Protein AF-A0A3C1D9R2-F1 (afdb_monomer_lite)

Structure (mmCIF, N/CA/C/O backbone):
data_AF-A0A3C1D9R2-F1
#
_entry.id   AF-A0A3C1D9R2-F1
#
loop_
_atom_site.group_PDB
_atom_site.id
_atom_site.type_symbol
_atom_site.label_atom_id
_atom_site.label_alt_id
_atom_site.label_comp_id
_atom_site.label_asym_id
_atom_site.label_entity_id
_atom_site.label_seq_id
_atom_site.pdbx_PDB_ins_code
_atom_site.Cartn_x
_atom_site.Cartn_y
_atom_site.Cartn_z
_atom_site.occupancy
_atom_site.B_iso_or_equiv
_atom_site.auth_seq_id
_atom_site.auth_comp_id
_atom_site.auth_asym_id
_atom_site.auth_atom_id
_atom_site.pdbx_PDB_model_num
ATOM 1 N N . MET A 1 1 ? -44.737 64.811 35.560 1.00 42.12 1 MET A N 1
ATOM 2 C CA . MET A 1 1 ? -45.955 64.045 35.907 1.00 42.12 1 MET A CA 1
ATOM 3 C C . MET A 1 1 ? -46.592 63.674 34.571 1.00 42.12 1 MET A C 1
ATOM 5 O O . MET A 1 1 ? -46.775 64.575 33.775 1.00 42.12 1 MET A O 1
ATOM 9 N N . ASP A 1 2 ? -46.823 62.426 34.178 1.00 40.44 2 ASP A N 1
ATOM 10 C CA . ASP A 1 2 ? -47.023 61.233 34.991 1.00 40.44 2 ASP A CA 1
ATOM 11 C C . ASP A 1 2 ? -46.850 59.936 34.153 1.00 40.44 2 ASP A C 1
ATOM 13 O O . ASP A 1 2 ? -47.181 59.880 32.968 1.00 40.44 2 ASP A O 1
ATOM 17 N N . GLY A 1 3 ? -46.292 58.905 34.788 1.00 45.50 3 GLY A N 1
ATOM 18 C CA . GLY A 1 3 ? -46.577 57.476 34.593 1.00 45.50 3 GLY A CA 1
ATOM 19 C C . GLY A 1 3 ? -46.398 56.713 33.269 1.00 45.50 3 GLY A C 1
ATOM 20 O O . GLY A 1 3 ? -46.498 55.490 33.331 1.00 45.50 3 GLY A O 1
ATOM 21 N N . LYS A 1 4 ? -46.155 57.310 32.088 1.00 43.12 4 LYS A N 1
ATOM 22 C CA . LYS A 1 4 ? -46.190 56.542 30.805 1.00 43.12 4 LYS A CA 1
ATOM 23 C C . LYS A 1 4 ? -45.038 56.741 29.802 1.00 43.12 4 LYS A C 1
ATOM 25 O O . LYS A 1 4 ? -45.143 56.286 28.669 1.00 43.12 4 LYS A O 1
ATOM 30 N N . GLN A 1 5 ? -43.900 57.317 30.204 1.00 42.88 5 GLN A N 1
ATOM 31 C CA . GLN A 1 5 ? -42.731 57.535 29.320 1.00 42.88 5 GLN A CA 1
ATOM 32 C C . GLN A 1 5 ? -41.455 56.752 29.702 1.00 42.88 5 GLN A C 1
ATOM 34 O O . GLN A 1 5 ? -40.341 57.242 29.551 1.00 42.88 5 GLN A O 1
ATOM 39 N N . ARG A 1 6 ? -41.579 55.502 30.170 1.00 44.12 6 ARG A N 1
ATOM 40 C CA . ARG A 1 6 ? -40.416 54.604 30.385 1.00 44.12 6 ARG A CA 1
ATOM 41 C C . ARG A 1 6 ? -40.484 53.264 29.638 1.00 44.12 6 ARG A C 1
ATOM 43 O O . ARG A 1 6 ? -39.812 52.313 30.009 1.00 44.12 6 ARG A O 1
ATOM 50 N N . ARG A 1 7 ? -41.255 53.186 28.547 1.00 41.66 7 ARG A N 1
ATOM 51 C CA . ARG A 1 7 ? -41.267 52.031 27.622 1.00 41.66 7 ARG A CA 1
ATOM 52 C C . ARG A 1 7 ? -41.050 52.443 26.162 1.00 41.66 7 ARG A C 1
ATOM 54 O O . ARG A 1 7 ? -41.689 51.917 25.262 1.00 41.66 7 ARG A O 1
ATOM 61 N N . LEU A 1 8 ? -40.155 53.404 25.941 1.00 38.97 8 LEU A N 1
ATOM 62 C CA . LEU A 1 8 ? -39.805 53.909 24.612 1.00 38.97 8 LEU A CA 1
ATOM 63 C C . LEU A 1 8 ? -38.274 53.998 24.454 1.00 38.97 8 LEU A C 1
ATOM 65 O O . LEU A 1 8 ? -37.742 55.066 24.196 1.00 38.97 8 LEU A O 1
ATOM 69 N N . ALA A 1 9 ? -37.551 52.900 24.711 1.00 38.62 9 ALA A N 1
ATOM 70 C CA . ALA A 1 9 ? -36.101 52.812 24.457 1.00 38.62 9 ALA A CA 1
ATOM 71 C C . ALA A 1 9 ? -35.555 51.364 24.444 1.00 38.62 9 ALA A C 1
ATOM 73 O O . ALA A 1 9 ? -34.445 51.122 24.901 1.00 38.62 9 ALA A O 1
ATOM 74 N N . ALA A 1 10 ? -36.327 50.381 23.966 1.00 37.84 10 ALA A N 1
ATOM 75 C CA . ALA A 1 10 ? -35.836 49.000 23.817 1.00 37.84 10 ALA A CA 1
ATOM 76 C C . ALA A 1 10 ? -36.530 48.251 22.664 1.00 37.84 10 ALA A C 1
ATOM 78 O O . ALA A 1 10 ? -36.883 47.085 22.793 1.00 37.84 10 ALA A O 1
ATOM 79 N N . LEU A 1 11 ? -36.796 48.945 21.553 1.00 35.38 11 LEU A N 1
ATOM 80 C CA . LEU A 1 11 ? -37.457 48.356 20.382 1.00 35.38 11 LEU A CA 1
ATOM 81 C C . LEU A 1 11 ? -37.019 49.054 19.081 1.00 35.38 11 LEU A C 1
ATOM 83 O O . LEU A 1 11 ? -37.846 49.489 18.298 1.00 35.38 11 LEU A O 1
ATOM 87 N N . CYS A 1 12 ? -35.705 49.209 18.878 1.00 31.88 12 CYS A N 1
ATOM 88 C CA . CYS A 1 12 ? -35.113 49.707 17.621 1.00 31.88 12 CYS A CA 1
ATOM 89 C C . CYS A 1 12 ? -33.757 49.041 17.304 1.00 31.88 12 CYS A C 1
ATOM 91 O O . CYS A 1 12 ? -32.836 49.693 16.824 1.00 31.88 12 CYS A O 1
ATOM 93 N N . ALA A 1 13 ? -33.615 47.741 17.566 1.00 33.12 13 ALA A N 1
ATOM 94 C CA . ALA A 1 13 ? -32.462 46.961 17.104 1.00 33.12 13 ALA A CA 1
ATOM 95 C C . ALA A 1 13 ? -32.907 45.540 16.731 1.00 33.12 13 ALA A C 1
ATOM 97 O O . ALA A 1 13 ? -32.538 44.562 17.373 1.00 33.12 13 ALA A O 1
ATOM 98 N N . SER A 1 14 ? -33.819 45.430 15.764 1.00 31.75 14 SER A N 1
ATOM 99 C CA . SER A 1 14 ? -34.250 44.138 15.196 1.00 31.75 14 SER A CA 1
ATOM 100 C C . SER A 1 14 ? -34.921 44.344 13.832 1.00 31.75 14 SER A C 1
ATOM 102 O O . SER A 1 14 ? -36.015 43.862 13.576 1.00 31.75 14 SER A O 1
ATOM 104 N N . MET A 1 15 ? -34.297 45.120 12.946 1.00 34.19 15 MET A N 1
ATOM 105 C CA . MET A 1 15 ? -34.688 45.175 11.533 1.00 34.19 15 MET A CA 1
ATOM 106 C C . MET A 1 15 ? -33.445 45.351 10.667 1.00 34.19 15 MET A C 1
ATOM 108 O O . MET A 1 15 ? -33.119 46.457 10.252 1.00 34.19 15 MET A O 1
ATOM 112 N N . ALA A 1 16 ? -32.747 44.246 10.421 1.00 31.39 16 ALA A N 1
ATOM 113 C CA . ALA A 1 16 ? -31.974 44.028 9.205 1.00 31.39 16 ALA A CA 1
ATOM 114 C C . ALA A 1 16 ? -31.630 42.535 9.108 1.00 31.39 16 ALA A C 1
ATOM 116 O O . ALA A 1 16 ? -31.109 41.960 10.056 1.00 31.39 16 ALA A O 1
ATOM 117 N N . VAL A 1 17 ? -31.885 41.957 7.931 1.00 31.14 17 VAL A N 1
ATOM 118 C CA . VAL A 1 17 ? -31.505 40.602 7.491 1.00 31.14 17 VAL A CA 1
ATOM 119 C C . VAL A 1 17 ? -32.421 39.457 7.961 1.00 31.14 17 VAL A C 1
ATOM 121 O O . VAL A 1 17 ? -32.049 38.589 8.737 1.00 31.14 17 VAL A O 1
ATOM 124 N N . CYS A 1 18 ? -33.625 39.401 7.388 1.00 26.14 18 CYS A N 1
ATOM 125 C CA . CYS A 1 18 ? -34.296 38.131 7.087 1.00 26.14 18 CYS A CA 1
ATOM 126 C C . CYS A 1 18 ? -34.293 37.961 5.564 1.00 26.14 18 CYS A C 1
ATOM 128 O O . CYS A 1 18 ? -35.263 38.292 4.887 1.00 26.14 18 CYS A O 1
ATOM 130 N N . ALA A 1 19 ? -33.161 37.510 5.022 1.00 30.09 19 ALA A N 1
ATOM 131 C CA . ALA A 1 19 ? -33.125 36.925 3.691 1.00 30.09 19 ALA A CA 1
ATOM 132 C C . ALA A 1 19 ? -33.606 35.478 3.834 1.00 30.09 19 ALA A C 1
ATOM 134 O O . ALA A 1 19 ? -32.976 34.662 4.504 1.00 30.09 19 ALA A O 1
ATOM 135 N N . VAL A 1 20 ? -34.766 35.195 3.253 1.00 28.16 20 VAL A N 1
ATOM 136 C CA . VAL A 1 20 ? -35.324 33.852 3.117 1.00 28.16 20 VAL A CA 1
ATOM 137 C C . VAL A 1 20 ? -34.377 33.048 2.224 1.00 28.16 20 VAL A C 1
ATOM 139 O O . VAL A 1 20 ? -34.407 33.189 1.005 1.00 28.16 20 VAL A O 1
ATOM 142 N N . ILE A 1 21 ? -33.520 32.220 2.821 1.00 28.81 21 ILE A N 1
ATOM 143 C CA . ILE A 1 21 ? -32.897 31.104 2.109 1.00 28.81 21 ILE A CA 1
ATOM 144 C C . ILE A 1 21 ? -33.956 30.006 2.083 1.00 28.81 21 ILE A C 1
ATOM 146 O O . ILE A 1 21 ? -34.154 29.283 3.058 1.00 28.81 21 ILE A O 1
ATOM 150 N N . ALA A 1 22 ? -34.691 29.927 0.978 1.00 25.02 22 ALA A N 1
ATOM 151 C CA . ALA A 1 22 ? -35.484 28.754 0.665 1.00 25.02 22 ALA A CA 1
ATOM 152 C C . ALA A 1 22 ? -34.507 27.605 0.378 1.00 25.02 22 ALA A C 1
ATOM 154 O O . ALA A 1 22 ? -34.027 27.455 -0.742 1.00 25.02 22 ALA A O 1
ATOM 155 N N . PHE A 1 23 ? -34.177 26.816 1.401 1.00 25.81 23 PHE A N 1
ATOM 156 C CA . PHE A 1 23 ? -33.608 25.491 1.191 1.00 25.81 23 PHE A CA 1
ATOM 157 C C . PHE A 1 23 ? -34.706 24.638 0.557 1.00 25.81 23 PHE A C 1
ATOM 159 O O . PHE A 1 23 ? -35.616 24.158 1.233 1.00 25.81 23 PHE A O 1
ATOM 166 N N . THR A 1 24 ? -34.655 24.475 -0.762 1.00 26.27 24 THR A N 1
ATOM 167 C CA . THR A 1 24 ? -35.300 23.336 -1.402 1.00 26.27 24 THR A CA 1
ATOM 168 C C . THR A 1 24 ? -34.596 22.092 -0.874 1.00 26.27 24 THR A C 1
ATOM 170 O O . THR A 1 24 ? -33.511 21.746 -1.332 1.00 26.27 24 THR A O 1
ATOM 173 N N . PHE A 1 25 ? -35.188 21.448 0.132 1.00 25.38 25 PHE A N 1
ATOM 174 C CA . PHE A 1 25 ? -34.905 20.049 0.423 1.00 25.38 25 PHE A CA 1
ATOM 175 C C . PHE A 1 25 ? -35.382 19.256 -0.791 1.00 25.38 25 PHE A C 1
ATOM 177 O O . PHE A 1 25 ? -36.560 18.918 -0.916 1.00 25.38 25 PHE A O 1
ATOM 184 N N . THR A 1 26 ? -34.475 19.008 -1.731 1.00 26.95 26 THR A N 1
ATOM 185 C CA . THR A 1 26 ? -34.656 17.918 -2.678 1.00 26.95 26 THR A CA 1
ATOM 186 C C . THR A 1 26 ? -34.614 16.659 -1.825 1.00 26.95 26 THR A C 1
ATOM 188 O O . THR A 1 26 ? -33.558 16.288 -1.320 1.00 26.95 26 THR A O 1
ATOM 191 N N . PHE A 1 27 ? -35.772 16.051 -1.572 1.00 26.42 27 PHE A N 1
ATOM 192 C CA . PHE A 1 27 ? -35.810 14.708 -1.015 1.00 26.42 27 PHE A CA 1
ATOM 193 C C . PHE A 1 27 ? -35.000 13.823 -1.961 1.00 26.42 27 PHE A C 1
ATOM 195 O O . PHE A 1 27 ? -35.393 13.624 -3.112 1.00 26.42 27 PHE A O 1
ATOM 202 N N . TYR A 1 28 ? -33.843 13.357 -1.490 1.00 28.58 28 TYR A N 1
ATOM 203 C CA . TYR A 1 28 ? -33.108 12.285 -2.136 1.00 28.58 28 TYR A CA 1
ATOM 204 C C . TYR A 1 28 ? -34.024 11.067 -2.075 1.00 28.58 28 TYR A C 1
ATOM 206 O O . TYR A 1 28 ? -34.197 10.438 -1.034 1.00 28.58 28 TYR A O 1
ATOM 214 N N . THR A 1 29 ? -34.725 10.822 -3.175 1.00 28.36 29 THR A N 1
ATOM 215 C CA . THR A 1 29 ? -35.378 9.541 -3.387 1.00 28.36 29 THR A CA 1
ATOM 216 C C . THR A 1 29 ? -34.249 8.596 -3.772 1.00 28.36 29 THR A C 1
ATOM 218 O O . THR A 1 29 ? -33.576 8.881 -4.765 1.00 28.36 29 THR A O 1
ATOM 221 N N . PRO A 1 30 ? -33.970 7.529 -3.001 1.00 30.53 30 PRO A N 1
ATOM 222 C CA . PRO A 1 30 ? -33.048 6.510 -3.471 1.00 30.53 30 PRO A CA 1
ATOM 223 C C . PRO A 1 30 ? -33.588 6.010 -4.811 1.00 30.53 30 PRO A C 1
ATOM 225 O O . PRO A 1 30 ? -34.712 5.505 -4.894 1.00 30.53 30 PRO A O 1
ATOM 228 N N . GLN A 1 31 ? -32.839 6.255 -5.887 1.00 26.66 31 GLN A N 1
ATOM 229 C CA . GLN A 1 31 ? -33.148 5.624 -7.159 1.00 26.66 31 GLN A CA 1
ATOM 230 C C . GLN A 1 31 ? -32.929 4.116 -7.001 1.00 26.66 31 GLN A C 1
ATOM 232 O O . GLN A 1 31 ? -31.975 3.714 -6.334 1.00 26.66 31 GLN A O 1
ATOM 237 N N . PRO A 1 32 ? -33.800 3.278 -7.587 1.00 29.89 32 PRO A N 1
ATOM 238 C CA . PRO A 1 32 ? -33.615 1.838 -7.545 1.00 29.89 32 PRO A CA 1
ATOM 239 C C . PRO A 1 32 ? -32.288 1.475 -8.216 1.00 29.89 32 PRO A C 1
ATOM 241 O O . PRO A 1 32 ? -31.876 2.129 -9.175 1.00 29.89 32 PRO A O 1
ATOM 244 N N . ALA A 1 33 ? -31.642 0.433 -7.697 1.00 33.69 33 ALA A N 1
ATOM 245 C CA . ALA A 1 33 ? -30.388 -0.096 -8.202 1.00 33.69 33 ALA A CA 1
ATOM 246 C C . ALA A 1 33 ? -30.414 -0.260 -9.730 1.00 33.69 33 ALA A C 1
ATOM 248 O O . ALA A 1 33 ? -31.267 -0.956 -10.290 1.00 33.69 33 ALA A O 1
ATOM 249 N N . TYR A 1 34 ? -29.469 0.395 -10.401 1.00 36.66 34 TYR A N 1
ATOM 250 C CA . TYR A 1 34 ? -29.242 0.193 -11.821 1.00 36.66 34 TYR A CA 1
ATOM 251 C C . TYR A 1 34 ? -28.471 -1.109 -11.985 1.00 36.66 34 TYR A C 1
ATOM 253 O O . TYR A 1 34 ? -27.317 -1.209 -11.579 1.00 36.66 34 TYR A O 1
ATOM 261 N N . ALA A 1 35 ? -29.120 -2.109 -12.579 1.00 35.22 35 ALA A N 1
ATOM 262 C CA . ALA A 1 35 ? -28.410 -3.225 -13.179 1.00 35.22 35 ALA A CA 1
ATOM 263 C C . ALA A 1 35 ? -27.295 -2.661 -14.075 1.00 35.22 35 ALA A C 1
ATOM 265 O O . ALA A 1 35 ? -27.554 -1.753 -14.874 1.00 35.22 35 ALA A O 1
ATOM 266 N N . THR A 1 36 ? -26.069 -3.166 -13.921 1.00 40.31 36 THR A N 1
ATOM 267 C CA . THR A 1 36 ? -24.950 -2.799 -14.788 1.00 40.31 36 THR A CA 1
ATOM 268 C C . THR A 1 36 ? -25.395 -2.979 -16.238 1.00 40.31 36 THR A C 1
ATOM 270 O O . THR A 1 36 ? -25.892 -4.035 -16.632 1.00 40.31 36 THR A O 1
ATOM 273 N N . ALA A 1 37 ? -25.244 -1.941 -17.062 1.00 41.22 37 ALA A N 1
ATOM 274 C CA . ALA A 1 37 ? -25.595 -2.011 -18.482 1.00 41.22 37 ALA A CA 1
ATOM 275 C C . ALA A 1 37 ? -24.816 -3.117 -19.238 1.00 41.22 37 ALA A C 1
ATOM 277 O O . ALA A 1 37 ? -25.183 -3.460 -20.360 1.00 41.22 37 ALA A O 1
ATOM 278 N N . HIS A 1 38 ? -23.775 -3.683 -18.611 1.00 48.22 38 HIS A N 1
ATOM 279 C CA . HIS A 1 38 ? -22.839 -4.650 -19.178 1.00 48.22 38 HIS A CA 1
ATOM 280 C C . HIS A 1 38 ? -23.009 -6.100 -18.691 1.00 48.22 38 HIS A C 1
ATOM 282 O O . HIS A 1 38 ? -22.312 -6.972 -19.190 1.00 48.22 38 HIS A O 1
ATOM 288 N N . GLY A 1 39 ? -23.916 -6.412 -17.756 1.00 58.31 39 GLY A N 1
ATOM 289 C CA . GLY A 1 39 ? -24.107 -7.796 -17.273 1.00 58.31 39 GLY A CA 1
ATOM 290 C C . GLY A 1 39 ? -22.913 -8.405 -16.512 1.00 58.31 39 GLY A C 1
ATOM 291 O O . GLY A 1 39 ? -23.007 -9.545 -16.063 1.00 58.31 39 GLY A O 1
ATOM 292 N N . HIS A 1 40 ? -21.833 -7.637 -16.343 1.00 66.62 40 HIS A N 1
ATOM 293 C CA . HIS A 1 40 ? -20.597 -7.954 -15.630 1.00 66.62 40 HIS A CA 1
ATOM 294 C C . HIS A 1 40 ? -20.109 -6.693 -14.886 1.00 66.62 40 HIS A C 1
ATOM 296 O O . HIS A 1 40 ? -20.450 -5.581 -15.315 1.00 66.62 40 HIS A O 1
ATOM 302 N N . PRO A 1 41 ? -19.345 -6.841 -13.789 1.00 79.56 41 PRO A N 1
ATOM 303 C CA . PRO A 1 41 ? -18.769 -5.719 -13.052 1.00 79.56 41 PRO A CA 1
ATOM 304 C C . PRO A 1 41 ? -17.732 -4.962 -13.892 1.00 79.56 41 PRO A C 1
ATOM 306 O O . PRO A 1 41 ? -17.019 -5.553 -14.706 1.00 79.56 41 PRO A O 1
ATOM 309 N N . VAL A 1 42 ? -17.634 -3.650 -13.678 1.00 90.62 42 VAL A N 1
ATOM 310 C CA . VAL A 1 42 ? -16.690 -2.758 -14.353 1.00 90.62 42 VAL A CA 1
ATOM 311 C C . VAL A 1 42 ? -15.579 -2.339 -13.399 1.00 90.62 42 VAL A C 1
ATOM 313 O O . VAL A 1 42 ? -15.811 -1.644 -12.408 1.00 90.62 42 VAL A O 1
ATOM 316 N N . VAL A 1 43 ? -14.347 -2.709 -13.742 1.00 95.38 43 VAL A N 1
ATOM 317 C CA . VAL A 1 43 ? -13.147 -2.423 -12.953 1.00 95.38 43 VAL A CA 1
ATOM 318 C C . VAL A 1 43 ? -12.148 -1.602 -13.755 1.00 95.38 43 VAL A C 1
ATOM 320 O O . VAL A 1 43 ? -11.846 -1.916 -14.906 1.00 95.38 43 VAL A O 1
ATOM 323 N N . VAL A 1 44 ? -11.583 -0.568 -13.133 1.00 98.31 44 VAL A N 1
ATOM 324 C CA . VAL A 1 44 ? -10.498 0.233 -13.712 1.00 98.31 44 VAL A CA 1
ATOM 325 C C . VAL A 1 44 ? -9.238 0.073 -12.865 1.00 98.31 44 VAL A C 1
ATOM 327 O O . VAL A 1 44 ? -9.208 0.470 -11.705 1.00 98.31 44 VAL A O 1
ATOM 330 N N . SER A 1 45 ? -8.173 -0.476 -13.443 1.00 98.69 45 SER A N 1
ATOM 331 C CA . SER A 1 45 ? -6.883 -0.623 -12.761 1.00 98.69 45 SER A CA 1
ATOM 332 C C . SER A 1 45 ? -5.899 0.432 -13.253 1.00 98.69 45 SER A C 1
ATOM 334 O O . SER A 1 45 ? -5.487 0.430 -14.416 1.00 98.69 45 SER A O 1
ATOM 336 N N . MET A 1 46 ? -5.538 1.343 -12.357 1.00 98.69 46 MET A N 1
ATOM 337 C CA . MET A 1 46 ? -4.684 2.507 -12.587 1.00 98.69 46 MET A CA 1
ATOM 338 C C . MET A 1 46 ? -3.377 2.360 -11.800 1.00 98.69 46 MET A C 1
ATOM 340 O O . MET A 1 46 ? -3.204 1.410 -11.044 1.00 98.69 46 MET A O 1
ATOM 344 N N . GLY A 1 47 ? -2.457 3.306 -11.955 1.00 98.38 47 GLY A N 1
ATOM 345 C CA . GLY A 1 47 ? -1.279 3.414 -11.104 1.00 98.38 47 GLY A CA 1
ATOM 346 C C . GLY A 1 47 ? 0.055 3.340 -11.832 1.00 98.38 47 GLY A C 1
ATOM 347 O O . GLY A 1 47 ? 0.153 3.599 -13.033 1.00 98.38 47 GLY A O 1
ATOM 348 N N . ASP A 1 48 ? 1.091 3.017 -11.072 1.00 98.12 48 ASP A N 1
ATOM 349 C CA . ASP A 1 48 ? 2.484 3.011 -11.504 1.00 98.12 48 ASP A CA 1
ATOM 350 C C . ASP A 1 48 ? 3.005 1.616 -11.900 1.00 98.12 48 ASP A C 1
ATOM 352 O O . ASP A 1 48 ? 2.243 0.727 -12.293 1.00 98.12 48 ASP A O 1
ATOM 356 N N . SER A 1 49 ? 4.326 1.426 -11.829 1.00 97.31 49 SER A N 1
ATOM 357 C CA . SER A 1 49 ? 5.011 0.194 -12.211 1.00 97.31 49 SER A CA 1
ATOM 358 C C . SER A 1 49 ? 4.582 -1.023 -11.390 1.00 97.31 49 SER A C 1
ATOM 360 O O . SER A 1 49 ? 4.483 -2.114 -11.959 1.00 97.31 49 SER A O 1
ATOM 362 N N . TYR A 1 50 ? 4.247 -0.840 -10.107 1.00 98.00 50 TYR A N 1
ATOM 363 C CA . TYR A 1 50 ? 3.791 -1.918 -9.225 1.00 98.00 50 TYR A CA 1
ATOM 364 C C . TYR A 1 50 ? 2.410 -2.436 -9.634 1.00 98.00 50 TYR A C 1
ATOM 366 O O . TYR A 1 50 ? 2.171 -3.637 -9.557 1.00 98.00 50 TYR A O 1
ATOM 374 N N . SER A 1 51 ? 1.537 -1.563 -10.147 1.00 98.62 51 SER A N 1
ATOM 375 C CA . SER A 1 51 ? 0.252 -1.951 -10.747 1.00 98.62 51 SER A CA 1
ATOM 376 C C . SER A 1 51 ? 0.401 -2.468 -12.175 1.00 98.62 51 SER A C 1
ATOM 378 O O . SER A 1 51 ? -0.275 -3.420 -12.554 1.00 98.62 51 SER A O 1
ATOM 380 N N . SER A 1 52 ? 1.290 -1.878 -12.983 1.00 98.31 52 SER A N 1
ATOM 381 C CA . SER A 1 52 ? 1.510 -2.340 -14.362 1.00 98.31 52 SER A CA 1
ATOM 382 C C . SER A 1 52 ? 2.130 -3.743 -14.420 1.00 98.31 52 SER A C 1
ATOM 384 O O . SER A 1 52 ? 1.875 -4.480 -15.367 1.00 98.31 52 SER A O 1
ATOM 386 N N . GLY A 1 53 ? 2.882 -4.142 -13.388 1.00 97.75 53 GLY A N 1
ATOM 387 C CA . GLY A 1 53 ? 3.579 -5.426 -13.332 1.00 97.75 53 GLY A CA 1
ATOM 388 C C . GLY A 1 53 ? 4.968 -5.398 -13.974 1.00 97.75 53 GLY A C 1
ATOM 389 O O . GLY A 1 53 ? 5.396 -6.404 -14.535 1.00 97.75 53 GLY A O 1
ATOM 390 N N . GLU A 1 54 ? 5.664 -4.261 -13.893 1.00 95.88 54 GLU A N 1
ATOM 391 C CA . GLU A 1 54 ? 7.005 -4.053 -14.456 1.00 95.88 54 GLU A CA 1
ATOM 392 C C . GLU A 1 54 ? 7.961 -5.226 -14.166 1.00 95.88 54 GLU A C 1
ATOM 394 O O . GLU A 1 54 ? 7.986 -5.792 -13.070 1.00 95.88 54 GLU A O 1
ATOM 399 N N . GLY A 1 55 ? 8.746 -5.605 -15.175 1.00 92.81 55 GLY A N 1
ATOM 400 C CA . GLY A 1 55 ? 9.677 -6.731 -15.110 1.00 92.81 55 GLY A CA 1
ATOM 401 C C . GLY A 1 55 ? 9.071 -8.133 -15.131 1.00 92.81 55 GLY A C 1
ATOM 402 O O . GLY A 1 55 ? 9.801 -9.105 -14.909 1.00 92.81 55 GLY A O 1
ATOM 403 N N . ASN A 1 56 ? 7.772 -8.264 -15.401 1.00 96.31 56 ASN A N 1
ATOM 404 C CA . ASN A 1 56 ? 7.097 -9.551 -15.551 1.00 96.31 56 ASN A CA 1
ATOM 405 C C . ASN A 1 56 ? 6.579 -9.717 -16.984 1.00 96.31 56 ASN A C 1
ATOM 407 O O . ASN A 1 56 ? 5.450 -9.359 -17.309 1.00 96.31 56 ASN A O 1
ATOM 411 N N . GLU A 1 57 ? 7.428 -10.248 -17.856 1.00 95.50 57 GLU A N 1
ATOM 412 C CA . GLU A 1 57 ? 7.067 -10.568 -19.238 1.00 95.50 57 GLU A CA 1
ATOM 413 C C . GLU A 1 57 ? 6.129 -11.799 -19.324 1.00 95.50 57 GLU A C 1
ATOM 415 O O . GLU A 1 57 ? 6.192 -12.674 -18.458 1.00 95.50 57 GLU A O 1
ATOM 420 N N . PRO A 1 58 ? 5.294 -11.912 -20.377 1.00 96.69 58 PRO A N 1
ATOM 421 C CA . PRO A 1 58 ? 5.153 -10.948 -21.463 1.00 96.69 58 PRO A CA 1
ATOM 422 C C . PRO A 1 58 ? 4.259 -9.764 -21.082 1.00 96.69 58 PRO A C 1
ATOM 424 O O . PRO A 1 58 ? 3.268 -9.906 -20.355 1.00 96.69 58 PRO A O 1
ATOM 427 N N . PHE A 1 59 ? 4.580 -8.597 -21.636 1.00 96.75 59 PHE A N 1
ATOM 428 C CA . PHE A 1 59 ? 3.675 -7.449 -21.651 1.00 96.75 59 PHE A CA 1
ATOM 429 C C . PHE A 1 59 ? 2.638 -7.601 -22.771 1.00 96.75 59 PHE A C 1
ATOM 431 O O . PHE A 1 59 ? 2.913 -8.195 -23.818 1.00 96.75 59 PHE A O 1
ATOM 438 N N . TYR A 1 60 ? 1.435 -7.055 -22.589 1.00 96.69 60 TYR A N 1
ATOM 439 C CA . TYR A 1 60 ? 0.439 -7.039 -23.665 1.00 96.69 60 TYR A CA 1
ATOM 440 C C . TYR A 1 60 ? 1.003 -6.303 -24.894 1.00 96.69 60 TYR A C 1
ATOM 442 O O . TYR A 1 60 ? 1.571 -5.221 -24.772 1.00 96.69 60 TYR A O 1
ATOM 450 N N . GLY A 1 61 ? 0.873 -6.907 -26.079 1.00 94.69 61 GLY A N 1
ATOM 451 C CA . GLY A 1 61 ? 1.424 -6.356 -27.324 1.00 94.69 61 GLY A CA 1
ATOM 452 C C . GLY A 1 61 ? 2.933 -6.532 -27.514 1.00 94.69 61 GLY A C 1
ATOM 453 O O . GLY A 1 61 ? 3.486 -6.010 -28.477 1.00 94.69 61 GLY A O 1
ATOM 454 N N . GLN A 1 62 ? 3.620 -7.265 -26.631 1.00 94.69 62 GLN A N 1
ATOM 455 C CA . GLN A 1 62 ? 5.069 -7.482 -26.720 1.00 94.69 62 GLN A CA 1
ATOM 456 C C . GLN A 1 62 ? 5.524 -8.128 -28.034 1.00 94.69 62 GLN A C 1
ATOM 458 O O . GLN A 1 62 ? 6.596 -7.787 -28.542 1.00 94.69 62 GLN A O 1
ATOM 463 N N . GLU A 1 63 ? 4.698 -9.014 -28.588 1.00 93.75 63 GLU A N 1
ATOM 464 C CA . GLU A 1 63 ? 4.962 -9.732 -29.840 1.00 93.75 63 GLU A CA 1
ATOM 465 C C . GLU A 1 63 ? 4.448 -8.984 -31.085 1.00 93.75 63 GLU A C 1
ATOM 467 O O . GLU A 1 63 ? 4.588 -9.471 -32.209 1.00 93.75 63 GLU A O 1
ATOM 472 N N . ASP A 1 64 ? 3.862 -7.791 -30.920 1.00 92.50 64 ASP A N 1
ATOM 473 C CA . ASP A 1 64 ? 3.378 -7.003 -32.049 1.00 92.50 64 ASP A CA 1
ATOM 474 C C . ASP A 1 64 ? 4.555 -6.550 -32.922 1.00 92.50 64 ASP A C 1
ATOM 476 O O . ASP A 1 64 ? 5.544 -5.980 -32.448 1.00 92.50 64 ASP A O 1
ATOM 480 N N . SER A 1 65 ? 4.409 -6.681 -34.244 1.00 86.75 65 SER A N 1
ATOM 481 C CA . SER A 1 65 ? 5.416 -6.207 -35.207 1.00 86.75 65 SER A CA 1
ATOM 482 C C . SER A 1 65 ? 5.702 -4.704 -35.093 1.00 86.75 65 SER A C 1
ATOM 484 O O . SER A 1 65 ? 6.730 -4.227 -35.565 1.00 86.75 65 SER A O 1
ATOM 486 N N . ASN A 1 66 ? 4.770 -3.956 -34.496 1.00 85.00 66 ASN A N 1
ATOM 487 C CA . ASN A 1 66 ? 4.865 -2.531 -34.215 1.00 85.00 66 ASN A CA 1
ATOM 488 C C . ASN A 1 66 ? 4.529 -2.235 -32.739 1.00 85.00 66 ASN A C 1
ATOM 490 O O . ASN A 1 66 ? 3.708 -1.372 -32.426 1.00 85.00 66 ASN A O 1
ATOM 494 N N . LYS A 1 67 ? 5.136 -2.989 -31.817 1.00 86.69 67 LYS A N 1
ATOM 495 C CA . LYS A 1 67 ? 4.859 -2.884 -30.376 1.00 86.69 67 LYS A CA 1
ATOM 496 C C . LYS A 1 67 ? 5.037 -1.488 -29.776 1.00 86.69 67 LYS A C 1
ATOM 498 O O . LYS A 1 67 ? 4.342 -1.145 -28.833 1.00 86.69 67 LYS A O 1
ATOM 503 N N . TYR A 1 68 ? 5.881 -0.635 -30.357 1.00 84.69 68 TYR A N 1
ATOM 504 C CA . TYR A 1 68 ? 6.048 0.755 -29.913 1.00 84.69 68 TYR A CA 1
ATOM 505 C C . TYR A 1 68 ? 4.839 1.656 -30.211 1.00 84.69 68 TYR A C 1
ATOM 507 O O . TYR A 1 68 ? 4.790 2.780 -29.731 1.00 84.69 68 TYR A O 1
ATOM 515 N N . LYS A 1 69 ? 3.851 1.189 -30.984 1.00 87.25 69 LYS A N 1
ATOM 516 C CA . LYS A 1 69 ? 2.526 1.823 -31.093 1.00 87.25 69 LYS A CA 1
ATOM 517 C C . LYS A 1 69 ? 1.484 1.196 -30.168 1.00 87.25 69 LYS A C 1
ATOM 519 O O . LYS A 1 69 ? 0.383 1.731 -30.052 1.00 87.25 69 LYS A O 1
ATOM 524 N N . ASN A 1 70 ? 1.809 0.079 -29.522 1.00 93.00 70 ASN A N 1
ATOM 525 C CA . ASN A 1 70 ? 0.939 -0.553 -28.549 1.00 93.00 70 ASN A CA 1
ATOM 526 C C . ASN A 1 70 ? 1.113 0.142 -27.191 1.00 93.00 70 ASN A C 1
ATOM 528 O O . ASN A 1 70 ? 2.183 0.110 -26.582 1.00 93.00 70 ASN A O 1
ATOM 532 N N . THR A 1 71 ? 0.049 0.788 -26.717 1.00 93.88 71 THR A N 1
ATOM 533 C CA . THR A 1 71 ? 0.075 1.544 -25.461 1.00 93.88 71 THR A CA 1
ATOM 534 C C . THR A 1 71 ? 0.239 0.647 -24.239 1.00 93.88 71 THR A C 1
ATOM 536 O O . THR A 1 71 ? 0.794 1.108 -23.246 1.00 93.88 71 THR A O 1
ATOM 539 N N . ASP A 1 72 ? -0.203 -0.616 -24.289 1.00 95.81 72 ASP A N 1
ATOM 540 C CA . ASP A 1 72 ? 0.022 -1.568 -23.201 1.00 95.81 72 ASP A CA 1
ATOM 541 C C . ASP A 1 72 ? 1.498 -1.960 -23.102 1.00 95.81 72 ASP A C 1
ATOM 543 O O . ASP A 1 72 ? 2.053 -1.967 -22.000 1.00 95.81 72 ASP A O 1
ATOM 547 N N . TRP A 1 73 ? 2.147 -2.207 -24.243 1.00 95.06 73 TRP A N 1
ATOM 548 C CA . TRP A 1 73 ? 3.576 -2.507 -24.273 1.00 95.06 73 TRP A CA 1
ATOM 549 C C . TRP A 1 73 ? 4.401 -1.306 -23.802 1.00 95.06 73 TRP A C 1
ATOM 551 O O . TRP A 1 73 ? 5.231 -1.461 -22.916 1.00 95.06 73 TRP A O 1
ATOM 561 N N . LEU A 1 74 ? 4.123 -0.094 -24.302 1.00 93.50 74 LEU A N 1
ATOM 562 C CA . LEU A 1 74 ? 4.791 1.142 -23.858 1.00 93.50 74 LEU A CA 1
ATOM 563 C C . LEU A 1 74 ? 4.609 1.426 -22.357 1.00 93.50 74 LEU A C 1
ATOM 565 O O . LEU A 1 74 ? 5.475 2.019 -21.708 1.00 93.50 74 LEU A O 1
ATOM 569 N N . ALA A 1 75 ? 3.464 1.037 -21.802 1.00 95.75 75 ALA A N 1
ATOM 570 C CA . ALA A 1 75 ? 3.163 1.176 -20.384 1.00 95.75 75 ALA A CA 1
ATOM 571 C C . ALA A 1 75 ? 3.766 0.061 -19.517 1.00 95.75 75 ALA A C 1
ATOM 573 O O . ALA A 1 75 ? 3.707 0.179 -18.294 1.00 95.75 75 ALA A O 1
ATOM 574 N N . HIS A 1 76 ? 4.336 -0.983 -20.131 1.00 96.12 76 HIS A N 1
ATOM 575 C CA . HIS A 1 76 ? 4.826 -2.193 -19.468 1.00 96.12 76 HIS A CA 1
ATOM 576 C C . HIS A 1 76 ? 3.727 -2.902 -18.661 1.00 96.12 76 HIS A C 1
ATOM 578 O O . HIS A 1 76 ? 3.936 -3.369 -17.543 1.00 96.12 76 HIS A O 1
ATOM 584 N N . ARG A 1 77 ? 2.523 -2.999 -19.240 1.00 98.12 77 ARG A N 1
ATOM 585 C CA . ARG A 1 77 ? 1.404 -3.730 -18.635 1.00 98.12 77 ARG A CA 1
ATOM 586 C C . ARG A 1 77 ? 1.582 -5.233 -18.828 1.00 98.12 77 ARG A C 1
ATOM 588 O O . ARG A 1 77 ? 1.421 -5.755 -19.932 1.00 98.12 77 ARG A O 1
ATOM 595 N N . SER A 1 78 ? 1.936 -5.917 -17.748 1.00 98.31 78 SER A N 1
ATOM 596 C CA . SER A 1 78 ? 2.187 -7.354 -17.702 1.00 98.31 78 SER A CA 1
ATOM 597 C C . SER A 1 78 ? 0.897 -8.157 -17.825 1.00 98.31 78 SER A C 1
ATOM 599 O O . SER A 1 78 ? -0.124 -7.832 -17.216 1.00 98.31 78 SER A O 1
ATOM 601 N N . THR A 1 79 ? 0.963 -9.260 -18.567 1.00 97.75 79 THR A N 1
ATOM 602 C CA . THR A 1 79 ? -0.117 -10.258 -18.637 1.00 97.75 79 THR A CA 1
ATOM 603 C C . THR A 1 79 ? -0.314 -11.025 -17.326 1.00 97.75 79 THR A C 1
ATOM 605 O O . THR A 1 79 ? -1.387 -11.582 -17.105 1.00 97.75 79 THR A O 1
ATOM 608 N N . ILE A 1 80 ? 0.685 -11.009 -16.439 1.00 96.94 80 ILE A N 1
ATOM 609 C CA . ILE A 1 80 ? 0.644 -11.633 -15.110 1.00 96.94 80 ILE A CA 1
ATOM 610 C C . ILE A 1 80 ? 0.679 -10.602 -13.973 1.00 96.94 80 ILE A C 1
ATOM 612 O O . ILE A 1 80 ? 0.858 -10.970 -12.814 1.00 96.94 80 ILE A O 1
ATOM 616 N N . GLY A 1 81 ? 0.494 -9.314 -14.281 1.00 98.06 81 GLY A N 1
ATOM 617 C CA . GLY A 1 81 ? 0.373 -8.266 -13.270 1.00 98.06 81 GLY A CA 1
ATOM 618 C C . GLY A 1 81 ? -0.819 -8.516 -12.344 1.00 98.06 81 GLY A C 1
ATOM 619 O O . GLY A 1 81 ? -1.875 -8.977 -12.791 1.00 98.06 81 GLY A O 1
ATOM 620 N N . TRP A 1 82 ? -0.661 -8.198 -11.060 1.00 98.69 82 TRP A N 1
ATOM 621 C CA . TRP A 1 82 ? -1.647 -8.497 -10.022 1.00 98.69 82 TRP A CA 1
ATOM 622 C C . TRP A 1 82 ? -3.072 -8.007 -10.314 1.00 98.69 82 TRP A C 1
ATOM 624 O O . TRP A 1 82 ? -3.996 -8.760 -10.000 1.00 98.69 82 TRP A O 1
ATOM 634 N N . PRO A 1 83 ? -3.324 -6.846 -10.968 1.00 98.62 83 PRO A N 1
ATOM 635 C CA . PRO A 1 83 ? -4.703 -6.425 -11.185 1.00 98.62 83 PRO A CA 1
ATOM 636 C C . PRO A 1 83 ? -5.447 -7.374 -12.131 1.00 98.62 83 PRO A C 1
ATOM 638 O O . PRO A 1 83 ? -6.628 -7.634 -11.942 1.00 98.62 83 PRO A O 1
ATOM 641 N N . GLY A 1 84 ? -4.752 -7.979 -13.101 1.00 98.12 84 GLY A N 1
ATOM 642 C CA . GLY A 1 84 ? -5.346 -8.974 -13.997 1.00 98.12 84 GLY A CA 1
ATOM 643 C C . GLY A 1 84 ? -5.606 -10.330 -13.332 1.00 98.12 84 GLY A C 1
ATOM 644 O O . GLY A 1 84 ? -6.317 -11.160 -13.903 1.00 98.12 84 GLY A O 1
ATOM 645 N N . GLN A 1 85 ? -5.029 -10.581 -12.152 1.00 98.38 85 GLN A N 1
ATOM 646 C CA . GLN A 1 85 ? -5.220 -11.819 -11.394 1.00 98.38 85 GLN A CA 1
ATOM 647 C C . GLN A 1 85 ? -6.477 -11.805 -10.518 1.00 98.38 85 GLN A C 1
ATOM 649 O O . GLN A 1 85 ? -6.959 -12.879 -10.159 1.00 98.38 85 GLN A O 1
ATOM 654 N N . LEU A 1 86 ? -7.006 -10.619 -10.210 1.00 97.44 86 LEU A N 1
ATOM 655 C CA . LEU A 1 86 ? -8.201 -10.451 -9.390 1.00 97.44 86 LEU A CA 1
ATOM 656 C C . LEU A 1 86 ? -9.422 -11.125 -10.018 1.00 97.44 86 LEU A C 1
ATOM 658 O O . LEU A 1 86 ? -9.535 -11.241 -11.239 1.00 97.44 86 LEU A O 1
ATOM 662 N N . VAL A 1 87 ? -10.353 -11.528 -9.163 1.00 93.31 87 VAL A N 1
ATOM 663 C CA . VAL A 1 87 ? -11.621 -12.158 -9.511 1.00 93.31 87 VAL A CA 1
ATOM 664 C C . VAL A 1 87 ? -12.758 -11.323 -8.934 1.00 93.31 87 VAL A C 1
ATOM 666 O O . VAL A 1 87 ? -12.828 -11.106 -7.726 1.00 93.31 87 VAL A O 1
ATOM 669 N N . VAL A 1 88 ? -13.674 -10.887 -9.794 1.00 87.56 88 VAL A N 1
ATOM 670 C CA . VAL A 1 88 ? -14.891 -10.160 -9.406 1.00 87.56 88 VAL A CA 1
ATOM 671 C C . VAL A 1 88 ? -16.086 -10.891 -10.004 1.00 87.56 88 VAL A C 1
ATOM 673 O O . VAL A 1 88 ? -16.048 -11.297 -11.165 1.00 87.56 88 VAL A O 1
ATOM 676 N N . ASP A 1 89 ? -17.110 -11.148 -9.188 1.00 83.62 89 ASP A N 1
ATOM 677 C CA . ASP A 1 89 ? -18.283 -11.958 -9.553 1.00 83.62 89 ASP A CA 1
ATOM 678 C C . ASP A 1 89 ? -17.921 -13.293 -10.230 1.00 83.62 89 ASP A C 1
ATOM 680 O O . ASP A 1 89 ? -18.513 -13.722 -11.222 1.00 83.62 89 ASP A O 1
ATOM 684 N N . GLY A 1 90 ? -16.891 -13.955 -9.696 1.00 85.19 90 GLY A N 1
ATOM 685 C CA . GLY A 1 90 ? -16.410 -15.248 -10.187 1.00 85.19 90 GLY A CA 1
ATOM 686 C C . GLY A 1 90 ? -15.655 -15.198 -11.518 1.00 85.19 90 GLY A C 1
ATOM 687 O O . GLY A 1 90 ? -15.277 -16.255 -12.021 1.00 85.19 90 GLY A O 1
ATOM 688 N N . THR A 1 91 ? -15.402 -14.010 -12.075 1.00 89.38 91 THR A N 1
ATOM 689 C CA . THR A 1 91 ? -14.672 -13.831 -13.338 1.00 89.38 91 THR A CA 1
ATOM 690 C C . THR A 1 91 ? -13.323 -13.169 -13.098 1.00 89.38 91 THR A C 1
ATOM 692 O O . THR A 1 91 ? -13.231 -12.171 -12.384 1.00 89.38 91 THR A O 1
ATOM 695 N N . LYS A 1 92 ? -12.261 -13.717 -13.694 1.00 94.81 92 LYS A N 1
ATOM 696 C CA . LYS A 1 92 ? -10.914 -13.152 -13.598 1.00 94.81 92 LYS A CA 1
ATOM 697 C C . LYS A 1 92 ? -10.814 -11.893 -14.460 1.00 94.81 92 LYS A C 1
ATOM 699 O O . LYS A 1 92 ? -11.213 -11.911 -15.620 1.00 94.81 92 LYS A O 1
ATOM 704 N N . LEU A 1 93 ? -10.245 -10.810 -13.932 1.00 96.19 93 LEU A N 1
ATOM 705 C CA . LEU A 1 93 ? -10.214 -9.523 -14.635 1.00 96.19 93 LEU A CA 1
ATOM 706 C C . LEU A 1 93 ? -9.455 -9.584 -15.964 1.00 96.19 93 LEU A C 1
ATOM 708 O O . LEU A 1 93 ? -9.879 -8.957 -16.929 1.00 96.19 93 LEU A O 1
ATOM 712 N N . SER A 1 94 ? -8.392 -10.388 -16.058 1.00 96.62 94 SER A N 1
ATOM 713 C CA . SER A 1 94 ? -7.680 -10.606 -17.329 1.00 96.62 94 SER A CA 1
ATOM 714 C C . SER A 1 94 ? -8.562 -11.168 -18.450 1.00 96.62 94 SER A C 1
ATOM 716 O O . SER A 1 94 ? -8.312 -10.843 -19.611 1.00 96.62 94 SER A O 1
ATOM 718 N N . ASP A 1 95 ? -9.620 -11.916 -18.126 1.00 94.88 95 ASP A N 1
ATOM 719 C CA . ASP A 1 95 ? -10.585 -12.426 -19.109 1.00 94.88 95 ASP A CA 1
ATOM 720 C C . ASP A 1 95 ? -11.568 -11.336 -19.588 1.00 94.88 95 ASP A C 1
ATOM 722 O O . ASP A 1 95 ? -12.229 -11.507 -20.610 1.00 94.88 95 ASP A O 1
ATOM 726 N N . LEU A 1 96 ? -11.634 -10.201 -18.881 1.00 92.50 96 LEU A N 1
ATOM 727 C CA . LEU A 1 96 ? -12.515 -9.055 -19.146 1.00 92.50 96 LEU A CA 1
ATOM 728 C C . LEU A 1 96 ? -11.775 -7.850 -19.755 1.00 92.50 96 LEU A C 1
ATOM 730 O O . LEU A 1 96 ? -12.319 -6.746 -19.824 1.00 92.50 96 LEU A O 1
ATOM 734 N N . LYS A 1 97 ? -10.508 -7.998 -20.169 1.00 93.50 97 LYS A N 1
ATOM 735 C CA . LYS A 1 97 ? -9.709 -6.860 -20.656 1.00 93.50 97 LYS A CA 1
ATOM 736 C C . LYS A 1 97 ? -10.370 -6.188 -21.868 1.00 93.50 97 LYS A C 1
ATOM 738 O O . LYS A 1 97 ? -10.493 -6.785 -22.932 1.00 93.50 97 LYS A O 1
ATOM 743 N N . GLY A 1 98 ? -10.713 -4.909 -21.719 1.00 87.19 98 GLY A N 1
ATOM 744 C CA . GLY A 1 98 ? -11.374 -4.092 -22.741 1.00 87.19 98 GLY A CA 1
ATOM 745 C C . GLY A 1 98 ? -12.902 -4.218 -22.780 1.00 87.19 98 GLY A C 1
ATOM 746 O O . GLY A 1 98 ? -13.531 -3.464 -23.517 1.00 87.19 98 GLY A O 1
ATOM 747 N N . ASP A 1 99 ? -13.489 -5.117 -21.988 1.00 85.81 99 ASP A N 1
ATOM 748 C CA . ASP A 1 99 ? -14.937 -5.307 -21.846 1.00 85.81 99 ASP A CA 1
ATOM 749 C C . ASP A 1 99 ? -15.255 -5.765 -20.410 1.00 85.81 99 ASP A C 1
ATOM 751 O O . ASP A 1 99 ? -15.367 -6.953 -20.116 1.00 85.81 99 ASP A O 1
ATOM 755 N N . GLY A 1 100 ? -15.296 -4.800 -19.486 1.00 89.06 100 GLY A N 1
ATOM 756 C CA . GLY A 1 100 ? -15.482 -5.028 -18.045 1.00 89.06 100 GLY A CA 1
ATOM 757 C C . GLY A 1 100 ? -14.230 -4.752 -17.208 1.00 89.06 100 GLY A C 1
ATOM 758 O O . GLY A 1 100 ? -14.342 -4.275 -16.085 1.00 89.06 100 GLY A O 1
ATOM 759 N N . TRP A 1 101 ? -13.026 -4.917 -17.757 1.00 95.88 101 TRP A N 1
ATOM 760 C CA . TRP A 1 101 ? -11.782 -4.509 -17.097 1.00 95.88 101 TRP A CA 1
ATOM 761 C C . TRP A 1 101 ? -10.940 -3.576 -17.966 1.00 95.88 101 TRP A C 1
ATOM 763 O O . TRP A 1 101 ? -10.524 -3.915 -19.076 1.00 95.88 101 TRP A O 1
ATOM 773 N N . TYR A 1 102 ? -10.632 -2.396 -17.433 1.00 97.19 102 TYR A N 1
ATOM 774 C CA . TYR A 1 102 ? -9.845 -1.367 -18.105 1.00 97.19 102 TYR A CA 1
ATOM 775 C C . TYR A 1 102 ? -8.518 -1.165 -17.379 1.00 97.19 102 TYR A C 1
ATOM 777 O O . TYR A 1 102 ? -8.456 -0.579 -16.298 1.00 97.19 102 TYR A O 1
ATOM 785 N N . PHE A 1 103 ? -7.439 -1.652 -17.987 1.00 98.19 103 PHE A N 1
ATOM 786 C CA . PHE A 1 103 ? -6.101 -1.617 -17.403 1.00 98.19 103 PHE A CA 1
ATOM 787 C C . PHE A 1 103 ? -5.269 -0.477 -17.994 1.00 98.19 103 PHE A C 1
ATOM 789 O O . PHE A 1 103 ? -4.845 -0.555 -19.147 1.00 98.19 103 PHE A O 1
ATOM 796 N N . VAL A 1 104 ? -5.036 0.575 -17.206 1.00 98.31 104 VAL A N 1
ATOM 797 C CA . VAL A 1 104 ? -4.365 1.814 -17.641 1.00 98.31 104 VAL A CA 1
ATOM 798 C C . VAL A 1 104 ? -3.137 2.191 -16.816 1.00 98.31 104 VAL A C 1
ATOM 800 O O . VAL A 1 104 ? -2.480 3.178 -17.145 1.00 98.31 104 VAL A O 1
ATOM 803 N N . ALA A 1 105 ? -2.778 1.391 -15.805 1.00 98.56 105 ALA A N 1
ATOM 804 C CA . ALA A 1 105 ? -1.528 1.561 -15.069 1.00 98.56 105 ALA A CA 1
ATOM 805 C C . ALA A 1 105 ? -0.320 1.622 -16.017 1.00 98.56 105 ALA A C 1
ATOM 807 O O . ALA A 1 105 ? -0.323 1.014 -17.094 1.00 98.56 105 ALA A O 1
ATOM 808 N N . SER A 1 106 ? 0.714 2.357 -15.624 1.00 98.06 106 SER A N 1
ATOM 809 C CA . SER A 1 106 ? 1.894 2.557 -16.457 1.00 98.06 106 SER A CA 1
ATOM 810 C C . SER A 1 106 ? 3.153 2.693 -15.623 1.00 98.06 106 SER A C 1
ATOM 812 O O . SER A 1 106 ? 3.228 3.491 -14.689 1.00 98.06 106 SER A O 1
ATOM 814 N N . SER A 1 107 ? 4.183 1.950 -16.011 1.00 96.25 107 SER A N 1
ATOM 815 C CA . SER A 1 107 ? 5.492 2.030 -15.379 1.00 96.25 107 SER A CA 1
ATOM 816 C C . SER A 1 107 ? 6.073 3.448 -15.401 1.00 96.25 107 SER A C 1
ATOM 818 O O . SER A 1 107 ? 5.947 4.179 -16.388 1.00 96.25 107 SER A O 1
ATOM 820 N N . GLY A 1 108 ? 6.675 3.877 -14.292 1.00 92.06 108 GLY A N 1
ATOM 821 C CA . GLY A 1 108 ? 7.210 5.233 -14.122 1.00 92.06 108 GLY A CA 1
ATOM 822 C C . GLY A 1 108 ? 6.158 6.345 -14.005 1.00 92.06 108 GLY A C 1
ATOM 823 O O . GLY A 1 108 ? 6.514 7.518 -14.096 1.00 92.06 108 GLY A O 1
ATOM 824 N N . ALA A 1 109 ? 4.867 6.025 -13.856 1.00 96.56 109 ALA A N 1
ATOM 825 C CA . ALA A 1 109 ? 3.848 7.049 -13.645 1.00 96.56 109 ALA A CA 1
ATOM 826 C C . ALA A 1 109 ? 3.987 7.704 -12.257 1.00 96.56 109 ALA A C 1
ATOM 828 O O . ALA A 1 109 ? 3.940 7.040 -11.224 1.00 96.56 109 ALA A O 1
ATOM 829 N N . GLU A 1 110 ? 4.160 9.022 -12.246 1.00 95.62 110 GLU A N 1
ATOM 830 C CA . GLU A 1 110 ? 3.868 9.927 -11.120 1.00 95.62 110 GLU A CA 1
ATOM 831 C C . GLU A 1 110 ? 2.379 10.317 -11.049 1.00 95.62 110 GLU A C 1
ATOM 833 O O . GLU A 1 110 ? 1.650 10.172 -12.034 1.00 95.62 110 GLU A O 1
ATOM 838 N N . ALA A 1 111 ? 1.943 10.897 -9.927 1.00 96.62 111 ALA A N 1
ATOM 839 C CA . ALA A 1 111 ? 0.572 11.358 -9.691 1.00 96.62 111 ALA A CA 1
ATOM 840 C C . ALA A 1 111 ? 0.039 12.281 -10.804 1.00 96.62 111 ALA A C 1
ATOM 842 O O . ALA A 1 111 ? -1.111 12.148 -11.227 1.00 96.62 111 ALA A O 1
ATOM 843 N N . VAL A 1 112 ? 0.890 13.159 -11.349 1.00 96.50 112 VAL A N 1
ATOM 844 C CA . VAL A 1 112 ? 0.522 14.058 -12.459 1.00 96.50 112 VAL A CA 1
ATOM 845 C C . VAL A 1 112 ? 0.098 13.301 -13.719 1.00 96.50 112 VAL A C 1
ATOM 847 O O . VAL A 1 112 ? -0.716 13.811 -14.481 1.00 96.50 112 VAL A O 1
ATOM 850 N N . HIS A 1 113 ? 0.582 12.074 -13.929 1.00 98.00 113 HIS A N 1
ATOM 851 C CA . HIS A 1 113 ? 0.208 11.256 -15.085 1.00 98.00 113 HIS A CA 1
ATOM 852 C C . HIS A 1 113 ? -1.158 10.584 -14.935 1.00 98.00 113 HIS A C 1
ATOM 854 O O . HIS A 1 113 ? -1.711 10.050 -15.901 1.00 98.00 113 HIS A O 1
ATOM 860 N N . ILE A 1 114 ? -1.729 10.611 -13.729 1.00 98.25 114 ILE A N 1
ATOM 861 C CA . ILE A 1 114 ? -3.110 10.194 -13.531 1.00 98.25 114 ILE A CA 1
ATOM 862 C C . ILE A 1 114 ? -4.052 11.287 -14.036 1.00 98.25 114 ILE A C 1
ATOM 864 O O . ILE A 1 114 ? -4.958 10.979 -14.807 1.00 98.25 114 ILE A O 1
ATOM 868 N N . THR A 1 115 ? -3.833 12.548 -13.645 1.00 96.69 115 THR A N 1
ATOM 869 C CA . THR A 1 115 ? -4.837 13.622 -13.769 1.00 96.69 115 THR A CA 1
ATOM 870 C C . THR A 1 115 ? -4.460 14.793 -14.676 1.00 96.69 115 THR A C 1
ATOM 872 O O . THR A 1 115 ? -5.348 15.380 -15.297 1.00 96.69 115 THR A O 1
ATOM 875 N N . GLU A 1 116 ? -3.183 15.161 -14.769 1.00 95.56 116 GLU A N 1
ATOM 876 C CA . GLU A 1 116 ? -2.755 16.462 -15.303 1.00 95.56 116 GLU A CA 1
ATOM 877 C C . GLU A 1 116 ? -2.016 16.374 -16.638 1.00 95.56 116 GLU A C 1
ATOM 879 O O . GLU A 1 116 ? -2.231 17.211 -17.516 1.00 95.56 116 GLU A O 1
ATOM 884 N N . GLN A 1 117 ? -1.148 15.376 -16.807 1.00 96.06 117 GLN A N 1
ATOM 885 C CA . GLN A 1 117 ? -0.177 15.322 -17.897 1.00 96.06 117 GLN A CA 1
ATOM 886 C C . GLN A 1 117 ? -0.170 13.953 -18.573 1.00 96.06 117 GLN A C 1
ATOM 888 O O . GLN A 1 117 ? -0.246 12.920 -17.916 1.00 96.06 117 GLN A O 1
ATOM 893 N N . SER A 1 118 ? -0.050 13.936 -19.898 1.00 96.06 118 SER A N 1
ATOM 894 C CA . SER A 1 118 ? 0.276 12.705 -20.619 1.00 96.06 118 SER A CA 1
ATOM 895 C C . SER A 1 118 ? 1.682 12.237 -20.237 1.00 96.06 118 SER A C 1
ATOM 897 O O . SER A 1 118 ? 2.564 13.055 -19.976 1.00 96.06 118 SER A O 1
ATOM 899 N N . GLN A 1 119 ? 1.903 10.925 -20.205 1.00 95.44 119 GLN A N 1
ATOM 900 C CA . GLN A 1 119 ? 3.205 10.359 -19.870 1.00 95.44 119 GLN A CA 1
ATOM 901 C C . GLN A 1 119 ? 4.008 10.084 -21.137 1.00 95.44 119 GLN A C 1
ATOM 903 O O . GLN A 1 119 ? 3.671 9.190 -21.913 1.00 95.44 119 GLN A O 1
ATOM 908 N N . ASN A 1 120 ? 5.114 10.801 -21.312 1.00 92.94 120 ASN A N 1
ATOM 909 C CA . ASN A 1 120 ? 6.019 10.543 -22.421 1.00 92.94 120 ASN A CA 1
ATOM 910 C C . ASN A 1 120 ? 6.789 9.228 -22.218 1.00 92.94 120 ASN A C 1
ATOM 912 O O . ASN A 1 120 ? 7.444 9.020 -21.194 1.00 92.94 120 ASN A O 1
ATOM 916 N N . LYS A 1 121 ? 6.745 8.352 -23.219 1.00 88.94 121 LYS A N 1
ATOM 917 C CA . LYS A 1 121 ? 7.475 7.086 -23.282 1.00 88.94 121 LYS A CA 1
ATOM 918 C C . LYS A 1 121 ? 8.470 7.155 -24.422 1.00 88.94 121 LYS A C 1
ATOM 920 O O . LYS A 1 121 ? 8.102 7.018 -25.584 1.00 88.94 121 LYS A O 1
ATOM 925 N N . SER A 1 122 ? 9.736 7.376 -24.088 1.00 85.50 122 SER A N 1
ATOM 926 C CA . SER A 1 122 ? 10.835 7.327 -25.051 1.00 85.50 122 SER A CA 1
ATOM 927 C C . SER A 1 122 ? 11.509 5.964 -25.030 1.00 85.50 122 SER A C 1
ATOM 929 O O . SER A 1 122 ? 11.723 5.397 -23.960 1.00 85.50 122 SER A O 1
ATOM 931 N N . TRP A 1 123 ? 11.853 5.458 -26.213 1.00 83.00 123 TRP A N 1
ATOM 932 C CA . TRP A 1 123 ? 12.695 4.282 -26.364 1.00 83.00 123 TRP A CA 1
ATOM 933 C C . TRP A 1 123 ? 13.874 4.571 -27.274 1.00 83.00 123 TRP A C 1
ATOM 935 O O . TRP A 1 123 ? 13.794 5.340 -28.237 1.00 83.00 123 TRP A O 1
ATOM 945 N N . LYS A 1 124 ? 14.984 3.900 -26.990 1.00 75.19 124 LYS A N 1
ATOM 946 C CA . LYS A 1 124 ? 16.180 3.964 -27.815 1.00 75.19 124 LYS A CA 1
ATOM 947 C C . LYS A 1 124 ? 16.885 2.615 -27.785 1.00 75.19 124 LYS A C 1
ATOM 949 O O . LYS A 1 124 ? 17.341 2.152 -26.740 1.00 75.19 124 LYS A O 1
ATOM 954 N N . LYS A 1 125 ? 16.982 2.005 -28.960 1.00 68.75 125 LYS A N 1
ATOM 955 C CA . LYS A 1 125 ? 17.773 0.817 -29.284 1.00 68.75 125 LYS A CA 1
ATOM 956 C C . LYS A 1 125 ? 18.918 1.215 -30.223 1.00 68.75 125 LYS A C 1
ATOM 958 O O . LYS A 1 125 ? 19.009 2.354 -30.671 1.00 68.75 125 LYS A O 1
ATOM 963 N N . MET A 1 126 ? 19.831 0.285 -30.508 1.00 65.00 126 MET A N 1
ATOM 964 C CA . MET A 1 126 ? 21.109 0.577 -31.182 1.00 65.00 126 MET A CA 1
ATOM 965 C C . MET A 1 126 ? 20.983 1.382 -32.495 1.00 65.00 126 MET A C 1
ATOM 967 O O . MET A 1 126 ? 21.827 2.237 -32.755 1.00 65.00 126 MET A O 1
ATOM 971 N N . PHE A 1 127 ? 19.936 1.147 -33.294 1.00 68.50 127 PHE A N 1
ATOM 972 C CA . PHE A 1 127 ? 19.691 1.843 -34.571 1.00 68.50 127 PHE A CA 1
ATOM 973 C C . PHE A 1 127 ? 18.260 2.377 -34.725 1.00 68.50 127 PHE A C 1
ATOM 975 O O . PHE A 1 127 ? 17.897 2.840 -35.803 1.00 68.50 127 PHE A O 1
ATOM 982 N N . ASP A 1 128 ? 17.449 2.292 -33.672 1.00 71.12 128 ASP A N 1
ATOM 983 C CA . ASP A 1 128 ? 16.023 2.616 -33.700 1.00 71.12 128 ASP A CA 1
ATOM 984 C C . ASP A 1 128 ? 15.644 3.341 -32.410 1.00 71.12 128 ASP A C 1
ATOM 986 O O . ASP A 1 128 ? 16.195 3.059 -31.349 1.00 71.12 128 ASP A O 1
ATOM 990 N N . GLY A 1 129 ? 14.737 4.299 -32.485 1.00 81.25 129 GLY A N 1
ATOM 991 C CA . GLY A 1 129 ? 14.339 5.082 -31.331 1.00 81.25 129 GLY A CA 1
ATOM 992 C C . GLY A 1 129 ? 13.198 6.021 -31.658 1.00 81.25 129 GLY A C 1
ATOM 993 O O . GLY A 1 129 ? 13.030 6.462 -32.794 1.00 81.25 129 GLY A O 1
ATOM 994 N N . GLY A 1 130 ? 12.419 6.331 -30.639 1.00 86.44 130 GLY A N 1
ATOM 995 C CA . GLY A 1 130 ? 11.227 7.140 -30.778 1.00 86.44 130 GLY A CA 1
ATOM 996 C C . GLY A 1 130 ? 10.660 7.521 -29.427 1.00 86.44 130 GLY A C 1
ATOM 997 O O . GLY A 1 130 ? 11.256 7.276 -28.376 1.00 86.44 130 GLY A O 1
ATOM 998 N N . SER A 1 131 ? 9.521 8.189 -29.478 1.00 89.31 131 SER A N 1
ATOM 999 C CA . SER A 1 131 ? 8.796 8.613 -28.300 1.00 89.31 131 SER A CA 1
ATOM 1000 C C . SER A 1 131 ? 7.315 8.703 -28.638 1.00 89.31 131 SER A C 1
ATOM 1002 O O . SER A 1 131 ? 6.960 9.210 -29.701 1.00 89.31 131 SER A O 1
ATOM 1004 N N . GLU A 1 132 ? 6.472 8.201 -27.746 1.00 91.69 132 GLU A N 1
ATOM 1005 C CA . GLU A 1 132 ? 5.019 8.348 -27.809 1.00 91.69 132 GLU A CA 1
ATOM 1006 C C . GLU A 1 132 ? 4.512 8.847 -26.461 1.00 91.69 132 GLU A C 1
ATOM 1008 O O . GLU A 1 132 ? 5.093 8.544 -25.419 1.00 91.69 132 GLU A O 1
ATOM 1013 N N . ASP A 1 133 ? 3.397 9.565 -26.478 1.00 92.88 133 ASP A N 1
ATOM 1014 C CA . ASP A 1 133 ? 2.715 9.975 -25.259 1.00 92.88 133 ASP A CA 1
ATOM 1015 C C . ASP A 1 133 ? 1.598 8.984 -24.934 1.00 92.88 133 ASP A C 1
ATOM 1017 O O . ASP A 1 133 ? 0.732 8.696 -25.763 1.00 92.88 133 ASP A O 1
ATOM 1021 N N . LEU A 1 134 ? 1.603 8.477 -23.706 1.00 94.88 134 LEU A N 1
ATOM 1022 C CA . LEU A 1 134 ? 0.444 7.817 -23.131 1.00 94.88 134 LEU A CA 1
ATOM 1023 C C . LEU A 1 134 ? -0.505 8.876 -22.590 1.00 94.88 134 LEU A C 1
ATOM 1025 O O . LEU A 1 134 ? -0.086 9.796 -21.886 1.00 94.88 134 LEU A O 1
ATOM 1029 N N . ASP A 1 135 ? -1.787 8.724 -22.894 1.00 97.19 135 ASP A N 1
ATOM 1030 C CA . ASP A 1 135 ? -2.832 9.558 -22.316 1.00 97.19 135 ASP A CA 1
ATOM 1031 C C . ASP A 1 135 ? -2.787 9.542 -20.782 1.00 97.19 135 ASP A C 1
ATOM 1033 O O . ASP A 1 135 ? -2.356 8.568 -20.157 1.00 97.19 135 ASP A O 1
ATOM 1037 N N . LYS A 1 136 ? -3.312 10.610 -20.175 1.00 98.31 136 LYS A N 1
ATOM 1038 C CA . LYS A 1 136 ? -3.606 10.635 -18.740 1.00 98.31 136 LYS A CA 1
ATOM 1039 C C . LYS A 1 136 ? -4.476 9.438 -18.384 1.00 98.31 136 LYS A C 1
ATOM 1041 O O . LYS A 1 136 ? -5.479 9.185 -19.054 1.00 98.31 136 LYS A O 1
ATOM 1046 N N . GLN A 1 137 ? -4.151 8.742 -17.302 1.00 98.50 137 GLN A N 1
ATOM 1047 C CA . GLN A 1 137 ? -4.889 7.526 -16.955 1.00 98.50 137 GLN A CA 1
ATOM 1048 C C . GLN A 1 137 ? -6.371 7.808 -16.670 1.00 98.50 137 GLN A C 1
ATOM 1050 O O . GLN A 1 137 ? -7.221 6.998 -17.029 1.00 98.50 137 GLN A O 1
ATOM 1055 N N . ILE A 1 138 ? -6.705 8.971 -16.095 1.00 97.75 138 ILE A N 1
ATOM 1056 C CA . ILE A 1 138 ? -8.094 9.363 -15.812 1.00 97.75 138 ILE A CA 1
ATOM 1057 C C . ILE A 1 138 ? -8.950 9.545 -17.075 1.00 97.75 138 ILE A C 1
ATOM 1059 O O . ILE A 1 138 ? -10.175 9.470 -17.001 1.00 97.75 138 ILE A O 1
ATOM 1063 N N . ASP A 1 139 ? -8.339 9.736 -18.248 1.00 96.44 139 ASP A N 1
ATOM 1064 C CA . ASP A 1 139 ? -9.086 9.884 -19.500 1.00 96.44 139 ASP A CA 1
ATOM 1065 C C . ASP A 1 139 ? -9.841 8.594 -19.870 1.00 96.44 139 ASP A C 1
ATOM 1067 O O . ASP A 1 139 ? -10.745 8.630 -20.705 1.00 96.44 139 ASP A O 1
ATOM 1071 N N . ILE A 1 140 ? -9.520 7.456 -19.238 1.00 95.62 140 ILE A N 1
ATOM 1072 C CA . ILE A 1 140 ? -10.221 6.184 -19.444 1.00 95.62 140 ILE A CA 1
ATOM 1073 C C . ILE A 1 140 ? -11.727 6.296 -19.181 1.00 95.62 140 ILE A C 1
ATOM 1075 O O . ILE A 1 140 ? -12.524 5.755 -19.953 1.00 95.62 140 ILE A O 1
ATOM 1079 N N . PHE A 1 141 ? -12.117 7.068 -18.161 1.00 93.38 141 PHE A N 1
ATOM 1080 C CA . PHE A 1 141 ? -13.515 7.277 -17.781 1.00 93.38 141 PHE A CA 1
ATOM 1081 C C . PHE A 1 141 ? -14.302 8.041 -18.853 1.00 93.38 141 PHE A C 1
ATOM 1083 O O . PHE A 1 141 ? -15.495 7.812 -19.027 1.00 93.38 141 PHE A O 1
ATOM 1090 N N . ASP A 1 142 ? -13.623 8.901 -19.616 1.00 90.06 142 ASP A N 1
ATOM 1091 C CA . ASP A 1 142 ? -14.238 9.713 -20.669 1.00 90.06 142 ASP A CA 1
ATOM 1092 C C . ASP A 1 142 ? -14.131 9.077 -22.061 1.00 90.06 142 ASP A C 1
ATOM 1094 O O . ASP A 1 142 ? -14.810 9.517 -22.987 1.00 90.06 142 ASP A O 1
ATOM 1098 N N . LYS A 1 143 ? -13.260 8.074 -22.234 1.00 86.25 143 LYS A N 1
ATOM 1099 C CA . LYS A 1 143 ? -12.960 7.463 -23.539 1.00 86.25 143 LYS A CA 1
ATOM 1100 C C . LYS A 1 143 ? -13.554 6.071 -23.711 1.00 86.25 143 LYS A C 1
ATOM 1102 O O . LYS A 1 143 ? -14.053 5.773 -24.791 1.00 86.25 143 LYS A O 1
ATOM 1107 N N . GLN A 1 144 ? -13.463 5.218 -22.690 1.00 82.19 144 GLN A N 1
ATOM 1108 C CA . GLN A 1 144 ? -13.825 3.799 -22.812 1.00 82.19 144 GLN A CA 1
ATOM 1109 C C . GLN A 1 144 ? -14.916 3.376 -21.827 1.00 82.19 144 GLN A C 1
ATOM 1111 O O . GLN A 1 144 ? -15.732 2.531 -22.169 1.00 82.19 144 GLN A O 1
ATOM 1116 N N . VAL A 1 145 ? -15.005 4.012 -20.654 1.00 80.19 145 VAL A N 1
ATOM 1117 C CA . VAL A 1 145 ? -15.982 3.654 -19.603 1.00 80.19 145 VAL A CA 1
ATOM 1118 C C . VAL A 1 145 ? -17.235 4.546 -19.639 1.00 80.19 145 VAL A C 1
ATOM 1120 O O . VAL A 1 145 ? -17.890 4.802 -18.631 1.00 80.19 145 VAL A O 1
ATOM 1123 N N . ILE A 1 146 ? -17.580 5.064 -20.819 1.00 70.00 146 ILE A N 1
ATOM 1124 C CA . ILE A 1 146 ? -18.622 6.084 -20.979 1.00 70.00 146 ILE A CA 1
ATOM 1125 C C . ILE A 1 146 ? -20.002 5.501 -20.657 1.00 70.00 146 ILE A C 1
ATOM 1127 O O . ILE A 1 146 ? -20.477 4.592 -21.333 1.00 70.00 146 ILE A O 1
ATOM 1131 N N . GLY A 1 147 ? -20.684 6.080 -19.665 1.00 62.16 147 GLY A N 1
ATOM 1132 C CA . GLY A 1 147 ? -22.055 5.703 -19.301 1.00 62.16 147 GLY A CA 1
ATOM 1133 C C . GLY A 1 147 ? -22.174 4.377 -18.542 1.00 62.16 147 GLY A C 1
ATOM 1134 O O . GLY A 1 147 ? -23.287 3.990 -18.187 1.00 62.16 147 GLY A O 1
ATOM 1135 N N . ALA A 1 148 ? -21.053 3.708 -18.261 1.00 68.31 148 ALA A N 1
ATOM 1136 C CA . ALA A 1 148 ? -21.006 2.563 -17.369 1.00 68.31 148 ALA A CA 1
ATOM 1137 C C . ALA A 1 148 ? -20.899 3.024 -15.906 1.00 68.31 148 ALA A C 1
ATOM 1139 O O . ALA A 1 148 ? -20.289 4.048 -15.598 1.00 68.31 148 ALA A O 1
ATOM 1140 N N . THR A 1 149 ? -21.492 2.254 -14.993 1.00 80.00 149 THR A N 1
ATOM 1141 C CA . THR A 1 149 ? -21.201 2.398 -13.561 1.00 80.00 149 THR A CA 1
ATOM 1142 C C . THR A 1 149 ? -19.923 1.626 -13.284 1.00 80.00 149 THR A C 1
ATOM 1144 O O . THR A 1 149 ? -19.836 0.467 -13.665 1.00 80.00 149 THR A O 1
ATOM 1147 N N . VAL A 1 150 ? -18.932 2.285 -12.687 1.00 89.19 150 VAL A N 1
ATOM 1148 C CA . VAL A 1 150 ? -17.677 1.652 -12.266 1.00 89.19 150 VAL A CA 1
ATOM 1149 C C . VAL A 1 150 ? -17.875 1.105 -10.864 1.00 89.19 150 VAL A C 1
ATOM 1151 O O . VAL A 1 150 ? -18.280 1.859 -9.980 1.00 89.19 150 VAL A O 1
ATOM 1154 N N . ASP A 1 151 ? -17.577 -0.175 -10.677 1.00 88.88 151 ASP A N 1
ATOM 1155 C CA . ASP A 1 151 ? -17.734 -0.876 -9.404 1.00 88.88 151 ASP A CA 1
ATOM 1156 C C . ASP A 1 151 ? -16.459 -0.773 -8.567 1.00 88.88 151 ASP A C 1
ATOM 1158 O O . ASP A 1 151 ? -16.511 -0.455 -7.379 1.00 88.88 151 ASP A O 1
ATOM 1162 N N . TYR A 1 152 ? -15.298 -0.954 -9.205 1.00 94.38 152 TYR A N 1
ATOM 1163 C CA . TYR A 1 152 ? -14.004 -0.883 -8.530 1.00 94.38 152 TYR A CA 1
ATOM 1164 C C . TYR A 1 152 ? -12.983 -0.058 -9.309 1.00 94.38 152 TYR A C 1
ATOM 1166 O O . TYR A 1 152 ? -12.865 -0.156 -10.533 1.00 94.38 152 TYR A O 1
ATOM 1174 N N . VAL A 1 153 ? -12.180 0.710 -8.577 1.00 98.00 153 VAL A N 1
ATOM 1175 C CA . VAL A 1 153 ? -10.924 1.268 -9.083 1.00 98.00 153 VAL A CA 1
ATOM 1176 C C . VAL A 1 153 ? -9.791 0.731 -8.226 1.00 98.00 153 VAL A C 1
ATOM 1178 O O . VAL A 1 153 ? -9.852 0.855 -7.011 1.00 98.00 153 VAL A O 1
ATOM 1181 N N . THR A 1 154 ? -8.753 0.156 -8.827 1.00 98.50 154 THR A N 1
ATOM 1182 C CA . THR A 1 154 ? -7.578 -0.342 -8.094 1.00 98.50 154 THR A CA 1
ATOM 1183 C C . THR A 1 154 ? -6.340 0.464 -8.475 1.00 98.50 154 THR A C 1
ATOM 1185 O O . THR A 1 154 ? -6.146 0.712 -9.667 1.00 98.50 154 THR A O 1
ATOM 1188 N N . LEU A 1 155 ? -5.484 0.854 -7.524 1.00 98.12 155 LEU A N 1
ATOM 1189 C CA . LEU A 1 155 ? -4.270 1.618 -7.844 1.00 98.12 155 LEU A CA 1
ATOM 1190 C C . LEU A 1 155 ? -3.113 1.486 -6.844 1.00 98.12 155 LEU A C 1
ATOM 1192 O O . LEU A 1 155 ? -3.325 1.404 -5.640 1.00 98.12 155 LEU A O 1
ATOM 1196 N N . THR A 1 156 ? -1.886 1.584 -7.362 1.00 98.50 156 THR A N 1
ATOM 1197 C CA . THR A 1 156 ? -0.664 1.982 -6.633 1.00 98.50 156 THR A CA 1
ATOM 1198 C C . THR A 1 156 ? -0.145 3.279 -7.246 1.00 98.50 156 THR A C 1
ATOM 1200 O O . THR A 1 156 ? -0.037 3.371 -8.469 1.00 98.50 156 THR A O 1
ATOM 1203 N N . ILE A 1 157 ? 0.163 4.310 -6.460 1.00 97.69 157 ILE A N 1
ATOM 1204 C CA . ILE A 1 157 ? 0.728 5.553 -7.008 1.00 97.69 157 ILE A CA 1
ATOM 1205 C C . ILE A 1 157 ? 1.496 6.346 -5.943 1.00 97.69 157 ILE A C 1
ATOM 1207 O O . ILE A 1 157 ? 1.162 6.317 -4.760 1.00 97.69 157 ILE A O 1
ATOM 1211 N N . GLY A 1 158 ? 2.510 7.093 -6.384 1.00 91.75 158 GLY A N 1
ATOM 1212 C CA . GLY A 1 158 ? 3.256 8.057 -5.570 1.00 91.75 158 GLY A CA 1
ATOM 1213 C C . GLY A 1 158 ? 4.713 7.678 -5.291 1.00 91.75 158 GLY A C 1
ATOM 1214 O O . GLY A 1 158 ? 5.501 8.560 -4.960 1.00 91.75 158 GLY A O 1
ATOM 1215 N N . GLY A 1 159 ? 5.117 6.417 -5.486 1.00 88.12 159 GLY A N 1
ATOM 1216 C CA . GLY A 1 159 ? 6.522 6.011 -5.325 1.00 88.12 159 GLY A CA 1
ATOM 1217 C C . GLY A 1 159 ? 7.477 6.777 -6.256 1.00 88.12 159 GLY A C 1
ATOM 1218 O O . GLY A 1 159 ? 8.554 7.210 -5.843 1.00 88.12 159 GLY A O 1
ATOM 1219 N N . ASN A 1 160 ? 7.056 7.033 -7.499 1.00 87.75 160 ASN A N 1
ATOM 1220 C CA . ASN A 1 160 ? 7.835 7.836 -8.449 1.00 87.75 160 ASN A CA 1
ATOM 1221 C C . ASN A 1 160 ? 7.903 9.317 -8.044 1.00 87.75 160 ASN A C 1
ATOM 1223 O O . ASN A 1 160 ? 8.969 9.922 -8.142 1.00 87.75 160 ASN A O 1
ATOM 1227 N N . ASP A 1 161 ? 6.820 9.884 -7.497 1.00 88.00 161 ASP A N 1
ATOM 1228 C CA . ASP A 1 161 ? 6.814 11.255 -6.975 1.00 88.00 161 ASP A CA 1
ATOM 1229 C C . ASP A 1 161 ? 7.830 11.435 -5.836 1.00 88.00 161 ASP A C 1
ATOM 1231 O O . ASP A 1 161 ? 8.390 12.520 -5.685 1.00 88.00 161 ASP A O 1
ATOM 1235 N N . LEU A 1 162 ? 8.110 10.385 -5.057 1.00 79.56 162 LEU A N 1
ATOM 1236 C CA . LEU A 1 162 ? 9.137 10.389 -4.009 1.00 79.56 162 LEU A CA 1
ATOM 1237 C C . LEU A 1 162 ? 10.573 10.277 -4.527 1.00 79.56 162 LEU A C 1
ATOM 1239 O O . LEU A 1 162 ? 11.500 10.547 -3.771 1.00 79.56 162 LEU A O 1
ATOM 1243 N N . GLY A 1 163 ? 10.774 9.892 -5.789 1.00 75.50 163 GLY A N 1
ATOM 1244 C CA . GLY A 1 163 ? 12.104 9.569 -6.307 1.00 75.50 163 GLY A CA 1
ATOM 1245 C C . GLY A 1 163 ? 12.605 8.200 -5.842 1.00 75.50 163 GLY A C 1
ATOM 1246 O O . GLY A 1 163 ? 13.805 8.004 -5.665 1.00 75.50 163 GLY A O 1
ATOM 1247 N N . PHE A 1 164 ? 11.712 7.225 -5.643 1.00 74.19 164 PHE A N 1
ATOM 1248 C CA . PHE A 1 164 ? 12.102 5.896 -5.159 1.00 74.19 164 PHE A CA 1
ATOM 1249 C C . PHE A 1 164 ? 13.113 5.179 -6.080 1.00 74.19 164 PHE A C 1
ATOM 1251 O O . PHE A 1 164 ? 14.004 4.471 -5.609 1.00 74.19 164 PHE A O 1
ATOM 1258 N N . GLY A 1 165 ? 13.060 5.427 -7.393 1.00 72.62 165 GLY A N 1
ATOM 1259 C CA . GLY A 1 165 ? 14.084 4.948 -8.331 1.00 72.62 165 GLY A CA 1
ATOM 1260 C C . GLY A 1 165 ? 15.490 5.503 -8.046 1.00 72.62 165 GLY A C 1
ATOM 1261 O O . GLY A 1 165 ? 16.482 4.782 -8.190 1.00 72.62 165 GLY A O 1
ATOM 1262 N N . ASP A 1 166 ? 15.589 6.749 -7.573 1.00 69.81 166 ASP A N 1
ATOM 1263 C CA . ASP A 1 166 ? 16.865 7.367 -7.196 1.00 69.81 166 ASP A CA 1
ATOM 1264 C C . ASP A 1 166 ? 17.408 6.758 -5.895 1.00 69.81 166 ASP A C 1
ATOM 1266 O O . ASP A 1 166 ? 18.612 6.524 -5.785 1.00 69.81 166 ASP A O 1
ATOM 1270 N N . ILE A 1 167 ? 16.528 6.405 -4.948 1.00 69.44 167 ILE A N 1
ATOM 1271 C CA . ILE A 1 167 ? 16.883 5.682 -3.713 1.00 69.44 167 ILE A CA 1
ATOM 1272 C C . ILE A 1 167 ? 17.513 4.322 -4.048 1.00 69.44 167 ILE A C 1
ATOM 1274 O O . ILE A 1 167 ? 18.599 3.998 -3.556 1.00 69.44 167 ILE A O 1
ATOM 1278 N N . VAL A 1 168 ? 16.874 3.544 -4.929 1.00 69.38 168 VAL A N 1
ATOM 1279 C CA . VAL A 1 168 ? 17.393 2.242 -5.386 1.00 69.38 168 VAL A CA 1
ATOM 1280 C C . VAL A 1 168 ? 18.730 2.406 -6.110 1.00 69.38 168 VAL A C 1
ATOM 1282 O O . VAL A 1 168 ? 19.673 1.654 -5.857 1.00 69.38 168 VAL A O 1
ATOM 1285 N N . THR A 1 169 ? 18.844 3.416 -6.975 1.00 69.31 169 THR A N 1
ATOM 1286 C CA . THR A 1 169 ? 20.083 3.709 -7.708 1.00 69.31 169 THR A CA 1
ATOM 1287 C C . THR A 1 169 ? 21.219 4.071 -6.750 1.00 69.31 169 THR A C 1
ATOM 1289 O O . THR A 1 169 ? 22.322 3.531 -6.863 1.00 69.31 169 THR A O 1
ATOM 1292 N N . ALA A 1 170 ? 20.955 4.928 -5.760 1.00 66.06 170 ALA A N 1
ATOM 1293 C CA . ALA A 1 170 ? 21.929 5.310 -4.744 1.00 66.06 170 ALA A CA 1
ATOM 1294 C C . ALA A 1 170 ? 22.406 4.097 -3.932 1.00 66.06 170 ALA A C 1
ATOM 1296 O O . ALA A 1 170 ? 23.607 3.946 -3.694 1.00 66.06 170 ALA A O 1
ATOM 1297 N N . ALA A 1 171 ? 21.493 3.203 -3.548 1.00 68.19 171 ALA A N 1
ATOM 1298 C CA . ALA A 1 171 ? 21.845 1.977 -2.842 1.00 68.19 171 ALA A CA 1
ATOM 1299 C C . ALA A 1 171 ? 22.696 1.029 -3.702 1.00 68.19 171 ALA A C 1
ATOM 1301 O O . ALA A 1 171 ? 23.719 0.530 -3.233 1.00 68.19 171 ALA A O 1
ATOM 1302 N N . ALA A 1 172 ? 22.341 0.832 -4.976 1.00 68.62 172 ALA A N 1
ATOM 1303 C CA . ALA A 1 172 ? 23.091 -0.031 -5.890 1.00 68.62 172 ALA A CA 1
ATOM 1304 C C . ALA A 1 172 ? 24.527 0.465 -6.089 1.00 68.62 172 ALA A C 1
ATOM 1306 O O . ALA A 1 172 ? 25.487 -0.303 -6.002 1.00 68.62 172 ALA A O 1
ATOM 1307 N N . VAL A 1 173 ? 24.685 1.771 -6.289 1.00 64.94 173 VAL A N 1
ATOM 1308 C CA . VAL A 1 173 ? 25.989 2.407 -6.468 1.00 64.94 173 VAL A CA 1
ATOM 1309 C C . VAL A 1 173 ? 26.830 2.350 -5.183 1.00 64.94 173 VAL A C 1
ATOM 1311 O O . VAL A 1 173 ? 28.025 2.043 -5.238 1.00 64.94 173 VAL A O 1
ATOM 1314 N N . ASN A 1 174 ? 26.224 2.579 -4.013 1.00 61.56 174 ASN A N 1
ATOM 1315 C CA . ASN A 1 174 ? 26.909 2.449 -2.723 1.00 61.56 174 ASN A CA 1
ATOM 1316 C C . ASN A 1 174 ? 27.341 1.005 -2.433 1.00 61.56 174 ASN A C 1
ATOM 1318 O O . ASN A 1 174 ? 28.467 0.791 -1.977 1.00 61.56 174 ASN A O 1
ATOM 1322 N N . GLY A 1 175 ? 26.495 0.020 -2.739 1.00 57.94 175 GLY A N 1
ATOM 1323 C CA . GLY A 1 175 ? 26.831 -1.400 -2.637 1.00 57.94 175 GLY A CA 1
ATOM 1324 C C . GLY A 1 175 ? 28.020 -1.776 -3.525 1.00 57.94 175 GLY A C 1
ATOM 1325 O O . GLY A 1 175 ? 28.973 -2.398 -3.055 1.00 57.94 175 GLY A O 1
ATOM 1326 N N . LEU A 1 176 ? 28.037 -1.315 -4.781 1.00 60.91 176 LEU A N 1
ATOM 1327 C CA . LEU A 1 176 ? 29.151 -1.553 -5.708 1.00 60.91 176 LEU A CA 1
ATOM 1328 C C . LEU A 1 176 ? 30.468 -0.895 -5.260 1.00 60.91 176 LEU A C 1
ATOM 1330 O O . LEU A 1 176 ? 31.535 -1.483 -5.435 1.00 60.91 176 LEU A O 1
ATOM 1334 N N . ASN A 1 177 ? 30.421 0.285 -4.631 1.00 56.31 177 ASN A N 1
ATOM 1335 C CA . ASN A 1 177 ? 31.609 0.942 -4.068 1.00 56.31 177 ASN A CA 1
ATOM 1336 C C . ASN A 1 177 ? 32.267 0.148 -2.920 1.00 56.31 177 ASN A C 1
ATOM 1338 O O . ASN A 1 177 ? 33.450 0.361 -2.632 1.00 56.31 177 ASN A O 1
ATOM 1342 N N . ARG A 1 178 ? 31.523 -0.762 -2.275 1.00 60.28 178 ARG A N 1
ATOM 1343 C CA . ARG A 1 178 ? 32.007 -1.662 -1.212 1.00 60.28 178 ARG A CA 1
ATOM 1344 C C . ARG A 1 178 ? 32.543 -2.997 -1.750 1.00 60.28 178 ARG A C 1
ATOM 1346 O O . ARG A 1 178 ? 33.151 -3.744 -0.986 1.00 60.28 178 ARG A O 1
ATOM 1353 N N . ALA A 1 179 ? 32.357 -3.300 -3.038 1.00 51.00 179 ALA A N 1
ATOM 1354 C CA . ALA A 1 179 ? 32.844 -4.532 -3.658 1.00 51.00 179 ALA A CA 1
ATOM 1355 C C . ALA A 1 179 ? 34.363 -4.472 -3.972 1.00 51.00 179 ALA A C 1
ATOM 1357 O O . ALA A 1 179 ? 34.872 -3.411 -4.345 1.00 51.00 179 ALA A O 1
ATOM 1358 N N . PRO A 1 180 ? 35.110 -5.592 -3.857 1.00 44.16 180 PRO A N 1
ATOM 1359 C CA . PRO A 1 180 ? 36.540 -5.639 -4.179 1.00 44.16 180 PRO A CA 1
ATOM 1360 C C . PRO A 1 180 ? 36.855 -5.346 -5.666 1.00 44.16 180 PRO A C 1
ATOM 1362 O O . PRO A 1 180 ? 36.024 -5.533 -6.553 1.00 44.16 180 PRO A O 1
ATOM 1365 N N . ASP A 1 181 ? 38.090 -4.887 -5.909 1.00 49.09 181 ASP A N 1
ATOM 1366 C CA . ASP A 1 181 ? 38.612 -3.992 -6.971 1.00 49.09 181 ASP A CA 1
ATOM 1367 C C . ASP A 1 181 ? 38.323 -4.262 -8.472 1.00 49.09 181 ASP A C 1
ATOM 1369 O O . ASP A 1 181 ? 38.847 -3.542 -9.323 1.00 49.09 181 ASP A O 1
ATOM 1373 N N . VAL A 1 182 ? 37.489 -5.233 -8.848 1.00 48.12 182 VAL A N 1
ATOM 1374 C CA . VAL A 1 182 ? 37.144 -5.486 -10.264 1.00 48.12 182 VAL A CA 1
ATOM 1375 C C . VAL A 1 182 ? 36.095 -4.490 -10.785 1.00 48.12 182 VAL A C 1
ATOM 1377 O O . VAL A 1 182 ? 36.156 -4.093 -11.946 1.00 48.12 182 VAL A O 1
ATOM 1380 N N . TRP A 1 183 ? 35.186 -4.023 -9.919 1.00 38.72 183 TRP A N 1
ATOM 1381 C CA . TRP A 1 183 ? 34.084 -3.111 -10.282 1.00 38.72 183 TRP A CA 1
ATOM 1382 C C . TRP A 1 183 ? 34.222 -1.709 -9.662 1.00 38.72 183 TRP A C 1
ATOM 1384 O O . TRP A 1 183 ? 33.817 -0.716 -10.264 1.00 38.72 183 TRP A O 1
ATOM 1394 N N . GLY A 1 184 ? 34.864 -1.596 -8.492 1.00 42.56 184 GLY A N 1
ATOM 1395 C CA . GLY A 1 184 ? 34.912 -0.355 -7.708 1.00 42.56 184 GLY A CA 1
ATOM 1396 C C . GLY A 1 184 ? 35.774 0.772 -8.292 1.00 42.56 184 GLY A C 1
ATOM 1397 O O . GLY A 1 184 ? 35.626 1.922 -7.892 1.00 42.56 184 GLY A O 1
ATOM 1398 N N . LYS A 1 185 ? 36.676 0.495 -9.245 1.00 41.41 185 LYS A N 1
ATOM 1399 C CA . LYS A 1 185 ? 37.601 1.518 -9.769 1.00 41.41 185 LYS A CA 1
ATOM 1400 C C . LYS A 1 185 ? 36.956 2.470 -10.786 1.00 41.41 185 LYS A C 1
ATOM 1402 O O . LYS A 1 185 ? 37.312 3.638 -10.800 1.00 41.41 185 LYS A O 1
ATOM 1407 N N . ALA A 1 186 ? 36.008 1.996 -11.598 1.00 44.75 186 ALA A N 1
ATOM 1408 C CA . ALA A 1 186 ? 35.313 2.825 -12.592 1.00 44.75 186 ALA A CA 1
ATOM 1409 C C . ALA A 1 186 ? 34.243 3.739 -11.967 1.00 44.75 186 ALA A C 1
ATOM 1411 O O . ALA A 1 186 ? 33.902 4.774 -12.530 1.00 44.75 186 ALA A O 1
ATOM 1412 N N . ILE A 1 187 ? 33.734 3.359 -10.791 1.00 46.50 187 ILE A N 1
ATOM 1413 C CA . ILE A 1 187 ? 32.656 4.064 -10.091 1.00 46.50 187 ILE A CA 1
ATOM 1414 C C . ILE A 1 187 ? 33.223 5.226 -9.264 1.00 46.50 187 ILE A C 1
ATOM 1416 O O . ILE A 1 187 ? 32.628 6.289 -9.234 1.00 46.50 187 ILE A O 1
ATOM 1420 N N . ARG A 1 188 ? 34.420 5.088 -8.678 1.00 47.06 188 ARG A N 1
ATOM 1421 C CA . ARG A 1 188 ? 35.049 6.082 -7.778 1.00 47.06 188 ARG A CA 1
ATOM 1422 C C . ARG A 1 188 ? 35.320 7.479 -8.371 1.00 47.06 188 ARG A C 1
ATOM 1424 O O . ARG A 1 188 ? 35.515 8.407 -7.591 1.00 47.06 188 ARG A O 1
ATOM 1431 N N . ASP A 1 189 ? 35.318 7.643 -9.695 1.00 39.81 189 ASP A N 1
ATOM 1432 C CA . ASP A 1 189 ? 35.810 8.854 -10.380 1.00 39.81 189 ASP A CA 1
ATOM 1433 C C . ASP A 1 189 ? 34.717 9.867 -10.805 1.00 39.81 189 ASP A C 1
ATOM 1435 O O . ASP A 1 189 ? 35.009 10.783 -11.576 1.00 39.81 189 ASP A O 1
ATOM 1439 N N . ARG A 1 190 ? 33.460 9.761 -10.332 1.00 44.66 190 ARG A N 1
ATOM 1440 C CA . ARG A 1 190 ? 32.387 10.714 -10.711 1.00 44.66 190 ARG A CA 1
ATOM 1441 C C . ARG A 1 190 ? 31.798 11.521 -9.551 1.00 44.66 190 ARG A C 1
ATOM 1443 O O . ARG A 1 190 ? 31.331 10.971 -8.564 1.00 44.66 190 ARG A O 1
ATOM 1450 N N . ASP A 1 191 ? 31.741 12.843 -9.733 1.00 38.97 191 ASP A N 1
ATOM 1451 C CA . ASP A 1 191 ? 31.314 13.859 -8.749 1.00 38.97 191 ASP A CA 1
ATOM 1452 C C . ASP A 1 191 ? 29.863 13.733 -8.229 1.00 38.97 191 ASP A C 1
ATOM 1454 O O . ASP A 1 191 ? 29.516 14.379 -7.246 1.00 38.97 191 ASP A O 1
ATOM 1458 N N . TYR A 1 192 ? 29.024 12.864 -8.804 1.00 40.56 192 TYR A N 1
ATOM 1459 C CA . TYR A 1 192 ? 27.671 12.566 -8.295 1.00 40.56 192 TYR A CA 1
ATOM 1460 C C . TYR A 1 192 ? 27.658 11.669 -7.032 1.00 40.56 192 TYR A C 1
ATOM 1462 O O . TYR A 1 192 ? 26.596 11.363 -6.500 1.00 40.56 192 TYR A O 1
ATOM 1470 N N . LEU A 1 193 ? 28.831 11.240 -6.544 1.00 43.66 193 LEU A N 1
ATOM 1471 C CA . LEU A 1 193 ? 29.014 10.221 -5.493 1.00 43.66 193 LEU A CA 1
ATOM 1472 C C . LEU A 1 193 ? 29.349 10.750 -4.090 1.00 43.66 193 LEU A C 1
ATOM 1474 O O . LEU A 1 193 ? 29.589 9.975 -3.164 1.00 43.66 193 LEU A O 1
ATOM 1478 N N . ARG A 1 194 ? 29.379 12.067 -3.903 1.00 43.59 194 ARG A N 1
ATOM 1479 C CA . ARG A 1 194 ? 29.410 12.729 -2.588 1.00 43.59 194 ARG A CA 1
ATOM 1480 C C . ARG A 1 194 ? 28.160 13.604 -2.605 1.00 43.59 194 ARG A C 1
ATOM 1482 O O . ARG A 1 194 ? 28.062 14.444 -3.481 1.00 43.59 194 ARG A O 1
ATOM 1489 N N . VAL A 1 195 ? 27.136 13.401 -1.777 1.00 36.34 195 VAL A N 1
ATOM 1490 C CA . VAL A 1 195 ? 27.110 13.636 -0.327 1.00 36.34 195 VAL A CA 1
ATOM 1491 C C . VAL A 1 195 ? 25.863 12.916 0.243 1.00 36.34 195 VAL A C 1
ATOM 1493 O O . VAL A 1 195 ? 24.774 13.184 -0.244 1.00 36.34 195 VAL A O 1
ATOM 1496 N N . GLY A 1 196 ? 25.981 12.026 1.248 1.00 47.50 196 GLY A N 1
ATOM 1497 C CA . GLY A 1 196 ? 24.835 11.660 2.109 1.00 47.50 196 GLY A CA 1
ATOM 1498 C C . GLY A 1 196 ? 24.513 10.197 2.426 1.00 47.50 196 GLY A C 1
ATOM 1499 O O . GLY A 1 196 ? 24.147 9.895 3.558 1.00 47.50 196 GLY A O 1
ATOM 1500 N N . GLY A 1 197 ? 24.664 9.281 1.468 1.00 64.81 197 GLY A N 1
ATOM 1501 C CA . GLY A 1 197 ? 24.203 7.887 1.610 1.00 64.81 197 GLY A CA 1
ATOM 1502 C C . GLY A 1 197 ? 22.677 7.719 1.472 1.00 64.81 197 GLY A C 1
ATOM 1503 O O . GLY A 1 197 ? 21.958 8.699 1.300 1.00 64.81 197 GLY A O 1
ATOM 1504 N N . VAL A 1 198 ? 22.182 6.473 1.533 1.00 67.00 198 VAL A N 1
ATOM 1505 C CA . VAL A 1 198 ? 20.746 6.126 1.371 1.00 67.00 198 VAL A CA 1
ATOM 1506 C C . VAL A 1 198 ? 19.854 6.880 2.366 1.00 67.00 198 VAL A C 1
ATOM 1508 O O . VAL A 1 198 ? 18.783 7.341 1.991 1.00 67.00 198 VAL A O 1
ATOM 1511 N N . GLY A 1 199 ? 20.319 7.077 3.605 1.00 65.75 199 GLY A N 1
ATOM 1512 C CA . GLY A 1 199 ? 19.571 7.792 4.644 1.00 65.75 199 GLY A CA 1
ATOM 1513 C C . GLY A 1 199 ? 19.225 9.242 4.280 1.00 65.75 199 GLY A C 1
ATOM 1514 O O . GLY A 1 199 ? 18.079 9.640 4.457 1.00 65.75 199 GLY A O 1
ATOM 1515 N N . LEU A 1 200 ? 20.158 10.018 3.704 1.00 65.50 200 LEU A N 1
ATOM 1516 C CA . LEU A 1 200 ? 19.850 11.400 3.297 1.00 65.50 200 LEU A CA 1
ATOM 1517 C C . LEU A 1 200 ? 18.850 11.451 2.137 1.00 65.50 200 LEU A C 1
ATOM 1519 O O . LEU A 1 200 ? 17.950 12.283 2.153 1.00 65.50 200 LEU A O 1
ATOM 1523 N N . VAL A 1 201 ? 18.965 10.542 1.161 1.00 67.19 201 VAL A N 1
ATOM 1524 C CA . VAL A 1 201 ? 18.003 10.472 0.044 1.00 67.19 201 VAL A CA 1
ATOM 1525 C C . VAL A 1 201 ? 16.603 10.123 0.566 1.00 67.19 201 VAL A C 1
ATOM 1527 O O . VAL A 1 201 ? 15.614 10.693 0.112 1.00 67.19 201 VAL A O 1
ATOM 1530 N N . MET A 1 202 ? 16.510 9.244 1.570 1.00 73.81 202 MET A N 1
ATOM 1531 C CA . MET A 1 202 ? 15.244 8.927 2.235 1.00 73.81 202 MET A CA 1
ATOM 1532 C C . MET A 1 202 ? 14.656 10.125 2.995 1.00 73.81 202 MET A C 1
ATOM 1534 O O . MET A 1 202 ? 13.456 10.375 2.897 1.00 73.81 202 MET A O 1
ATOM 1538 N N . GLU A 1 203 ? 15.473 10.889 3.725 1.00 71.44 203 GLU A N 1
ATOM 1539 C CA . GLU A 1 203 ? 15.017 12.109 4.408 1.00 71.44 203 GLU A CA 1
ATOM 1540 C C . GLU A 1 203 ? 14.491 13.159 3.418 1.00 71.44 203 GLU A C 1
ATOM 1542 O O . GLU A 1 203 ? 13.439 13.761 3.647 1.00 71.44 203 GLU A O 1
ATOM 1547 N N . GLU A 1 204 ? 15.181 13.354 2.291 1.00 73.75 204 GLU A N 1
ATOM 1548 C CA . GLU A 1 204 ? 14.738 14.248 1.218 1.00 73.75 204 GLU A CA 1
ATOM 1549 C C . GLU A 1 204 ? 13.423 13.776 0.587 1.00 73.75 204 GLU A C 1
ATOM 1551 O O . GLU A 1 204 ? 12.524 14.593 0.367 1.00 73.75 204 GLU A O 1
ATOM 1556 N N . ALA A 1 205 ? 13.271 12.467 0.360 1.00 74.88 205 ALA A N 1
ATOM 1557 C CA . ALA A 1 205 ? 12.041 11.876 -0.156 1.00 74.88 205 ALA A CA 1
ATOM 1558 C C . ALA A 1 205 ? 10.854 12.114 0.793 1.00 74.88 205 ALA A C 1
ATOM 1560 O O . ALA A 1 205 ? 9.802 12.584 0.358 1.00 74.88 205 ALA A O 1
ATOM 1561 N N . LEU A 1 206 ? 11.023 11.881 2.099 1.00 75.38 206 LEU A N 1
ATOM 1562 C CA . LEU A 1 206 ? 9.976 12.139 3.096 1.00 75.38 206 LEU A CA 1
ATOM 1563 C C . LEU A 1 206 ? 9.655 13.637 3.223 1.00 75.38 206 LEU A C 1
ATOM 1565 O O . LEU A 1 206 ? 8.493 14.024 3.346 1.00 75.38 206 LEU A O 1
ATOM 1569 N N . ALA A 1 207 ? 10.658 14.511 3.123 1.00 78.38 207 ALA A N 1
ATOM 1570 C CA . ALA A 1 207 ? 10.430 15.953 3.104 1.00 78.38 207 ALA A CA 1
ATOM 1571 C C . ALA A 1 207 ? 9.666 16.406 1.846 1.00 78.38 207 ALA A C 1
ATOM 1573 O O . ALA A 1 207 ? 8.815 17.297 1.930 1.00 78.38 207 ALA A O 1
ATOM 1574 N N . LYS A 1 208 ? 9.956 15.807 0.684 1.00 79.25 208 LYS A N 1
ATOM 1575 C CA . LYS A 1 208 ? 9.218 16.031 -0.566 1.00 79.25 208 LYS A CA 1
ATOM 1576 C C . LYS A 1 208 ? 7.783 15.526 -0.453 1.00 79.25 208 LYS A C 1
ATOM 1578 O O . LYS A 1 208 ? 6.864 16.209 -0.910 1.00 79.25 208 LYS A O 1
ATOM 1583 N N . PHE A 1 209 ? 7.583 14.387 0.212 1.00 83.12 209 PHE A N 1
ATOM 1584 C CA . PHE A 1 209 ? 6.258 13.835 0.446 1.00 83.12 209 PHE A CA 1
ATOM 1585 C C . PHE A 1 209 ? 5.336 14.839 1.142 1.00 83.12 209 PHE A C 1
ATOM 1587 O O . PHE A 1 209 ? 4.283 15.188 0.607 1.00 83.12 209 PHE A O 1
ATOM 1594 N N . GLU A 1 210 ? 5.767 15.341 2.302 1.00 81.56 210 GLU A N 1
ATOM 1595 C CA . GLU A 1 210 ? 4.974 16.261 3.122 1.00 81.56 210 GLU A CA 1
ATOM 1596 C C . GLU A 1 210 ? 4.712 17.599 2.426 1.00 81.56 210 GLU A C 1
ATOM 1598 O O . GLU A 1 210 ? 3.640 18.186 2.574 1.00 81.56 210 GLU A O 1
ATOM 1603 N N . LYS A 1 211 ? 5.681 18.101 1.654 1.00 82.56 211 LYS A N 1
ATOM 1604 C CA . LYS A 1 211 ? 5.561 19.401 0.981 1.00 82.56 211 LYS A CA 1
ATOM 1605 C C . LYS A 1 211 ? 4.700 19.350 -0.277 1.00 82.56 211 LYS A C 1
ATOM 1607 O O . LYS A 1 211 ? 4.033 20.337 -0.583 1.00 82.56 211 LYS A O 1
ATOM 1612 N N . GLU A 1 212 ? 4.753 18.248 -1.023 1.00 87.75 212 GLU A N 1
ATOM 1613 C CA . GLU A 1 212 ? 4.239 18.197 -2.395 1.00 87.75 212 GLU A CA 1
ATOM 1614 C C . GLU A 1 212 ? 3.413 16.939 -2.677 1.00 87.75 212 GLU A C 1
ATOM 1616 O O . GLU A 1 212 ? 2.241 17.052 -3.049 1.00 87.75 212 GLU A O 1
ATOM 1621 N N . THR A 1 213 ? 3.992 15.745 -2.507 1.00 88.12 213 THR A N 1
ATOM 1622 C CA . THR A 1 213 ? 3.371 14.489 -2.969 1.00 88.12 213 THR A CA 1
ATOM 1623 C C . THR A 1 213 ? 2.034 14.227 -2.288 1.00 88.12 213 THR A C 1
ATOM 1625 O O . THR A 1 213 ? 1.071 13.863 -2.957 1.00 88.12 213 THR A O 1
ATOM 1628 N N . LYS A 1 214 ? 1.924 14.488 -0.981 1.00 89.75 214 LYS A N 1
ATOM 1629 C CA . LYS A 1 214 ? 0.687 14.299 -0.210 1.00 89.75 214 LYS A CA 1
ATOM 1630 C C . LYS A 1 214 ? -0.505 15.050 -0.810 1.00 89.75 214 LYS A C 1
ATOM 1632 O O . LYS A 1 214 ? -1.603 14.503 -0.911 1.00 89.75 214 LYS A O 1
ATOM 1637 N N . LYS A 1 215 ? -0.281 16.292 -1.253 1.00 92.25 215 LYS A N 1
ATOM 1638 C CA . LYS A 1 215 ? -1.314 17.112 -1.895 1.00 92.25 215 LYS A CA 1
ATOM 1639 C C . LYS A 1 215 ? -1.722 16.526 -3.247 1.00 92.25 215 LYS A C 1
ATOM 1641 O O . LYS A 1 215 ? -2.914 16.342 -3.479 1.00 92.25 215 LYS A O 1
ATOM 1646 N N . LYS A 1 216 ? -0.741 16.182 -4.089 1.00 94.56 216 LYS A N 1
ATOM 1647 C CA . LYS A 1 216 ? -0.982 15.576 -5.408 1.00 94.56 216 LYS A CA 1
ATOM 1648 C C . LYS A 1 216 ? -1.775 14.273 -5.297 1.00 94.56 216 LYS A C 1
ATOM 1650 O O . LYS A 1 216 ? -2.711 14.061 -6.057 1.00 94.56 216 LYS A O 1
ATOM 1655 N N . LEU A 1 217 ? -1.444 13.422 -4.323 1.00 95.81 217 LEU A N 1
ATOM 1656 C CA . LEU A 1 217 ? -2.169 12.174 -4.082 1.00 95.81 217 LEU A CA 1
ATOM 1657 C C . LEU A 1 217 ? -3.625 12.420 -3.680 1.00 95.81 217 LEU A C 1
ATOM 1659 O O . LEU A 1 217 ? -4.517 11.781 -4.231 1.00 95.81 217 LEU A O 1
ATOM 1663 N N . SER A 1 218 ? -3.890 13.377 -2.781 1.00 93.31 218 SER A N 1
ATOM 1664 C CA . SER A 1 218 ? -5.278 13.738 -2.458 1.00 93.31 218 SER A CA 1
ATOM 1665 C C . SER A 1 218 ? -6.035 14.226 -3.693 1.00 93.31 218 SER A C 1
ATOM 1667 O O . SER A 1 218 ? -7.170 13.807 -3.897 1.00 93.31 218 SER A O 1
ATOM 1669 N N . GLU A 1 219 ? -5.413 15.069 -4.522 1.00 95.31 219 GLU A N 1
ATOM 1670 C CA . GLU A 1 219 ? -6.014 15.584 -5.760 1.00 95.31 219 GLU A CA 1
ATOM 1671 C C . GLU A 1 219 ? -6.312 14.455 -6.764 1.00 95.31 219 GLU A C 1
ATOM 1673 O O . GLU A 1 219 ? -7.380 14.448 -7.379 1.00 95.31 219 GLU A O 1
ATOM 1678 N N . VAL A 1 220 ? -5.424 13.460 -6.884 1.00 97.69 220 VAL A N 1
ATOM 1679 C CA . VAL A 1 220 ? -5.667 12.242 -7.677 1.00 97.69 220 VAL A CA 1
ATOM 1680 C C . VAL A 1 220 ? -6.883 11.480 -7.158 1.00 97.69 220 VAL A C 1
ATOM 1682 O O . VAL A 1 220 ? -7.778 11.153 -7.938 1.00 97.69 220 VAL A O 1
ATOM 1685 N N . TYR A 1 221 ? -6.946 11.214 -5.854 1.00 96.50 221 TYR A N 1
ATOM 1686 C CA . TYR A 1 221 ? -8.056 10.477 -5.247 1.00 96.50 221 TYR A CA 1
ATOM 1687 C C . TYR A 1 221 ? -9.389 11.213 -5.434 1.00 96.50 221 TYR A C 1
ATOM 1689 O O . TYR A 1 221 ? -10.377 10.608 -5.851 1.00 96.50 221 TYR A O 1
ATOM 1697 N N . ASP A 1 222 ? -9.409 12.529 -5.221 1.00 95.00 222 ASP A N 1
ATOM 1698 C CA . ASP A 1 222 ? -10.603 13.354 -5.420 1.00 95.00 222 ASP A CA 1
ATOM 1699 C C . ASP A 1 222 ? -11.066 13.335 -6.884 1.00 95.00 222 ASP A C 1
ATOM 1701 O O . ASP A 1 222 ? -12.263 13.227 -7.161 1.00 95.00 222 ASP A O 1
ATOM 1705 N N . ALA A 1 223 ? -10.129 13.376 -7.834 1.00 96.56 223 ALA A N 1
ATOM 1706 C CA . ALA A 1 223 ? -10.440 13.311 -9.257 1.00 96.56 223 ALA A CA 1
ATOM 1707 C C . ALA A 1 223 ? -11.014 11.943 -9.669 1.00 96.56 223 ALA A C 1
ATOM 1709 O O . ALA A 1 223 ? -11.998 11.891 -10.409 1.00 96.56 223 ALA A O 1
ATOM 1710 N N . ILE A 1 224 ? -10.454 10.837 -9.162 1.00 96.19 224 ILE A N 1
ATOM 1711 C CA . ILE A 1 224 ? -10.986 9.488 -9.415 1.00 96.19 224 ILE A CA 1
ATOM 1712 C C . ILE A 1 224 ? -12.402 9.369 -8.845 1.00 96.19 224 ILE A C 1
ATOM 1714 O O . ILE A 1 224 ? -13.306 8.950 -9.565 1.00 96.19 224 ILE A O 1
ATOM 1718 N N . ARG A 1 225 ? -12.636 9.807 -7.599 1.00 93.12 225 ARG A N 1
ATOM 1719 C CA . ARG A 1 225 ? -13.976 9.804 -6.984 1.00 93.12 225 ARG A CA 1
ATOM 1720 C C . ARG A 1 225 ? -14.983 10.621 -7.794 1.00 93.12 225 ARG A C 1
ATOM 1722 O O . ARG A 1 225 ? -16.121 10.193 -7.950 1.00 93.12 225 ARG A O 1
ATOM 1729 N N . GLN A 1 226 ? -14.587 11.767 -8.347 1.00 91.94 226 GLN A N 1
ATOM 1730 C CA . GLN A 1 226 ? -15.469 12.565 -9.209 1.00 91.94 226 GLN A CA 1
ATOM 1731 C C . GLN A 1 226 ? -15.856 11.837 -10.503 1.00 91.94 226 GLN A C 1
ATOM 1733 O O . GLN A 1 226 ? -16.983 11.990 -10.972 1.00 91.94 226 GLN A O 1
ATOM 1738 N N . LYS A 1 227 ? -14.940 11.058 -11.090 1.00 91.19 227 LYS A N 1
ATOM 1739 C CA . LYS A 1 227 ? -15.199 10.284 -12.314 1.00 91.19 227 LYS A CA 1
ATOM 1740 C C . LYS A 1 227 ? -15.942 8.975 -12.060 1.00 91.19 227 LYS A C 1
ATOM 1742 O O . LYS A 1 227 ? -16.710 8.545 -12.914 1.00 91.19 227 LYS A O 1
ATOM 1747 N N . ALA A 1 228 ? -15.736 8.372 -10.895 1.00 89.75 228 ALA A N 1
ATOM 1748 C CA . ALA A 1 228 ? -16.309 7.097 -10.492 1.00 89.75 228 ALA A CA 1
ATOM 1749 C C . ALA A 1 228 ? -17.000 7.224 -9.116 1.00 89.75 228 ALA A C 1
ATOM 1751 O O . ALA A 1 228 ? -16.541 6.640 -8.133 1.00 89.75 228 ALA A O 1
ATOM 1752 N N . PRO A 1 229 ? -18.108 7.987 -9.013 1.00 85.19 229 PRO A N 1
ATOM 1753 C CA . PRO A 1 229 ? -18.729 8.325 -7.729 1.00 85.19 229 PRO A CA 1
ATOM 1754 C C . PRO A 1 229 ? -19.236 7.110 -6.948 1.00 85.19 229 PRO A C 1
ATOM 1756 O O . PRO A 1 229 ? -19.227 7.144 -5.720 1.00 85.19 229 PRO A O 1
ATOM 1759 N N . ASN A 1 230 ? -19.615 6.036 -7.645 1.00 81.81 230 ASN A N 1
ATOM 1760 C CA . ASN A 1 230 ? -20.154 4.814 -7.044 1.00 81.81 230 ASN A CA 1
ATOM 1761 C C . ASN A 1 230 ? -19.096 3.727 -6.807 1.00 81.81 230 ASN A C 1
ATOM 1763 O O . ASN A 1 230 ? -19.404 2.741 -6.150 1.00 81.81 230 ASN A O 1
ATOM 1767 N N . ALA A 1 231 ? -17.875 3.895 -7.321 1.00 89.12 231 ALA A N 1
ATOM 1768 C CA . ALA A 1 231 ? -16.860 2.854 -7.228 1.00 89.12 231 ALA A CA 1
ATOM 1769 C C . ALA A 1 231 ? -16.288 2.752 -5.813 1.00 89.12 231 ALA A 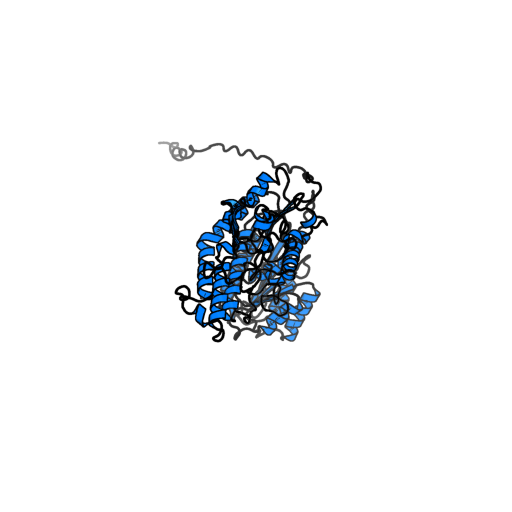C 1
ATOM 1771 O O . ALA A 1 231 ? -16.074 3.772 -5.144 1.00 89.12 231 ALA A O 1
ATOM 1772 N N . THR A 1 232 ? -15.935 1.543 -5.393 1.00 90.12 232 THR A N 1
ATOM 1773 C CA . THR A 1 232 ? -14.986 1.364 -4.294 1.00 90.12 232 THR A CA 1
ATOM 1774 C C . THR A 1 232 ? -13.572 1.538 -4.836 1.00 90.12 232 THR A C 1
ATOM 1776 O O . THR A 1 232 ? -13.168 0.865 -5.786 1.00 90.12 232 THR A O 1
ATOM 1779 N N . ILE A 1 233 ? -12.817 2.474 -4.262 1.00 95.75 233 ILE A N 1
ATOM 1780 C CA . ILE A 1 233 ? -11.468 2.813 -4.722 1.00 95.75 233 ILE A CA 1
ATOM 1781 C C . ILE A 1 233 ? -10.452 2.155 -3.788 1.00 95.75 233 ILE A C 1
ATOM 1783 O O . ILE A 1 233 ? -10.287 2.566 -2.645 1.00 95.75 233 ILE A O 1
ATOM 1787 N N . ILE A 1 234 ? -9.769 1.129 -4.282 1.00 95.88 234 ILE A N 1
ATOM 1788 C CA . ILE A 1 234 ? -8.831 0.298 -3.531 1.00 95.88 234 ILE A CA 1
ATOM 1789 C C . ILE A 1 234 ? -7.402 0.727 -3.865 1.00 95.88 234 ILE A C 1
ATOM 1791 O O . ILE A 1 234 ? -6.892 0.464 -4.957 1.00 95.88 234 ILE A O 1
ATOM 1795 N N . VAL A 1 235 ? -6.746 1.390 -2.920 1.00 98.00 235 VAL A N 1
ATOM 1796 C CA . VAL A 1 235 ? -5.359 1.839 -3.045 1.00 98.00 235 VAL A CA 1
ATOM 1797 C C . VAL A 1 235 ? -4.458 0.851 -2.316 1.00 98.00 235 VAL A C 1
ATOM 1799 O O . VAL A 1 235 ? -4.539 0.715 -1.097 1.00 98.00 235 VAL A O 1
ATOM 1802 N N . ALA A 1 236 ? -3.571 0.181 -3.041 1.00 96.81 236 ALA A N 1
ATOM 1803 C CA . ALA A 1 236 ? -2.566 -0.675 -2.429 1.00 96.81 236 ALA A CA 1
ATOM 1804 C C . ALA A 1 236 ? -1.295 0.123 -2.100 1.00 96.81 236 ALA A C 1
ATOM 1806 O O . ALA A 1 236 ? -0.857 0.970 -2.883 1.00 96.81 236 ALA A O 1
ATOM 1807 N N . GLY A 1 237 ? -0.717 -0.143 -0.927 1.00 95.38 237 GLY A N 1
ATOM 1808 C CA . GLY A 1 237 ? 0.589 0.375 -0.519 1.00 95.38 237 GLY A CA 1
ATOM 1809 C C . GLY A 1 237 ? 1.740 -0.345 -1.218 1.00 95.38 237 GLY A C 1
ATOM 1810 O O . GLY A 1 237 ? 1.522 -1.095 -2.168 1.00 95.38 237 GLY A O 1
ATOM 1811 N N . TYR A 1 238 ? 2.963 -0.143 -0.727 1.00 97.12 238 TYR A N 1
ATOM 1812 C CA . TYR A 1 238 ? 4.183 -0.778 -1.241 1.00 97.12 238 TYR A CA 1
ATOM 1813 C C . TYR A 1 238 ? 4.791 -1.743 -0.206 1.00 97.12 238 TYR A C 1
ATOM 1815 O O . TYR A 1 238 ? 4.716 -1.468 0.993 1.00 97.12 238 TYR A O 1
ATOM 1823 N N . PRO A 1 239 ? 5.386 -2.872 -0.625 1.00 95.94 239 PRO A N 1
ATOM 1824 C CA . PRO A 1 239 ? 5.989 -3.835 0.292 1.00 95.94 239 PRO A CA 1
ATOM 1825 C C . PRO A 1 239 ? 7.347 -3.350 0.803 1.00 95.94 239 PRO A C 1
ATOM 1827 O O . PRO A 1 239 ? 7.986 -2.501 0.178 1.00 95.94 239 PRO A O 1
ATOM 1830 N N . HIS A 1 240 ? 7.829 -3.932 1.904 1.00 92.94 240 HIS A N 1
ATOM 1831 C CA . HIS A 1 240 ? 9.244 -3.820 2.262 1.00 92.94 240 HIS A CA 1
ATOM 1832 C C . HIS A 1 240 ? 10.112 -4.427 1.165 1.00 92.94 240 HIS A C 1
ATOM 1834 O O . HIS A 1 240 ? 9.768 -5.442 0.559 1.00 92.94 240 HIS A O 1
ATOM 1840 N N . LEU A 1 241 ? 11.237 -3.774 0.888 1.00 90.25 241 LEU A N 1
ATOM 1841 C CA . LEU A 1 241 ? 12.083 -4.140 -0.243 1.00 90.25 241 LEU A CA 1
ATOM 1842 C C . LEU A 1 241 ? 13.396 -4.779 0.172 1.00 90.25 241 LEU A C 1
ATOM 1844 O O . LEU A 1 241 ? 13.940 -5.570 -0.595 1.00 90.25 241 LEU A O 1
ATOM 1848 N N . ALA A 1 242 ? 13.917 -4.421 1.343 1.00 87.94 242 ALA A N 1
ATOM 1849 C CA . ALA A 1 242 ? 15.192 -4.914 1.837 1.00 87.94 242 ALA A CA 1
ATOM 1850 C C . ALA A 1 242 ? 14.973 -5.835 3.049 1.00 87.94 242 ALA A C 1
ATOM 1852 O O . ALA A 1 242 ? 14.128 -5.520 3.886 1.00 87.94 242 ALA A O 1
ATOM 1853 N N . PRO A 1 243 ? 15.738 -6.931 3.196 1.00 88.06 243 PRO A N 1
ATOM 1854 C CA . PRO A 1 243 ? 15.670 -7.769 4.388 1.00 88.06 243 PRO A CA 1
ATOM 1855 C C . PRO A 1 243 ? 16.119 -6.975 5.613 1.00 88.06 243 PRO A C 1
ATOM 1857 O O . PRO A 1 243 ? 17.051 -6.173 5.514 1.00 88.06 243 PRO A O 1
ATOM 1860 N N . LYS A 1 244 ? 15.500 -7.221 6.773 1.00 81.44 244 LYS A N 1
ATOM 1861 C CA . LYS A 1 244 ? 15.779 -6.482 8.018 1.00 81.44 244 LYS A CA 1
ATOM 1862 C C . LYS A 1 244 ? 17.267 -6.455 8.387 1.00 81.44 244 LYS A C 1
ATOM 1864 O O . LYS A 1 244 ? 17.780 -5.404 8.749 1.00 81.44 244 LYS A O 1
ATOM 1869 N N . ASP A 1 245 ? 17.958 -7.580 8.224 1.00 80.44 245 ASP A N 1
ATOM 1870 C CA . ASP A 1 245 ? 19.377 -7.726 8.576 1.00 80.44 245 ASP A CA 1
ATOM 1871 C C . ASP A 1 245 ? 20.330 -7.245 7.455 1.00 80.44 245 ASP A C 1
ATOM 1873 O O . ASP A 1 245 ? 21.542 -7.469 7.494 1.00 80.44 245 ASP A O 1
ATOM 1877 N N . GLY A 1 246 ? 19.790 -6.584 6.424 1.00 79.12 246 GLY A N 1
ATOM 1878 C CA . GLY A 1 246 ? 20.490 -6.291 5.178 1.00 79.12 246 GLY A CA 1
ATOM 1879 C C . GLY A 1 246 ? 20.546 -7.496 4.232 1.00 79.12 246 GLY A C 1
ATOM 1880 O O . GLY A 1 246 ? 20.244 -8.633 4.587 1.00 79.12 246 GLY A O 1
ATOM 1881 N N . GLY A 1 247 ? 20.925 -7.250 2.980 1.00 79.06 247 GLY A N 1
ATOM 1882 C CA . GLY A 1 247 ? 20.949 -8.280 1.946 1.00 79.06 247 GLY A CA 1
ATOM 1883 C C . GLY A 1 247 ? 21.358 -7.737 0.582 1.00 79.06 247 GLY A C 1
ATOM 1884 O O . GLY A 1 247 ? 21.004 -6.618 0.201 1.00 79.06 247 GLY A O 1
ATOM 1885 N N . GLY A 1 248 ? 22.128 -8.531 -0.166 1.00 82.44 248 GLY A N 1
ATOM 1886 C CA . GLY A 1 248 ? 22.636 -8.148 -1.482 1.00 82.44 248 GLY A CA 1
ATOM 1887 C C . GLY A 1 248 ? 23.478 -6.869 -1.433 1.00 82.44 248 GLY A C 1
ATOM 1888 O O . GLY A 1 248 ? 24.606 -6.874 -0.946 1.00 82.44 248 GLY A O 1
ATOM 1889 N N . ILE A 1 249 ? 22.931 -5.778 -1.972 1.00 74.31 249 ILE A N 1
ATOM 1890 C CA . ILE A 1 249 ? 23.581 -4.456 -2.018 1.00 74.31 249 ILE A CA 1
ATOM 1891 C C . ILE A 1 249 ? 23.314 -3.589 -0.778 1.00 74.31 249 ILE A C 1
ATOM 1893 O O . ILE A 1 249 ? 23.998 -2.582 -0.599 1.00 74.31 249 ILE A O 1
ATOM 1897 N N . PHE A 1 250 ? 22.325 -3.952 0.045 1.00 77.75 250 PHE A N 1
ATOM 1898 C CA . PHE A 1 250 ? 21.897 -3.176 1.206 1.00 77.75 250 PHE A CA 1
ATOM 1899 C C . PHE A 1 250 ? 22.609 -3.674 2.461 1.00 77.75 250 PHE A C 1
ATOM 1901 O O . PHE A 1 250 ? 22.586 -4.869 2.756 1.00 77.75 250 PHE A O 1
ATOM 1908 N N . ASN A 1 251 ? 23.214 -2.764 3.225 1.00 78.50 251 ASN A N 1
ATOM 1909 C CA . ASN A 1 251 ? 23.551 -3.067 4.617 1.00 78.50 251 ASN A CA 1
ATOM 1910 C C . ASN A 1 251 ? 22.322 -2.890 5.531 1.00 78.50 251 ASN A C 1
ATOM 1912 O O . ASN A 1 251 ? 21.321 -2.317 5.111 1.00 78.50 251 ASN A O 1
ATOM 1916 N N . GLU A 1 252 ? 22.421 -3.351 6.777 1.00 80.06 252 GLU A N 1
ATOM 1917 C CA . GLU A 1 252 ? 21.351 -3.276 7.786 1.00 80.06 252 GLU A CA 1
ATOM 1918 C C . GLU A 1 252 ? 20.786 -1.853 7.964 1.00 80.06 252 GLU A C 1
ATOM 1920 O O . GLU A 1 252 ? 19.578 -1.654 7.914 1.00 80.06 252 GLU A O 1
ATOM 1925 N N . VAL A 1 253 ? 21.647 -0.834 8.057 1.00 75.50 253 VAL A N 1
ATOM 1926 C CA . VAL A 1 253 ? 21.233 0.574 8.231 1.00 75.50 253 VAL A CA 1
ATOM 1927 C C . VAL A 1 253 ? 20.487 1.107 7.002 1.00 75.50 253 VAL A C 1
ATOM 1929 O O . VAL A 1 253 ? 19.529 1.873 7.119 1.00 75.50 253 VAL A O 1
ATOM 1932 N N . GLU A 1 254 ? 20.927 0.731 5.801 1.00 75.81 254 GLU A N 1
ATOM 1933 C CA . GLU A 1 254 ? 20.271 1.107 4.545 1.00 75.81 254 GLU A CA 1
ATOM 1934 C C . GLU A 1 254 ? 18.924 0.399 4.396 1.00 75.81 254 GLU A C 1
ATOM 1936 O O . GLU A 1 254 ? 17.953 1.036 3.992 1.00 75.81 254 GLU A O 1
ATOM 1941 N N . ALA A 1 255 ? 18.859 -0.883 4.760 1.00 84.12 255 ALA A N 1
ATOM 1942 C CA . ALA A 1 255 ? 17.628 -1.659 4.764 1.00 84.12 255 ALA A CA 1
ATOM 1943 C C . ALA A 1 255 ? 16.601 -1.079 5.746 1.00 84.12 255 ALA A C 1
ATOM 1945 O O . ALA A 1 255 ? 15.465 -0.815 5.354 1.00 84.12 255 ALA A O 1
ATOM 1946 N N . GLU A 1 256 ? 17.020 -0.782 6.980 1.00 81.75 256 GLU A N 1
ATOM 1947 C CA . GLU A 1 256 ? 16.188 -0.119 7.987 1.00 81.75 256 GLU A CA 1
ATOM 1948 C C . GLU A 1 256 ? 15.675 1.237 7.480 1.00 81.75 256 GLU A C 1
ATOM 1950 O O . GLU A 1 256 ? 14.482 1.526 7.569 1.00 81.75 256 GLU A O 1
ATOM 1955 N N . SER A 1 257 ? 16.552 2.054 6.884 1.00 77.94 257 SER A N 1
ATOM 1956 C CA . SER A 1 257 ? 16.184 3.380 6.365 1.00 77.94 257 SER A CA 1
ATOM 1957 C C . SER A 1 257 ? 15.136 3.302 5.251 1.00 77.94 257 SER A C 1
ATOM 1959 O O . SER A 1 257 ? 14.189 4.090 5.235 1.00 77.94 257 SER A O 1
ATOM 1961 N N . ILE A 1 258 ? 15.292 2.355 4.320 1.00 82.94 258 ILE A N 1
ATOM 1962 C CA . ILE A 1 258 ? 14.353 2.149 3.210 1.00 82.94 258 ILE A CA 1
ATOM 1963 C C . ILE A 1 258 ? 13.010 1.641 3.736 1.00 82.94 258 ILE A C 1
ATOM 1965 O O . ILE A 1 258 ? 11.974 2.224 3.414 1.00 82.94 258 ILE A O 1
ATOM 1969 N N . ASN A 1 259 ? 13.020 0.600 4.573 1.00 86.56 259 ASN A N 1
ATOM 1970 C CA . ASN A 1 259 ? 11.794 -0.007 5.091 1.00 86.56 259 ASN A CA 1
ATOM 1971 C C . ASN A 1 259 ? 11.005 0.974 5.966 1.00 86.56 259 ASN A C 1
ATOM 1973 O O . ASN A 1 259 ? 9.807 1.133 5.754 1.00 86.56 259 ASN A O 1
ATOM 1977 N N . LYS A 1 260 ? 11.675 1.745 6.831 1.00 81.56 260 LYS A N 1
ATOM 1978 C CA . LYS A 1 260 ? 11.035 2.811 7.619 1.00 81.56 260 LYS A CA 1
ATOM 1979 C C . LYS A 1 260 ? 10.431 3.915 6.747 1.00 81.56 260 LYS A C 1
ATOM 1981 O O . LYS A 1 260 ? 9.391 4.492 7.076 1.00 81.56 260 LYS A O 1
ATOM 1986 N N . GLY A 1 261 ? 11.081 4.234 5.629 1.00 80.88 261 GLY A N 1
ATOM 1987 C CA . GLY A 1 261 ? 10.533 5.154 4.639 1.00 80.88 261 GLY A CA 1
ATOM 1988 C C . GLY A 1 261 ? 9.249 4.637 4.003 1.00 80.88 261 GLY A C 1
ATOM 1989 O O . GLY A 1 261 ? 8.277 5.383 3.900 1.00 80.88 261 GLY A O 1
ATOM 1990 N N . ILE A 1 262 ? 9.230 3.355 3.632 1.00 87.25 262 ILE A N 1
ATOM 1991 C CA . ILE A 1 262 ? 8.042 2.669 3.108 1.00 87.25 262 ILE A CA 1
ATOM 1992 C C . ILE A 1 262 ? 6.935 2.632 4.166 1.00 87.25 262 ILE A C 1
ATOM 1994 O O . ILE A 1 262 ? 5.787 2.931 3.845 1.00 87.25 262 ILE A O 1
ATOM 1998 N N . ASP A 1 263 ? 7.270 2.362 5.431 1.00 83.06 263 ASP A N 1
ATOM 1999 C CA . ASP A 1 263 ? 6.309 2.381 6.539 1.00 83.06 263 ASP A CA 1
ATOM 2000 C C . ASP A 1 263 ? 5.640 3.741 6.684 1.00 83.06 263 ASP A C 1
ATOM 2002 O O . ASP A 1 263 ? 4.414 3.844 6.760 1.00 83.06 263 ASP A O 1
ATOM 2006 N N . THR A 1 264 ? 6.455 4.796 6.669 1.00 80.19 264 THR A N 1
ATOM 2007 C CA . THR A 1 264 ? 5.976 6.175 6.757 1.00 80.19 264 THR A CA 1
ATOM 2008 C C . THR A 1 264 ? 5.087 6.508 5.561 1.00 80.19 264 THR A C 1
ATOM 2010 O O . THR A 1 264 ? 3.995 7.044 5.733 1.00 80.19 264 THR A O 1
ATOM 2013 N N . PHE A 1 265 ? 5.513 6.145 4.351 1.00 85.19 265 PHE A N 1
ATOM 2014 C CA . PHE A 1 265 ? 4.768 6.434 3.133 1.00 85.19 265 PHE A CA 1
ATOM 2015 C C . PHE A 1 265 ? 3.415 5.712 3.086 1.00 85.19 265 PHE A C 1
ATOM 2017 O O . PHE A 1 265 ? 2.388 6.354 2.861 1.00 85.19 265 PHE A O 1
ATOM 2024 N N . ASN A 1 266 ? 3.387 4.410 3.382 1.00 84.44 266 ASN A N 1
ATOM 2025 C CA . ASN A 1 266 ? 2.151 3.634 3.480 1.00 84.44 266 ASN A CA 1
ATOM 2026 C C . ASN A 1 266 ? 1.222 4.191 4.567 1.00 84.44 266 ASN A C 1
ATOM 2028 O O . ASN A 1 266 ? 0.021 4.328 4.336 1.00 84.44 266 ASN A O 1
ATOM 2032 N N . SER A 1 267 ? 1.768 4.562 5.731 1.00 80.94 267 SER A N 1
ATOM 2033 C CA . SER A 1 267 ? 0.995 5.174 6.818 1.00 80.94 267 SER A CA 1
ATOM 2034 C C . SER A 1 267 ? 0.313 6.466 6.368 1.00 80.94 267 SER A C 1
ATOM 2036 O O . SER A 1 267 ? -0.872 6.673 6.633 1.00 80.94 267 SER A O 1
ATOM 2038 N N . GLU A 1 268 ? 1.028 7.332 5.651 1.00 81.25 268 GLU A N 1
ATOM 2039 C CA . GLU A 1 268 ? 0.475 8.595 5.168 1.00 81.25 268 GLU A CA 1
ATOM 2040 C C . GLU A 1 268 ? -0.545 8.416 4.036 1.00 81.25 268 GLU A C 1
ATOM 2042 O O . GLU A 1 268 ? -1.555 9.123 4.018 1.00 81.25 268 GLU A O 1
ATOM 2047 N N . ILE A 1 269 ? -0.345 7.449 3.131 1.00 84.56 269 ILE A N 1
ATOM 2048 C CA . ILE A 1 269 ? -1.371 7.064 2.149 1.00 84.56 269 ILE A CA 1
ATOM 2049 C C . ILE A 1 269 ? -2.640 6.602 2.876 1.00 84.56 269 ILE A C 1
ATOM 2051 O O . ILE A 1 269 ? -3.727 7.100 2.577 1.00 84.56 269 ILE A O 1
ATOM 2055 N N . GLY A 1 270 ? -2.503 5.720 3.871 1.00 79.56 270 GLY A N 1
ATOM 2056 C CA . GLY A 1 270 ? -3.620 5.261 4.695 1.00 79.56 270 GLY A CA 1
ATOM 2057 C C . GLY A 1 270 ? -4.367 6.424 5.357 1.00 79.56 270 GLY A C 1
ATOM 2058 O O . GLY A 1 270 ? -5.588 6.508 5.256 1.00 79.56 270 GLY A O 1
ATOM 2059 N N . LYS A 1 271 ? -3.651 7.391 5.948 1.00 78.31 271 LYS A N 1
ATOM 2060 C CA . LYS A 1 271 ? -4.261 8.599 6.543 1.00 78.31 271 LYS A CA 1
ATOM 2061 C C . LYS A 1 271 ? -5.033 9.444 5.526 1.00 78.31 271 LYS A C 1
ATOM 2063 O O . LYS A 1 271 ? -6.088 9.973 5.866 1.00 78.31 271 LYS A O 1
ATOM 2068 N N . LEU A 1 272 ? -4.525 9.588 4.297 1.00 79.56 272 LEU A N 1
ATOM 2069 C CA . LEU A 1 272 ? -5.227 10.313 3.229 1.00 79.56 272 LEU A CA 1
ATOM 2070 C C . LEU A 1 272 ? -6.530 9.622 2.818 1.00 79.56 272 LEU A C 1
ATOM 2072 O O . LEU A 1 272 ? -7.500 10.303 2.490 1.00 79.56 272 LEU A O 1
ATOM 2076 N N . ILE A 1 273 ? -6.528 8.292 2.806 1.00 80.81 273 ILE A N 1
ATOM 2077 C CA . ILE A 1 273 ? -7.650 7.456 2.372 1.00 80.81 273 ILE A CA 1
ATOM 2078 C C . ILE A 1 273 ? -8.737 7.371 3.433 1.00 80.81 273 ILE A C 1
ATOM 2080 O O . ILE A 1 273 ? -9.905 7.509 3.096 1.00 80.81 273 ILE A O 1
ATOM 2084 N N . VAL A 1 274 ? -8.373 7.204 4.707 1.00 67.19 274 VAL A N 1
ATOM 2085 C CA . VAL A 1 274 ? -9.345 7.087 5.809 1.00 67.19 274 VAL A CA 1
ATOM 2086 C C . VAL A 1 274 ? -10.265 8.312 5.900 1.00 67.19 274 VAL A C 1
ATOM 2088 O O . VAL A 1 274 ? -11.393 8.211 6.367 1.00 67.19 274 VAL A O 1
ATOM 2091 N N . ALA A 1 275 ? -9.817 9.469 5.408 1.00 64.31 275 ALA A N 1
ATOM 2092 C CA . ALA A 1 275 ? -10.622 10.684 5.329 1.00 64.31 275 ALA A CA 1
ATOM 2093 C C . ALA A 1 275 ? -11.569 10.754 4.107 1.00 64.31 275 ALA A C 1
ATOM 2095 O O . ALA A 1 275 ? -12.169 11.808 3.886 1.00 64.31 275 ALA A O 1
ATOM 2096 N N . LYS A 1 276 ? -11.664 9.706 3.274 1.00 74.25 276 LYS A N 1
ATOM 2097 C CA . LYS A 1 276 ? -12.403 9.710 2.000 1.00 74.25 276 LYS A CA 1
ATOM 2098 C C . LYS A 1 276 ? -13.424 8.572 1.910 1.00 74.25 276 LYS A C 1
ATOM 2100 O O . LYS A 1 276 ? -13.138 7.424 2.229 1.00 74.25 276 LYS A O 1
ATOM 2105 N N . ASP A 1 277 ? -14.597 8.893 1.374 1.00 73.19 277 ASP A N 1
ATOM 2106 C CA . ASP A 1 277 ? -15.718 7.959 1.237 1.00 73.19 277 ASP A CA 1
ATOM 2107 C C . ASP A 1 277 ? -15.439 6.852 0.209 1.00 73.19 277 ASP A C 1
ATOM 2109 O O . ASP A 1 277 ? -14.978 7.132 -0.903 1.00 73.19 277 ASP A O 1
ATOM 2113 N N . ASN A 1 278 ? -15.787 5.604 0.550 1.00 79.06 278 ASN A N 1
ATOM 2114 C CA . ASN A 1 278 ? -15.642 4.409 -0.295 1.00 79.06 278 ASN A CA 1
ATOM 2115 C C . ASN A 1 278 ? -14.211 4.208 -0.837 1.00 79.06 278 ASN A C 1
ATOM 2117 O O . ASN A 1 278 ? -14.027 3.770 -1.978 1.00 79.06 278 ASN A O 1
ATOM 2121 N N . PHE A 1 279 ? -13.201 4.575 -0.048 1.00 86.38 279 PHE A N 1
ATOM 2122 C CA . PHE A 1 279 ? -11.814 4.200 -0.296 1.00 86.38 279 PHE A CA 1
ATOM 2123 C C . PHE A 1 279 ? -11.374 3.103 0.668 1.00 86.38 279 PHE A C 1
ATOM 2125 O O . PHE A 1 279 ? -11.746 3.101 1.837 1.00 86.38 279 PHE A O 1
ATOM 2132 N N . GLU A 1 280 ? -10.523 2.215 0.175 1.00 85.75 280 GLU A N 1
ATOM 2133 C CA . GLU A 1 280 ? -9.906 1.143 0.945 1.00 85.75 280 GLU A CA 1
ATOM 2134 C C . GLU A 1 280 ? -8.394 1.207 0.761 1.00 85.75 280 GLU A C 1
ATOM 2136 O O . GLU A 1 280 ? -7.908 1.344 -0.364 1.00 85.75 280 GLU A O 1
ATOM 2141 N N . PHE A 1 281 ? -7.644 1.109 1.857 1.00 88.69 281 PHE A N 1
ATOM 2142 C CA . PHE A 1 281 ? -6.192 0.975 1.806 1.00 88.69 281 PHE A CA 1
ATOM 2143 C C . PHE A 1 281 ? -5.795 -0.486 2.024 1.00 88.69 281 PHE A C 1
ATOM 2145 O O . PHE A 1 281 ? -6.223 -1.102 2.998 1.00 88.69 281 PHE A O 1
ATOM 2152 N N . VAL A 1 282 ? -4.950 -1.022 1.144 1.00 86.81 282 VAL A N 1
ATOM 2153 C CA . VAL A 1 282 ? -4.404 -2.380 1.258 1.00 86.81 282 VAL A CA 1
ATOM 2154 C C . VAL A 1 282 ? -2.940 -2.296 1.654 1.00 86.81 282 VAL A C 1
ATOM 2156 O O . VAL A 1 282 ? -2.088 -1.918 0.846 1.00 86.81 282 VAL A O 1
ATOM 2159 N N . ASP A 1 283 ? -2.639 -2.669 2.895 1.00 84.44 283 ASP A N 1
ATOM 2160 C CA . ASP A 1 283 ? -1.260 -2.849 3.329 1.00 84.44 283 ASP A CA 1
ATOM 2161 C C . ASP A 1 283 ? -0.733 -4.203 2.854 1.00 84.44 283 ASP A C 1
ATOM 2163 O O . ASP A 1 283 ? -1.157 -5.255 3.325 1.00 84.44 283 ASP A O 1
ATOM 2167 N N . VAL A 1 284 ? 0.203 -4.171 1.912 1.00 86.19 284 VAL A N 1
ATOM 2168 C CA . VAL A 1 284 ? 0.791 -5.383 1.333 1.00 86.19 284 VAL A CA 1
ATOM 2169 C C . VAL A 1 284 ? 2.014 -5.877 2.103 1.00 86.19 284 VAL A C 1
ATOM 2171 O O . VAL A 1 284 ? 2.469 -6.986 1.846 1.00 86.19 284 VAL A O 1
ATOM 2174 N N . ARG A 1 285 ? 2.556 -5.103 3.057 1.00 90.31 285 ARG A N 1
ATOM 2175 C CA . ARG A 1 285 ? 3.771 -5.489 3.802 1.00 90.31 285 ARG A CA 1
ATOM 2176 C C . ARG A 1 285 ? 3.647 -6.860 4.486 1.00 90.31 285 ARG A C 1
ATOM 2178 O O . ARG A 1 285 ? 4.586 -7.640 4.336 1.00 90.31 285 ARG A O 1
ATOM 2185 N N . PRO A 1 286 ? 2.523 -7.224 5.142 1.00 85.62 286 PRO A N 1
ATOM 2186 C CA . PRO A 1 286 ? 2.386 -8.546 5.758 1.00 85.62 286 PRO A CA 1
ATOM 2187 C C . PRO A 1 286 ? 2.551 -9.705 4.765 1.00 85.62 286 PRO A C 1
ATOM 2189 O O . PRO A 1 286 ? 3.192 -10.698 5.093 1.00 85.62 286 PRO A O 1
ATOM 2192 N N . ALA A 1 287 ? 2.051 -9.559 3.533 1.00 79.19 287 ALA A N 1
ATOM 2193 C CA . ALA A 1 287 ? 2.155 -10.585 2.490 1.00 79.19 287 ALA A CA 1
ATOM 2194 C C . ALA A 1 287 ? 3.580 -10.742 1.919 1.00 79.19 287 ALA A C 1
ATOM 2196 O O . ALA A 1 287 ? 3.863 -11.710 1.217 1.00 79.19 287 ALA A O 1
ATOM 2197 N N . PHE A 1 288 ? 4.471 -9.788 2.205 1.00 90.38 288 PHE A N 1
ATOM 2198 C CA . PHE A 1 288 ? 5.854 -9.755 1.726 1.00 90.38 288 PHE A CA 1
ATOM 2199 C C . PHE A 1 288 ? 6.893 -9.953 2.841 1.00 90.38 288 PHE A C 1
ATOM 2201 O O . PHE A 1 288 ? 8.084 -10.015 2.540 1.00 90.38 288 PHE A O 1
ATOM 2208 N N . ASN A 1 289 ? 6.471 -10.055 4.104 1.00 88.00 289 ASN A N 1
ATOM 2209 C CA . ASN A 1 289 ? 7.371 -10.201 5.248 1.00 88.00 289 ASN A CA 1
ATOM 2210 C C . ASN A 1 289 ? 8.169 -11.513 5.153 1.00 88.00 289 ASN A C 1
ATOM 2212 O O . ASN A 1 289 ? 7.583 -12.590 5.047 1.00 88.00 289 ASN A O 1
ATOM 2216 N N . GLY A 1 290 ? 9.500 -11.423 5.175 1.00 87.50 290 GLY A N 1
ATOM 2217 C CA . GLY A 1 290 ? 10.401 -12.560 4.958 1.00 87.50 290 GLY A CA 1
ATOM 2218 C C . GLY A 1 290 ? 10.603 -12.948 3.486 1.00 87.50 290 GLY A C 1
ATOM 2219 O O . GLY A 1 290 ? 11.319 -13.911 3.204 1.00 87.50 290 GLY A O 1
ATOM 2220 N N . HIS A 1 291 ? 10.001 -12.197 2.560 1.00 94.56 291 HIS A N 1
ATOM 2221 C CA . HIS A 1 291 ? 10.078 -12.377 1.109 1.00 94.56 291 HIS A CA 1
ATOM 2222 C C . HIS A 1 291 ? 10.651 -11.132 0.402 1.00 94.56 291 HIS A C 1
ATOM 2224 O O . HIS A 1 291 ? 10.413 -10.897 -0.790 1.00 94.56 291 HIS A O 1
ATOM 2230 N N . GLU A 1 292 ? 11.405 -10.300 1.122 1.00 95.31 292 GLU A N 1
ATOM 2231 C CA . GLU A 1 292 ? 12.046 -9.099 0.586 1.00 95.31 292 GLU A CA 1
ATOM 2232 C C . GLU A 1 292 ? 13.139 -9.461 -0.434 1.00 95.31 292 GLU A C 1
ATOM 2234 O O . GLU A 1 292 ? 13.520 -10.627 -0.584 1.00 95.31 292 GLU A O 1
ATOM 2239 N N . ALA A 1 293 ? 13.682 -8.468 -1.146 1.00 93.19 293 ALA A N 1
ATOM 2240 C CA . ALA A 1 293 ? 14.729 -8.720 -2.131 1.00 93.19 293 ALA A CA 1
ATOM 2241 C C . ALA A 1 293 ? 15.934 -9.428 -1.494 1.00 93.19 293 ALA A C 1
ATOM 2243 O O . ALA A 1 293 ? 16.370 -9.068 -0.406 1.00 93.19 293 ALA A O 1
ATOM 2244 N N . TYR A 1 294 ? 16.532 -10.378 -2.213 1.00 92.94 294 TYR A N 1
ATOM 2245 C CA . TYR A 1 294 ? 17.709 -11.146 -1.770 1.00 92.94 294 TYR A CA 1
ATOM 2246 C C . TYR A 1 294 ? 17.469 -12.148 -0.628 1.00 92.94 294 TYR A C 1
ATOM 2248 O O . TYR A 1 294 ? 18.438 -12.748 -0.164 1.00 92.94 294 TYR A O 1
ATOM 2256 N N . THR A 1 295 ? 16.224 -12.369 -0.203 1.00 93.31 295 THR A N 1
ATOM 2257 C CA . THR A 1 295 ? 15.867 -13.530 0.629 1.00 93.31 295 THR A CA 1
ATOM 2258 C C . THR A 1 295 ? 15.849 -14.820 -0.203 1.00 93.31 295 THR A C 1
ATOM 2260 O O . THR A 1 295 ? 15.787 -14.782 -1.437 1.00 93.31 295 THR A O 1
ATOM 2263 N N . ASP A 1 296 ? 15.897 -15.981 0.459 1.00 92.31 296 ASP A N 1
ATOM 2264 C CA . ASP A 1 296 ? 15.843 -17.285 -0.221 1.00 92.31 296 ASP A CA 1
ATOM 2265 C C . ASP A 1 296 ? 14.505 -17.507 -0.955 1.00 92.31 296 ASP A C 1
ATOM 2267 O O . ASP A 1 296 ? 14.478 -18.120 -2.025 1.00 92.31 296 ASP A O 1
ATOM 2271 N N . ASP A 1 297 ? 13.401 -16.974 -0.415 1.00 94.81 297 ASP A N 1
ATOM 2272 C CA . ASP A 1 297 ? 12.065 -17.012 -1.022 1.00 94.81 297 ASP A CA 1
ATOM 2273 C C . ASP A 1 297 ? 11.582 -15.613 -1.430 1.00 94.81 297 ASP A C 1
ATOM 2275 O O . ASP A 1 297 ? 10.512 -15.152 -1.048 1.00 94.81 297 ASP A O 1
ATOM 2279 N N . SER A 1 298 ? 12.404 -14.920 -2.213 1.00 96.62 298 SER A N 1
ATOM 2280 C CA . SER A 1 298 ? 12.169 -13.532 -2.613 1.00 96.62 298 SER A CA 1
ATOM 2281 C C . SER A 1 298 ? 10.914 -13.361 -3.476 1.00 96.62 298 SER A C 1
ATOM 2283 O O . SER A 1 298 ? 10.770 -14.007 -4.519 1.00 96.62 298 SER A O 1
ATOM 2285 N N . TYR A 1 299 ? 10.044 -12.421 -3.106 1.00 98.25 299 TYR A N 1
ATOM 2286 C CA . TYR A 1 299 ? 8.901 -11.937 -3.900 1.00 98.25 299 TYR A CA 1
ATOM 2287 C C . TYR A 1 299 ? 9.231 -10.645 -4.647 1.00 98.25 299 TYR A C 1
ATOM 2289 O O . TYR A 1 299 ? 8.562 -10.289 -5.617 1.00 98.25 299 TYR A O 1
ATOM 2297 N N . ILE A 1 300 ? 10.298 -9.960 -4.238 1.00 97.31 300 ILE A N 1
ATOM 2298 C CA . ILE A 1 300 ? 10.847 -8.782 -4.907 1.00 97.31 300 ILE A CA 1
ATOM 2299 C C . ILE A 1 300 ? 12.059 -9.196 -5.745 1.00 97.31 300 ILE A C 1
ATOM 2301 O O . ILE A 1 300 ? 12.864 -10.033 -5.341 1.00 97.31 300 ILE A O 1
ATOM 2305 N N . LYS A 1 301 ? 12.217 -8.640 -6.943 1.00 93.94 301 LYS A N 1
ATOM 2306 C CA . LYS A 1 301 ? 13.436 -8.823 -7.739 1.00 93.94 301 LYS A CA 1
ATOM 2307 C C . LYS A 1 301 ? 14.575 -8.038 -7.089 1.00 93.94 301 LYS A C 1
ATOM 2309 O O . LYS A 1 301 ? 14.410 -6.869 -6.758 1.00 93.94 301 LYS A O 1
ATOM 2314 N N . GLY A 1 302 ? 15.751 -8.652 -6.964 1.00 90.56 302 GLY A N 1
ATOM 2315 C CA . GLY A 1 302 ? 16.969 -7.917 -6.616 1.00 90.56 302 GLY A CA 1
ATOM 2316 C C . GLY A 1 302 ? 17.332 -6.870 -7.676 1.00 90.56 302 GLY A C 1
ATOM 2317 O O . GLY A 1 302 ? 16.682 -6.748 -8.716 1.00 90.56 302 GLY A O 1
ATOM 2318 N N . VAL A 1 303 ? 18.406 -6.123 -7.435 1.00 84.19 303 VAL A N 1
ATOM 2319 C CA . VAL A 1 303 ? 18.952 -5.199 -8.431 1.00 84.19 303 VAL A CA 1
ATOM 2320 C C . VAL A 1 303 ? 19.525 -5.991 -9.598 1.00 84.19 303 VAL A C 1
ATOM 2322 O O . VAL A 1 303 ? 20.427 -6.813 -9.436 1.00 84.19 303 VAL A O 1
ATOM 2325 N N . ILE A 1 304 ? 18.981 -5.727 -10.782 1.00 81.62 304 ILE A N 1
ATOM 2326 C CA . ILE A 1 304 ? 19.389 -6.344 -12.036 1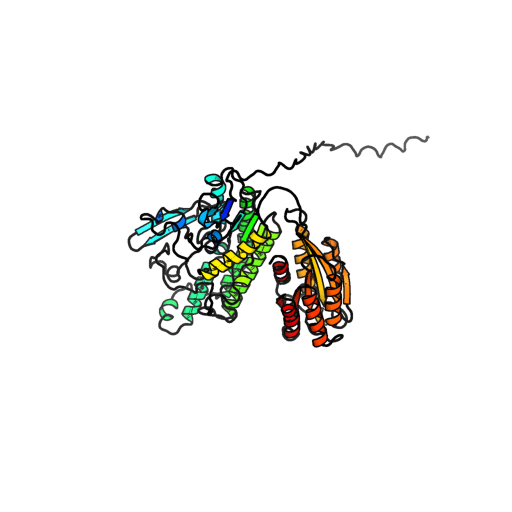.00 81.62 304 ILE A CA 1
ATOM 2327 C C . ILE A 1 304 ? 20.326 -5.370 -12.734 1.00 81.62 304 ILE A C 1
ATOM 2329 O O . ILE A 1 304 ? 19.915 -4.289 -13.159 1.00 81.62 304 ILE A O 1
ATOM 2333 N N . PHE A 1 305 ? 21.596 -5.755 -12.841 1.00 76.56 305 PHE A N 1
ATOM 2334 C CA . PHE A 1 305 ? 22.599 -4.921 -13.485 1.00 76.56 305 PHE A CA 1
ATOM 2335 C C . PHE A 1 305 ? 22.547 -5.057 -15.013 1.00 76.56 305 PHE A C 1
ATOM 2337 O O . PHE A 1 305 ? 22.678 -6.156 -15.552 1.00 76.56 305 PHE A O 1
ATOM 2344 N N . GLY A 1 306 ? 22.419 -3.921 -15.695 1.00 71.50 306 GLY A N 1
ATOM 2345 C CA . GLY A 1 306 ? 22.306 -3.800 -17.148 1.00 71.50 306 GLY A CA 1
ATOM 2346 C C . GLY A 1 306 ? 20.859 -3.828 -17.664 1.00 71.50 306 GLY A C 1
ATOM 2347 O O . GLY A 1 306 ? 19.967 -4.331 -16.977 1.00 71.50 306 GLY A O 1
ATOM 2348 N N . PRO A 1 307 ? 20.618 -3.280 -18.870 1.00 74.12 307 PRO A N 1
ATOM 2349 C CA . PRO A 1 307 ? 19.283 -3.213 -19.454 1.00 74.12 307 PRO A CA 1
ATOM 2350 C C . PRO A 1 307 ? 18.756 -4.602 -19.838 1.00 74.12 307 PRO A C 1
ATOM 2352 O O . PRO A 1 307 ? 19.523 -5.477 -20.242 1.00 74.12 307 PRO A O 1
ATOM 2355 N N . GLN A 1 308 ? 17.441 -4.776 -19.751 1.00 83.81 308 GLN A N 1
ATOM 2356 C CA . GLN A 1 308 ? 16.700 -5.953 -20.212 1.00 83.81 308 GLN A CA 1
ATOM 2357 C C . GLN A 1 308 ? 16.066 -5.710 -21.584 1.00 83.81 308 GLN A C 1
ATOM 2359 O O . GLN A 1 308 ? 15.939 -4.571 -22.039 1.00 83.81 308 GLN A O 1
ATOM 2364 N N . ASP A 1 309 ? 15.641 -6.781 -22.257 1.00 82.50 309 ASP A N 1
ATOM 2365 C CA . ASP A 1 309 ? 15.207 -6.750 -23.662 1.00 82.50 309 ASP A CA 1
ATOM 2366 C C . ASP A 1 309 ? 13.998 -5.842 -23.944 1.00 82.50 309 ASP A C 1
ATOM 2368 O O . ASP A 1 309 ? 13.882 -5.293 -25.056 1.00 82.50 309 ASP A O 1
ATOM 2372 N N . GLN A 1 310 ? 13.124 -5.647 -22.952 1.00 86.06 310 GLN A N 1
ATOM 2373 C CA . GLN A 1 310 ? 11.995 -4.719 -23.060 1.00 86.06 310 GLN A CA 1
ATOM 2374 C C . GLN A 1 310 ? 12.211 -3.385 -22.344 1.00 86.06 310 GLN A C 1
ATOM 2376 O O . GLN A 1 310 ? 11.327 -2.544 -22.438 1.00 86.06 310 GLN A O 1
ATOM 2381 N N . ASP A 1 311 ? 13.350 -3.136 -21.687 1.00 81.94 311 ASP A N 1
ATOM 2382 C CA . ASP A 1 311 ? 13.626 -1.794 -21.158 1.00 81.94 311 ASP A CA 1
ATOM 2383 C C . ASP A 1 311 ? 13.560 -0.780 -22.314 1.00 81.94 311 ASP A C 1
ATOM 2385 O O . ASP A 1 311 ? 14.214 -0.959 -23.346 1.00 81.94 311 ASP A O 1
ATOM 2389 N N . LEU A 1 312 ? 12.749 0.277 -22.171 1.00 77.75 312 LEU A N 1
ATOM 2390 C CA . LEU A 1 312 ? 12.517 1.228 -23.267 1.00 77.75 312 LEU A CA 1
ATOM 2391 C C . LEU A 1 312 ? 13.824 1.909 -23.700 1.00 77.75 312 LEU A C 1
ATOM 2393 O O . LEU A 1 312 ? 14.105 2.042 -24.892 1.00 77.75 312 LEU A O 1
ATOM 2397 N N . ASN A 1 313 ? 14.680 2.279 -22.749 1.00 70.12 313 ASN A N 1
ATOM 2398 C CA . ASN A 1 313 ? 15.974 2.892 -23.032 1.00 70.12 313 ASN A CA 1
ATOM 2399 C C . ASN A 1 313 ? 17.109 1.898 -22.754 1.00 70.12 313 ASN A C 1
ATOM 2401 O O . ASN A 1 313 ? 17.465 1.667 -21.606 1.00 70.12 313 ASN A O 1
ATOM 2405 N N . GLN A 1 314 ? 17.696 1.337 -23.820 1.00 50.84 314 GLN A N 1
ATOM 2406 C CA . GLN A 1 314 ? 18.818 0.380 -23.749 1.00 50.84 314 GLN A CA 1
ATOM 2407 C C . GLN A 1 314 ? 20.170 1.000 -24.137 1.00 50.84 314 GLN A C 1
ATOM 2409 O O . GLN A 1 314 ? 21.166 0.292 -24.303 1.00 50.84 314 GLN A O 1
ATOM 2414 N N . VAL A 1 315 ? 20.230 2.314 -24.378 1.00 38.66 315 VAL A N 1
ATOM 2415 C CA . VAL A 1 315 ? 21.442 2.935 -24.924 1.00 38.66 315 VAL A CA 1
ATOM 2416 C C . VAL A 1 315 ? 22.450 3.242 -23.835 1.00 38.66 315 VAL A C 1
ATOM 2418 O O . VAL A 1 315 ? 22.243 4.149 -23.041 1.00 38.66 315 VAL A O 1
ATOM 2421 N N . PHE A 1 316 ? 23.602 2.575 -23.921 1.00 42.28 316 PHE A N 1
ATOM 2422 C CA . PHE A 1 316 ? 24.877 2.961 -23.313 1.00 42.28 316 PHE A CA 1
ATOM 2423 C C . PHE A 1 316 ? 25.229 4.425 -23.646 1.00 42.28 316 PHE A C 1
ATOM 2425 O O . PHE A 1 316 ? 25.909 4.706 -24.633 1.00 42.28 316 PHE A O 1
ATOM 2432 N N . GLY A 1 317 ? 24.711 5.374 -22.866 1.00 35.03 317 GLY A N 1
ATOM 2433 C CA . GLY A 1 317 ? 24.845 6.797 -23.180 1.00 35.03 317 GLY A CA 1
ATOM 2434 C C . GLY A 1 317 ? 23.994 7.718 -22.314 1.00 35.03 317 GLY A C 1
ATOM 2435 O O . GLY A 1 317 ? 23.336 8.596 -22.848 1.00 35.03 317 GLY A O 1
ATOM 2436 N N . ASP A 1 318 ? 23.983 7.453 -21.011 1.00 39.69 318 ASP A N 1
ATOM 2437 C CA . ASP A 1 318 ? 23.773 8.390 -19.902 1.00 39.69 318 ASP A CA 1
ATOM 2438 C C . ASP A 1 318 ? 24.209 7.614 -18.655 1.00 39.69 318 ASP A C 1
ATOM 2440 O O . ASP A 1 318 ? 23.634 6.581 -18.303 1.00 39.69 318 ASP A O 1
ATOM 2444 N N . GLU A 1 319 ? 25.341 8.005 -18.082 1.00 47.34 319 GLU A N 1
ATOM 2445 C CA . GLU A 1 319 ? 26.251 7.072 -17.400 1.00 47.34 319 GLU A CA 1
ATOM 2446 C C . GLU A 1 319 ? 25.798 6.567 -16.016 1.00 47.34 319 GLU A C 1
ATOM 2448 O O . GLU A 1 319 ? 26.512 5.777 -15.413 1.00 47.34 319 GLU A O 1
ATOM 2453 N N . ALA A 1 320 ? 24.610 6.948 -15.534 1.00 42.88 320 ALA A N 1
ATOM 2454 C CA . ALA A 1 320 ? 24.026 6.424 -14.289 1.00 42.88 320 ALA A CA 1
ATOM 2455 C C . ALA A 1 320 ? 22.705 5.652 -14.492 1.00 42.88 320 ALA A C 1
ATOM 2457 O O . ALA A 1 320 ? 22.438 4.699 -13.767 1.00 42.88 320 ALA A O 1
ATOM 2458 N N . LYS A 1 321 ? 21.893 6.004 -15.503 1.00 45.75 321 LYS A N 1
ATOM 2459 C CA . LYS A 1 321 ? 20.554 5.415 -15.732 1.00 45.75 321 LYS A CA 1
ATOM 2460 C C . LYS A 1 321 ? 20.563 4.077 -16.484 1.00 45.75 321 LYS A C 1
ATOM 2462 O O . LYS A 1 321 ? 19.520 3.465 -16.644 1.00 45.75 321 LYS A O 1
ATOM 2467 N N . ASN A 1 322 ? 21.729 3.624 -16.943 1.00 53.25 322 ASN A N 1
ATOM 2468 C CA . ASN A 1 322 ? 21.870 2.439 -17.800 1.00 53.25 322 ASN A CA 1
ATOM 2469 C C . ASN A 1 322 ? 22.483 1.219 -17.097 1.00 53.25 322 ASN A C 1
ATOM 2471 O O . ASN A 1 322 ? 22.817 0.234 -17.753 1.00 53.25 322 ASN A O 1
ATOM 2475 N N . TRP A 1 323 ? 22.718 1.291 -15.785 1.00 59.09 323 TRP A N 1
ATOM 2476 C CA . TRP A 1 323 ? 23.366 0.200 -15.048 1.00 59.09 323 TRP A CA 1
ATOM 2477 C C . TRP A 1 323 ? 22.386 -0.678 -14.295 1.00 59.09 323 TRP A C 1
ATOM 2479 O O . TRP A 1 323 ? 22.764 -1.777 -13.918 1.00 59.09 323 TRP A O 1
ATOM 2489 N N . VAL A 1 324 ? 21.161 -0.213 -14.075 1.00 70.62 324 VAL A N 1
ATOM 2490 C CA . VAL A 1 324 ? 20.130 -0.922 -13.324 1.00 70.62 324 VAL A CA 1
ATOM 2491 C C . VAL A 1 324 ? 18.894 -0.989 -14.206 1.00 70.62 324 VAL A C 1
ATOM 2493 O O . VAL A 1 324 ? 18.409 0.047 -14.654 1.00 70.62 324 VAL A O 1
ATOM 2496 N N . SER A 1 325 ? 18.417 -2.198 -14.492 1.00 82.00 325 SER A N 1
ATOM 2497 C CA . SER A 1 325 ? 17.185 -2.380 -15.260 1.00 82.00 325 SER A CA 1
ATOM 2498 C C . SER A 1 325 ? 15.993 -1.787 -14.515 1.00 82.00 325 SER A C 1
ATOM 2500 O O . SER A 1 325 ? 15.939 -1.870 -13.281 1.00 82.00 325 SER A O 1
ATOM 2502 N N . ALA A 1 326 ? 14.998 -1.296 -15.260 1.00 83.62 326 ALA A N 1
ATOM 2503 C CA . ALA A 1 326 ? 13.713 -0.879 -14.703 1.00 83.62 326 ALA A CA 1
ATOM 2504 C C . ALA A 1 326 ? 12.995 -2.019 -13.957 1.00 83.62 326 ALA A C 1
ATOM 2506 O O . ALA A 1 326 ? 12.167 -1.755 -13.095 1.00 83.62 326 ALA A O 1
ATOM 2507 N N . TYR A 1 327 ? 13.359 -3.279 -14.220 1.00 89.38 327 TYR A N 1
ATOM 2508 C CA . TYR A 1 327 ? 12.793 -4.461 -13.560 1.00 89.38 327 TYR A CA 1
ATOM 2509 C C . TYR A 1 327 ? 13.254 -4.601 -12.106 1.00 89.38 327 TYR A C 1
ATOM 2511 O O . TYR A 1 327 ? 12.667 -5.354 -11.328 1.00 89.38 327 TYR A O 1
ATOM 2519 N N . SER A 1 328 ? 14.335 -3.919 -11.737 1.00 88.19 328 SER A N 1
ATOM 2520 C CA . SER A 1 328 ? 14.939 -4.016 -10.410 1.00 88.19 328 SER A CA 1
ATOM 2521 C C . SER A 1 328 ? 13.965 -3.576 -9.327 1.00 88.19 328 SER A C 1
ATOM 2523 O O . SER A 1 328 ? 13.239 -2.603 -9.511 1.00 88.19 328 SER A O 1
ATOM 2525 N N . MET A 1 329 ? 13.985 -4.259 -8.181 1.00 91.31 329 MET A N 1
ATOM 2526 C CA . MET A 1 329 ? 13.184 -3.913 -7.001 1.00 91.31 329 MET A CA 1
ATOM 2527 C C . MET A 1 329 ? 11.661 -3.918 -7.217 1.00 91.31 329 MET A C 1
ATOM 2529 O O . MET A 1 329 ? 10.938 -3.329 -6.422 1.00 91.31 329 MET A O 1
ATOM 2533 N N . HIS A 1 330 ? 1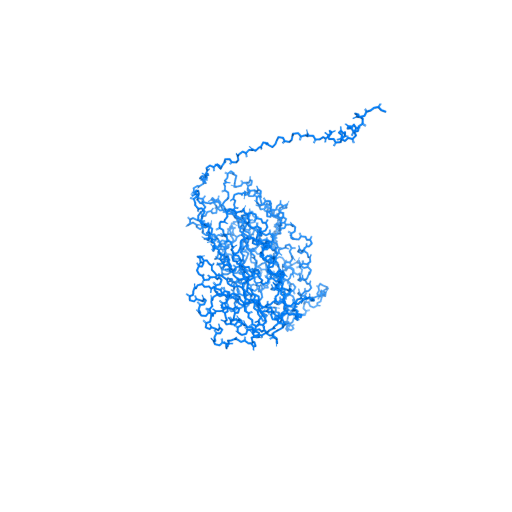1.162 -4.593 -8.256 1.00 96.06 330 HIS A N 1
ATOM 2534 C CA . HIS A 1 330 ? 9.728 -4.799 -8.486 1.00 96.06 330 HIS A CA 1
ATOM 2535 C C . HIS A 1 330 ? 9.287 -6.205 -8.060 1.00 96.06 330 HIS A C 1
ATOM 2537 O O . HIS A 1 330 ? 10.120 -7.120 -8.037 1.00 96.06 330 HIS A O 1
ATOM 2543 N N . PRO A 1 331 ? 7.991 -6.426 -7.766 1.00 98.25 331 PRO A N 1
ATOM 2544 C CA . PRO A 1 331 ? 7.487 -7.763 -7.485 1.00 98.25 331 PRO A CA 1
ATOM 2545 C C . PRO A 1 331 ? 7.729 -8.708 -8.670 1.00 98.25 331 PRO A C 1
ATOM 2547 O O . PRO A 1 331 ? 7.460 -8.356 -9.820 1.00 98.25 331 PRO A O 1
ATOM 2550 N N . ASN A 1 332 ? 8.244 -9.905 -8.399 1.00 98.00 332 ASN A N 1
ATOM 2551 C CA . ASN A 1 332 ? 8.295 -11.006 -9.364 1.00 98.00 332 ASN A CA 1
ATOM 2552 C C . ASN A 1 332 ? 6.936 -11.722 -9.443 1.00 98.00 332 ASN A C 1
ATOM 2554 O O . ASN A 1 332 ? 5.981 -11.292 -8.810 1.00 98.00 332 ASN A O 1
ATOM 2558 N N . GLU A 1 333 ? 6.837 -12.822 -10.188 1.00 98.06 333 GLU A N 1
ATOM 2559 C CA . GLU A 1 333 ? 5.592 -13.592 -10.330 1.00 98.06 333 GLU A CA 1
ATOM 2560 C C . GLU A 1 333 ? 4.937 -13.959 -8.983 1.00 98.06 333 GLU A C 1
ATOM 2562 O O . GLU A 1 333 ? 3.734 -13.759 -8.819 1.00 98.06 333 GLU A O 1
ATOM 2567 N N . LYS A 1 334 ? 5.723 -14.407 -7.990 1.00 98.38 334 LYS A N 1
ATOM 2568 C CA . LYS A 1 334 ? 5.212 -14.700 -6.641 1.00 98.38 334 LYS A CA 1
ATOM 2569 C C . LYS A 1 334 ? 4.730 -13.434 -5.937 1.00 98.38 334 LYS A C 1
ATOM 2571 O O . LYS A 1 334 ? 3.650 -13.431 -5.361 1.00 98.38 334 LYS A O 1
ATOM 2576 N N . GLY A 1 335 ? 5.486 -12.342 -6.043 1.00 98.31 335 GLY A N 1
ATOM 2577 C CA . GLY A 1 335 ? 5.080 -11.050 -5.493 1.00 98.31 335 GLY A CA 1
ATOM 2578 C C . GLY A 1 335 ? 3.825 -10.471 -6.155 1.00 98.31 335 GLY A C 1
ATOM 2579 O O . GLY A 1 335 ? 2.990 -9.887 -5.472 1.00 98.31 335 GLY A O 1
ATOM 2580 N N . GLN A 1 336 ? 3.636 -10.661 -7.463 1.00 98.69 336 GLN A N 1
ATOM 2581 C CA . GLN A 1 336 ? 2.398 -10.283 -8.153 1.00 98.69 336 GLN A CA 1
ATOM 2582 C C . GLN A 1 336 ? 1.209 -11.096 -7.621 1.00 98.69 336 GLN A C 1
ATOM 2584 O O . GLN A 1 336 ? 0.145 -10.531 -7.381 1.00 98.69 336 GLN A O 1
ATOM 2589 N N . ALA A 1 337 ? 1.391 -12.397 -7.373 1.00 98.12 337 ALA A N 1
ATOM 2590 C CA . ALA A 1 337 ? 0.363 -13.224 -6.742 1.00 98.12 337 ALA A CA 1
ATOM 2591 C C . ALA A 1 337 ? 0.055 -12.775 -5.300 1.00 98.12 337 ALA A C 1
ATOM 2593 O O . ALA A 1 337 ? -1.113 -12.657 -4.945 1.00 98.12 337 ALA A O 1
ATOM 2594 N N . ALA A 1 338 ? 1.075 -12.439 -4.502 1.00 92.25 338 ALA A N 1
ATOM 2595 C CA . ALA A 1 338 ? 0.900 -11.927 -3.139 1.00 92.25 338 ALA A CA 1
ATOM 2596 C C . ALA A 1 338 ? 0.155 -10.578 -3.107 1.00 92.25 338 ALA A C 1
ATOM 2598 O O . ALA A 1 338 ? -0.737 -10.373 -2.285 1.00 92.25 338 ALA A O 1
ATOM 2599 N N . TYR A 1 339 ? 0.459 -9.670 -4.043 1.00 97.38 339 TYR A N 1
ATOM 2600 C CA . TYR A 1 339 ? -0.316 -8.438 -4.237 1.00 97.38 339 TYR A CA 1
ATOM 2601 C C . TYR A 1 339 ? -1.778 -8.738 -4.573 1.00 97.38 339 TYR A C 1
ATOM 2603 O O . TYR A 1 339 ? -2.684 -8.131 -4.002 1.00 97.38 339 TYR A O 1
ATOM 2611 N N . ALA A 1 340 ? -2.002 -9.658 -5.517 1.00 97.50 340 ALA A N 1
ATOM 2612 C CA . ALA A 1 340 ? -3.340 -10.029 -5.946 1.00 97.50 340 ALA A CA 1
ATOM 2613 C C . ALA A 1 340 ? -4.137 -10.612 -4.780 1.00 97.50 340 ALA A C 1
ATOM 2615 O O . ALA A 1 340 ? -5.278 -10.218 -4.595 1.00 97.50 340 ALA A O 1
ATOM 2616 N N . GLU A 1 341 ? -3.538 -11.480 -3.964 1.00 86.50 341 GLU A N 1
ATOM 2617 C CA . GLU A 1 341 ? -4.169 -12.051 -2.773 1.00 86.50 341 GLU A CA 1
ATOM 2618 C C . GLU A 1 341 ? -4.555 -10.972 -1.754 1.00 86.50 341 GLU A C 1
ATOM 2620 O O . GLU A 1 341 ? -5.708 -10.928 -1.321 1.00 86.50 341 GLU A O 1
ATOM 2625 N N . ALA A 1 342 ? -3.636 -10.054 -1.435 1.00 82.06 342 ALA A N 1
ATOM 2626 C CA . ALA A 1 342 ? -3.894 -8.969 -0.489 1.00 82.06 342 ALA A CA 1
ATOM 2627 C C . ALA A 1 342 ? -5.048 -8.058 -0.950 1.00 82.06 342 ALA A C 1
ATOM 2629 O O . ALA A 1 342 ? -5.929 -7.707 -0.166 1.00 82.06 342 ALA A O 1
ATOM 2630 N N . VAL A 1 343 ? -5.087 -7.703 -2.239 1.00 90.75 343 VAL A N 1
ATOM 2631 C CA . VAL A 1 343 ? -6.170 -6.875 -2.793 1.00 90.75 343 VAL A CA 1
ATOM 2632 C C . VAL A 1 343 ? -7.470 -7.675 -2.948 1.00 90.75 343 VAL A C 1
ATOM 2634 O O . VAL A 1 343 ? -8.556 -7.158 -2.677 1.00 90.75 343 VAL A O 1
ATOM 2637 N N . GLN A 1 344 ? -7.381 -8.950 -3.327 1.00 92.00 344 GLN A N 1
ATOM 2638 C CA . GLN A 1 344 ? -8.533 -9.838 -3.450 1.00 92.00 344 GLN A CA 1
ATOM 2639 C C . GLN A 1 344 ? -9.219 -10.063 -2.103 1.00 92.00 344 GLN A C 1
ATOM 2641 O O . GLN A 1 344 ? -10.443 -10.165 -2.068 1.00 92.00 344 GLN A O 1
ATOM 2646 N N . ALA A 1 345 ? -8.472 -10.109 -0.997 1.00 77.81 345 ALA A N 1
ATOM 2647 C CA . ALA A 1 345 ? -9.043 -10.203 0.342 1.00 77.81 345 ALA A CA 1
ATOM 2648 C C . ALA A 1 345 ? -10.013 -9.043 0.624 1.00 77.81 345 ALA A C 1
ATOM 2650 O O . ALA A 1 345 ? -11.121 -9.274 1.109 1.00 77.81 345 ALA A O 1
ATOM 2651 N N . VAL A 1 346 ? -9.659 -7.818 0.218 1.00 80.06 346 VAL A N 1
ATOM 2652 C CA . VAL A 1 346 ? -10.550 -6.654 0.332 1.00 80.06 346 VAL A CA 1
ATOM 2653 C C . VAL A 1 346 ? -11.771 -6.793 -0.574 1.00 80.06 346 VAL A C 1
ATOM 2655 O O . VAL A 1 346 ? -12.890 -6.599 -0.107 1.00 80.06 346 VAL A O 1
ATOM 2658 N N . ILE A 1 347 ? -11.600 -7.193 -1.837 1.00 81.12 347 ILE A N 1
ATOM 2659 C CA . ILE A 1 347 ? -12.734 -7.418 -2.755 1.00 81.12 347 ILE A CA 1
ATOM 2660 C C . ILE A 1 347 ? -13.695 -8.480 -2.195 1.00 81.12 347 ILE A C 1
ATOM 2662 O O . ILE A 1 347 ? -14.906 -8.275 -2.175 1.00 81.12 347 ILE A O 1
ATOM 2666 N N . ASN A 1 348 ? -13.164 -9.587 -1.674 1.00 79.94 348 ASN A N 1
ATOM 2667 C CA . ASN A 1 348 ? -13.956 -10.660 -1.074 1.00 79.94 348 ASN A CA 1
ATOM 2668 C C . ASN A 1 348 ? -14.710 -10.188 0.173 1.00 79.94 348 ASN A C 1
ATOM 2670 O O . ASN A 1 348 ? -15.864 -10.566 0.364 1.00 79.94 348 ASN A O 1
ATOM 2674 N N . ARG A 1 349 ? -14.068 -9.360 1.009 1.00 77.44 349 ARG A N 1
ATOM 2675 C CA . ARG A 1 349 ? -14.680 -8.764 2.203 1.00 77.44 349 ARG A CA 1
ATOM 2676 C C . ARG A 1 349 ? -15.852 -7.852 1.843 1.00 77.44 349 ARG A C 1
ATOM 2678 O O . ARG A 1 349 ? -16.851 -7.851 2.553 1.00 77.44 349 ARG A O 1
ATOM 2685 N N . LEU A 1 350 ? -15.734 -7.097 0.751 1.00 70.62 350 LEU A N 1
ATOM 2686 C CA . LEU A 1 350 ? -16.788 -6.203 0.263 1.00 70.62 350 LEU A CA 1
ATOM 2687 C C . LEU A 1 350 ? -17.989 -6.966 -0.329 1.00 70.62 350 LEU A C 1
ATOM 2689 O O . LEU A 1 350 ? -19.100 -6.441 -0.318 1.00 70.62 350 LEU A O 1
ATOM 2693 N N . GLY A 1 351 ? -17.788 -8.204 -0.795 1.00 57.75 351 GLY A N 1
ATOM 2694 C CA . GLY A 1 351 ? -18.830 -9.038 -1.401 1.00 57.75 351 GLY A CA 1
ATOM 2695 C C . GLY A 1 351 ? -19.254 -8.584 -2.811 1.00 57.75 351 GLY A C 1
ATOM 2696 O O . GLY A 1 351 ? -18.717 -7.608 -3.335 1.00 57.75 351 GLY A O 1
ATOM 2697 N N . PRO A 1 352 ? -20.198 -9.301 -3.462 1.00 54.84 352 PRO A N 1
ATOM 2698 C CA . PRO A 1 352 ? -20.707 -8.945 -4.788 1.00 54.84 352 PRO A CA 1
ATOM 2699 C C . PRO A 1 352 ? -21.410 -7.588 -4.770 1.00 54.84 352 PRO A C 1
ATOM 2701 O O . PRO A 1 352 ? -22.266 -7.338 -3.916 1.00 54.84 352 PRO A O 1
ATOM 2704 N N . VAL A 1 353 ? -21.124 -6.741 -5.757 1.00 52.12 353 VAL A N 1
ATOM 2705 C CA . VAL A 1 353 ? -21.825 -5.464 -5.943 1.00 52.12 353 VAL A CA 1
ATOM 2706 C C . VAL A 1 353 ? -23.195 -5.746 -6.567 1.00 52.12 353 VAL A C 1
ATOM 2708 O O . VAL A 1 353 ? -23.384 -5.651 -7.775 1.00 52.12 353 VAL A O 1
ATOM 2711 N N . ALA A 1 354 ? -24.182 -6.141 -5.759 1.00 40.41 354 ALA A N 1
ATOM 2712 C CA . ALA A 1 354 ? -25.552 -6.325 -6.233 1.00 40.41 354 ALA A CA 1
ATOM 2713 C C . ALA A 1 354 ? -26.591 -5.702 -5.291 1.00 40.41 354 ALA A C 1
ATOM 2715 O O . ALA A 1 354 ? -26.765 -6.109 -4.149 1.00 40.41 354 ALA A O 1
ATOM 2716 N N . ALA A 1 355 ? -27.290 -4.715 -5.857 1.00 34.50 355 ALA A N 1
ATOM 2717 C CA . ALA A 1 355 ? -28.654 -4.262 -5.597 1.00 34.50 355 ALA A CA 1
ATOM 2718 C C . ALA A 1 355 ? -29.415 -4.853 -4.384 1.00 34.50 355 ALA A C 1
ATOM 2720 O O . ALA A 1 355 ? -29.863 -5.998 -4.420 1.00 34.50 355 ALA A O 1
ATOM 2721 N N . ASN A 1 356 ? -29.754 -3.950 -3.456 1.00 31.83 356 ASN A N 1
ATOM 2722 C CA . ASN A 1 356 ? -30.784 -4.018 -2.407 1.00 31.83 356 ASN A CA 1
ATOM 2723 C C . ASN A 1 356 ? -30.408 -4.691 -1.070 1.00 31.83 356 ASN A C 1
ATOM 2725 O O . ASN A 1 356 ? -30.403 -5.909 -0.933 1.00 31.83 356 ASN A O 1
ATOM 2729 N N . ASP A 1 357 ? -30.260 -3.824 -0.064 1.00 45.50 357 ASP A N 1
ATOM 2730 C CA . ASP A 1 357 ? -30.864 -3.904 1.271 1.00 45.50 357 ASP A CA 1
ATOM 2731 C C . ASP A 1 357 ? -30.786 -5.237 2.038 1.00 45.50 357 ASP A C 1
ATOM 2733 O O . ASP A 1 357 ? -31.751 -5.996 2.124 1.00 45.50 357 ASP A O 1
ATOM 2737 N N . ALA A 1 358 ? -29.675 -5.418 2.752 1.00 33.94 358 ALA A N 1
ATOM 2738 C CA . ALA A 1 358 ? -29.693 -5.547 4.209 1.00 33.94 358 ALA A CA 1
ATOM 2739 C C . ALA A 1 358 ? -28.305 -5.163 4.733 1.00 33.94 358 ALA A C 1
ATOM 2741 O O . ALA A 1 358 ? -27.324 -5.859 4.490 1.00 33.94 358 ALA A O 1
ATOM 2742 N N . GLU A 1 359 ? -28.235 -4.031 5.424 1.00 39.56 359 GLU A N 1
ATOM 2743 C CA . GLU A 1 359 ? -27.085 -3.603 6.214 1.00 39.56 359 GLU A CA 1
ATOM 2744 C C . GLU A 1 359 ? -26.756 -4.727 7.216 1.00 39.56 359 GLU A C 1
ATOM 2746 O O . GLU A 1 359 ? -27.436 -4.897 8.229 1.00 39.56 359 GLU A O 1
ATOM 2751 N N . VAL A 1 360 ? -25.768 -5.572 6.910 1.00 40.03 360 VAL A N 1
ATOM 2752 C CA . VAL A 1 360 ? -25.154 -6.418 7.935 1.00 40.03 360 VAL A CA 1
ATOM 2753 C C . VAL A 1 360 ? -24.165 -5.509 8.641 1.00 40.03 360 VAL A C 1
ATOM 2755 O O . VAL A 1 360 ? -23.039 -5.342 8.185 1.00 40.03 360 VAL A O 1
ATOM 2758 N N . ASP A 1 361 ? -24.634 -4.866 9.709 1.00 47.94 361 ASP A N 1
ATOM 2759 C CA . ASP A 1 361 ? -23.797 -4.106 10.634 1.00 47.94 361 ASP A CA 1
ATOM 2760 C C . ASP A 1 361 ? -22.828 -5.090 11.302 1.00 47.94 361 ASP A C 1
ATOM 2762 O O . ASP A 1 361 ? -23.145 -5.780 12.273 1.00 47.94 361 ASP A O 1
ATOM 2766 N N . SER A 1 362 ? -21.658 -5.258 10.698 1.00 58.31 362 SER A N 1
ATOM 2767 C CA . SER A 1 362 ? -20.561 -5.996 11.297 1.00 58.31 362 SER A CA 1
ATOM 2768 C C . SER A 1 362 ? -20.030 -5.158 12.458 1.00 58.31 362 SER A C 1
ATOM 2770 O O . SER A 1 362 ? -19.303 -4.187 12.284 1.00 58.31 362 SER A O 1
ATOM 2772 N N . THR A 1 363 ? -20.442 -5.483 13.680 1.00 72.06 363 THR A N 1
ATOM 2773 C CA . THR A 1 363 ? -19.913 -4.797 14.860 1.00 72.06 363 THR A CA 1
ATOM 2774 C C . THR A 1 363 ? -18.586 -5.419 15.270 1.00 72.06 363 THR A C 1
ATOM 2776 O O . THR A 1 363 ? -18.517 -6.631 15.477 1.00 72.06 363 THR A O 1
ATOM 2779 N N . VAL A 1 364 ? -17.555 -4.599 15.456 1.00 80.31 364 VAL A N 1
ATOM 2780 C CA . VAL A 1 364 ? -16.280 -5.022 16.055 1.00 80.31 364 VAL A CA 1
ATOM 2781 C C . VAL A 1 364 ? -16.206 -4.469 17.467 1.00 80.31 364 VAL A C 1
ATOM 2783 O O . VAL A 1 364 ? -16.405 -3.273 17.676 1.00 80.31 364 VAL A O 1
ATOM 2786 N N . ALA A 1 365 ? -15.907 -5.323 18.441 1.00 88.69 365 ALA A N 1
ATOM 2787 C CA . ALA A 1 365 ? -15.663 -4.896 19.812 1.00 88.69 365 ALA A CA 1
ATOM 2788 C C . ALA A 1 365 ? -14.156 -4.827 20.076 1.00 88.69 365 ALA A C 1
ATOM 2790 O O . ALA A 1 365 ? -13.434 -5.813 19.907 1.00 88.69 365 ALA A O 1
ATOM 2791 N N . MET A 1 366 ? -13.684 -3.663 20.518 1.00 90.94 366 MET A N 1
ATOM 2792 C CA . MET A 1 366 ? -12.285 -3.426 20.850 1.00 90.94 366 MET A CA 1
ATOM 2793 C C . MET A 1 366 ? -12.125 -2.957 22.294 1.00 90.94 366 MET A C 1
ATOM 2795 O O . MET A 1 366 ? -12.839 -2.066 22.739 1.00 90.94 366 MET A O 1
ATOM 2799 N N . SER A 1 367 ? -11.129 -3.489 23.003 1.00 94.31 367 SER A N 1
ATOM 2800 C CA . SER A 1 367 ? -10.687 -2.967 24.300 1.00 94.31 367 SER A CA 1
ATOM 2801 C C . SER A 1 367 ? -9.263 -2.426 24.194 1.00 94.31 367 SER A C 1
ATOM 2803 O O . SER A 1 367 ? -8.330 -3.172 23.892 1.00 94.31 367 SER A O 1
ATOM 2805 N N . LEU A 1 368 ? -9.092 -1.127 24.451 1.00 94.62 368 LEU A N 1
ATOM 2806 C CA . LEU A 1 368 ? -7.787 -0.500 24.644 1.00 94.62 368 LEU A CA 1
ATOM 2807 C C . LEU A 1 368 ? -7.409 -0.613 26.122 1.00 94.62 368 LEU A C 1
ATOM 2809 O O . LEU A 1 368 ? -8.032 0.021 26.977 1.00 94.62 368 LEU A O 1
ATOM 2813 N N . VAL A 1 369 ? -6.398 -1.420 26.434 1.00 96.19 369 VAL A N 1
ATOM 2814 C CA . VAL A 1 369 ? -5.981 -1.726 27.805 1.00 96.19 369 VAL A CA 1
ATOM 2815 C C . VAL A 1 369 ? -4.638 -1.063 28.089 1.00 96.19 369 VAL A C 1
ATOM 2817 O O . VAL A 1 369 ? -3.596 -1.521 27.627 1.00 96.19 369 VAL A O 1
ATOM 2820 N N . PHE A 1 370 ? -4.667 0.019 28.864 1.00 95.25 370 PHE A N 1
ATOM 2821 C CA . PHE A 1 370 ? -3.491 0.828 29.167 1.00 95.25 370 PHE A CA 1
ATOM 2822 C C . PHE A 1 370 ? -2.830 0.423 30.475 1.00 95.25 370 PHE A C 1
ATOM 2824 O O . PHE A 1 370 ? -3.443 0.488 31.544 1.00 95.25 370 PHE A O 1
ATOM 2831 N N . ASP A 1 371 ? -1.540 0.145 30.407 1.00 93.44 371 ASP A N 1
ATOM 2832 C CA . ASP A 1 371 ? -0.663 0.248 31.556 1.00 93.44 371 ASP A CA 1
ATOM 2833 C C . ASP A 1 371 ? -0.563 1.716 31.976 1.00 93.44 371 ASP A C 1
ATOM 2835 O O . ASP A 1 371 ? -0.189 2.604 31.203 1.00 93.44 371 ASP A O 1
ATOM 2839 N N . VAL A 1 372 ? -0.954 1.984 33.213 1.00 94.38 372 VAL A N 1
ATOM 2840 C CA . VAL A 1 372 ? -0.828 3.289 33.852 1.00 94.38 372 VAL A CA 1
ATOM 2841 C C . VAL A 1 372 ? 0.027 3.179 35.106 1.00 94.38 372 VAL A C 1
ATOM 2843 O O . VAL A 1 372 ? -0.166 3.952 36.032 1.00 94.38 372 VAL A O 1
ATOM 2846 N N . SER A 1 373 ? 0.957 2.228 35.163 1.00 91.06 373 SER A N 1
ATOM 2847 C CA . SER A 1 373 ? 1.937 2.116 36.243 1.00 91.06 373 SER A CA 1
ATOM 2848 C C . SER A 1 373 ? 2.903 3.306 36.276 1.00 91.06 373 SER A C 1
ATOM 2850 O O . SER A 1 373 ? 3.025 4.084 35.325 1.00 91.06 373 SER A O 1
ATOM 2852 N N . GLY A 1 374 ? 3.616 3.477 37.393 1.00 87.75 374 GLY A N 1
ATOM 2853 C CA . GLY A 1 374 ? 4.564 4.581 37.564 1.00 87.75 374 GLY A CA 1
ATOM 2854 C C . GLY A 1 374 ? 5.673 4.637 36.501 1.00 87.75 374 GLY A C 1
ATOM 2855 O O . GLY A 1 374 ? 6.082 5.736 36.119 1.00 87.75 374 GLY A O 1
ATOM 2856 N N . SER A 1 375 ? 6.121 3.489 35.976 1.00 86.25 375 SER A N 1
ATOM 2857 C CA . SER A 1 375 ? 7.145 3.406 34.919 1.00 86.25 375 SER A CA 1
ATOM 2858 C C . SER A 1 375 ? 6.662 3.961 33.576 1.00 86.25 375 SER A C 1
ATOM 2860 O O . SER A 1 375 ? 7.469 4.414 32.763 1.00 86.25 375 SER A O 1
ATOM 2862 N N . MET A 1 376 ? 5.345 4.061 33.375 1.00 88.38 376 MET A N 1
ATOM 2863 C CA . MET A 1 376 ? 4.750 4.702 32.202 1.00 88.38 376 MET A CA 1
ATOM 2864 C C . MET A 1 376 ? 4.861 6.238 32.228 1.00 88.38 376 MET A C 1
ATOM 2866 O O . MET A 1 376 ? 4.554 6.904 31.235 1.00 88.38 376 MET A O 1
ATOM 2870 N N . ASN A 1 377 ? 5.325 6.827 33.338 1.00 89.12 377 ASN A N 1
ATOM 2871 C CA . ASN A 1 377 ? 5.665 8.250 33.417 1.00 89.12 377 ASN A CA 1
ATOM 2872 C C . ASN A 1 377 ? 7.093 8.561 32.929 1.00 89.12 377 ASN A C 1
ATOM 2874 O O . ASN A 1 377 ? 7.446 9.730 32.774 1.00 89.12 377 ASN A O 1
ATOM 2878 N N . GLU A 1 378 ? 7.917 7.538 32.699 1.00 84.00 378 GLU A N 1
ATOM 2879 C CA . GLU A 1 378 ? 9.255 7.697 32.130 1.00 84.00 378 GLU A CA 1
ATOM 2880 C C . GLU A 1 378 ? 9.189 8.114 30.660 1.00 84.00 378 GLU A C 1
ATOM 2882 O O . GLU A 1 378 ? 8.165 7.945 29.994 1.00 84.00 378 GLU A O 1
ATOM 2887 N N . ASN A 1 379 ? 10.297 8.648 30.146 1.00 79.56 379 ASN A N 1
ATOM 2888 C CA . ASN A 1 379 ? 10.393 9.061 28.751 1.00 79.56 379 ASN A CA 1
ATOM 2889 C C . ASN A 1 379 ? 10.200 7.864 27.810 1.00 79.56 379 ASN A C 1
ATOM 2891 O O . ASN A 1 379 ? 10.786 6.799 28.002 1.00 79.56 379 ASN A O 1
ATOM 2895 N N . SER A 1 380 ? 9.390 8.083 26.782 1.00 68.62 380 SER A N 1
ATOM 2896 C CA . SER A 1 380 ? 9.236 7.173 25.648 1.00 68.62 380 SER A CA 1
ATOM 2897 C C . SER A 1 380 ? 10.487 7.147 24.766 1.00 68.62 380 SER A C 1
ATOM 2899 O O . SER A 1 380 ? 11.351 8.028 24.851 1.00 68.62 380 SER A O 1
ATOM 2901 N N . ALA A 1 381 ? 10.550 6.165 23.863 1.00 59.78 381 ALA A N 1
ATOM 2902 C CA . ALA A 1 381 ? 11.558 6.136 22.802 1.00 59.78 381 ALA A CA 1
ATOM 2903 C C . ALA A 1 381 ? 11.364 7.272 21.768 1.00 59.78 381 ALA A C 1
ATOM 2905 O O . ALA A 1 381 ? 12.281 7.588 21.008 1.00 59.78 381 ALA A O 1
ATOM 2906 N N . ILE A 1 382 ? 10.191 7.922 21.763 1.00 53.06 382 ILE A N 1
ATOM 2907 C CA . ILE A 1 382 ? 9.775 8.934 20.789 1.00 53.06 382 ILE A CA 1
ATOM 2908 C C . ILE A 1 382 ? 9.691 10.316 21.458 1.00 53.06 382 ILE A C 1
ATOM 2910 O O . ILE A 1 382 ? 8.677 10.706 22.027 1.00 53.06 382 ILE A O 1
ATOM 2914 N N . GLY A 1 383 ? 10.761 11.104 21.337 1.00 54.22 383 GLY A N 1
ATOM 2915 C CA . GLY A 1 383 ? 10.715 12.572 21.417 1.00 54.22 383 GLY A CA 1
ATOM 2916 C C . GLY A 1 383 ? 10.004 13.198 22.629 1.00 54.22 383 GLY A C 1
ATOM 2917 O O . GLY A 1 383 ? 8.904 13.725 22.502 1.00 54.22 383 GLY A O 1
ATOM 2918 N N . GLY A 1 384 ? 10.676 13.256 23.784 1.00 66.06 384 GLY A N 1
ATOM 2919 C CA . GLY A 1 384 ? 10.365 14.194 24.881 1.00 66.06 384 GLY A CA 1
ATOM 2920 C C . GLY A 1 384 ? 9.027 14.013 25.617 1.00 66.06 384 GLY A C 1
ATOM 2921 O O . GLY A 1 384 ? 8.744 14.783 26.533 1.00 66.06 384 GLY A O 1
ATOM 2922 N N . MET A 1 385 ? 8.216 13.021 25.245 1.00 79.69 385 MET A N 1
ATOM 2923 C CA . MET A 1 385 ? 6.962 12.656 25.909 1.00 79.69 385 MET A CA 1
ATOM 2924 C C . MET A 1 385 ? 7.156 11.426 26.802 1.00 79.69 385 MET A C 1
ATOM 2926 O O . MET A 1 385 ? 8.037 10.602 26.545 1.00 79.69 385 MET A O 1
ATOM 2930 N N . SER A 1 386 ? 6.313 11.264 27.826 1.00 86.94 386 SER A N 1
ATOM 2931 C CA . SER A 1 386 ? 6.281 10.016 28.596 1.00 86.94 386 SER A CA 1
ATOM 2932 C C . SER A 1 386 ? 5.681 8.860 27.786 1.00 86.94 386 SER A C 1
ATOM 2934 O O . SER A 1 386 ? 4.891 9.098 26.868 1.00 86.94 386 SER A O 1
ATOM 2936 N N . LYS A 1 387 ? 6.010 7.611 28.144 1.00 87.19 387 LYS A N 1
ATOM 2937 C CA . LYS A 1 387 ? 5.437 6.386 27.547 1.00 87.19 387 LYS A CA 1
ATOM 2938 C C . LYS A 1 387 ? 3.904 6.440 27.517 1.00 87.19 387 LYS A C 1
ATOM 2940 O O . LYS A 1 387 ? 3.291 6.232 26.474 1.00 87.19 387 LYS A O 1
ATOM 2945 N N . LEU A 1 388 ? 3.273 6.838 28.629 1.00 90.19 388 LEU A N 1
ATOM 2946 C CA . LEU A 1 388 ? 1.817 6.999 28.701 1.00 90.19 388 LEU A CA 1
ATOM 2947 C C . LEU A 1 388 ? 1.300 8.109 27.777 1.00 90.19 388 LEU A C 1
ATOM 2949 O O . LEU A 1 388 ? 0.236 7.962 27.184 1.00 90.19 388 LEU A O 1
ATOM 2953 N N . ALA A 1 389 ? 2.009 9.235 27.661 1.00 87.75 389 ALA A N 1
ATOM 2954 C CA . ALA A 1 389 ? 1.593 10.317 26.770 1.00 87.75 389 ALA A CA 1
ATOM 2955 C C . ALA A 1 389 ? 1.642 9.886 25.296 1.00 87.75 389 ALA A C 1
ATOM 2957 O O . ALA A 1 389 ? 0.730 10.213 24.538 1.00 87.75 389 ALA A O 1
ATOM 2958 N N . SER A 1 390 ? 2.653 9.102 24.917 1.00 83.62 390 SER A N 1
ATOM 2959 C CA . SER A 1 390 ? 2.744 8.495 23.589 1.00 83.62 390 SER A CA 1
ATOM 2960 C C . SER A 1 390 ? 1.610 7.495 23.342 1.00 83.62 390 SER A C 1
ATOM 2962 O O . SER A 1 390 ? 0.874 7.642 22.365 1.00 83.62 390 SER A O 1
ATOM 2964 N N . ALA A 1 391 ? 1.374 6.566 24.276 1.00 87.44 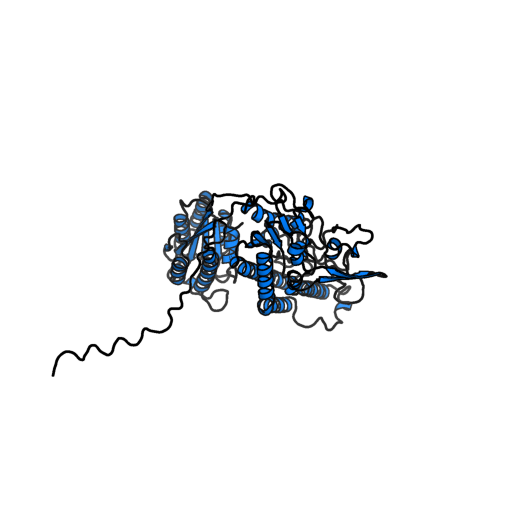391 ALA A N 1
ATOM 2965 C CA . ALA A 1 391 ? 0.278 5.598 24.195 1.00 87.44 391 ALA A CA 1
ATOM 2966 C C . ALA A 1 391 ? -1.090 6.282 24.029 1.00 87.44 391 ALA A C 1
ATOM 2968 O O . ALA A 1 391 ? -1.893 5.897 23.174 1.00 87.44 391 ALA A O 1
ATOM 2969 N N . LYS A 1 392 ? -1.345 7.343 24.809 1.00 90.31 392 LYS A N 1
ATOM 2970 C CA . LYS A 1 392 ? -2.557 8.163 24.684 1.00 90.31 392 LYS A CA 1
ATOM 2971 C C . LYS A 1 392 ? -2.673 8.794 23.307 1.00 90.31 392 LYS A C 1
ATOM 2973 O O . LYS A 1 392 ? -3.719 8.653 22.690 1.00 90.31 392 LYS A O 1
ATOM 2978 N N . LYS A 1 393 ? -1.616 9.466 22.837 1.00 83.38 393 LYS A N 1
ATOM 2979 C CA . LYS A 1 393 ? -1.624 10.167 21.550 1.00 83.38 393 LYS A CA 1
ATOM 2980 C C . LYS A 1 393 ? -1.947 9.206 20.408 1.00 83.38 393 LYS A C 1
ATOM 2982 O O . LYS A 1 393 ? -2.850 9.477 19.626 1.00 83.38 393 LYS A O 1
ATOM 2987 N N . GLN A 1 394 ? -1.249 8.073 20.342 1.00 77.62 394 GLN A N 1
ATOM 2988 C CA . GLN A 1 394 ? -1.490 7.069 19.305 1.00 77.62 394 GLN A CA 1
ATOM 2989 C C . GLN A 1 394 ? -2.935 6.547 19.360 1.00 77.62 394 GLN A C 1
ATOM 2991 O O . GLN A 1 394 ? -3.565 6.342 18.326 1.00 77.62 394 GLN A O 1
ATOM 2996 N N . SER A 1 395 ? -3.486 6.381 20.566 1.00 85.44 395 SER A N 1
ATOM 2997 C CA . SER A 1 395 ? -4.840 5.854 20.740 1.00 85.44 395 SER A CA 1
ATOM 2998 C C . SER A 1 395 ? -5.907 6.881 20.374 1.00 85.44 395 SER A C 1
ATOM 3000 O O . SER A 1 395 ? -6.904 6.524 19.760 1.00 85.44 395 SER A O 1
ATOM 3002 N N . THR A 1 396 ? -5.705 8.161 20.702 1.00 84.44 396 THR A N 1
ATOM 3003 C CA . THR A 1 396 ? -6.618 9.238 20.292 1.00 84.44 396 THR A CA 1
ATOM 3004 C C . THR A 1 396 ? -6.564 9.492 18.788 1.00 84.44 396 THR A C 1
ATOM 3006 O O . THR A 1 396 ? -7.596 9.781 18.184 1.00 84.44 396 THR A O 1
ATOM 3009 N N . ASP A 1 397 ? -5.385 9.351 18.171 1.00 75.19 397 ASP A N 1
ATOM 3010 C CA . ASP A 1 397 ? -5.227 9.434 16.715 1.00 75.19 397 ASP A CA 1
ATOM 3011 C C . ASP A 1 397 ? -6.017 8.296 16.034 1.00 75.19 397 ASP A C 1
ATOM 3013 O O . ASP A 1 397 ? -6.752 8.544 15.079 1.00 75.19 397 ASP A O 1
ATOM 3017 N N . PHE A 1 398 ? -5.956 7.077 16.585 1.00 75.88 398 PHE A N 1
ATOM 3018 C CA . PHE A 1 398 ? -6.755 5.931 16.136 1.00 75.88 398 PHE A CA 1
ATOM 3019 C C . PHE A 1 398 ? -8.265 6.119 16.348 1.00 75.88 398 PHE A C 1
ATOM 3021 O O . PHE A 1 398 ? -9.052 5.927 15.428 1.00 75.88 398 PHE A O 1
ATOM 3028 N N . VAL A 1 399 ? -8.703 6.546 17.533 1.00 78.19 399 VAL A N 1
ATOM 3029 C CA . VAL A 1 399 ? -10.133 6.792 17.802 1.00 78.19 399 VAL A CA 1
ATOM 3030 C C . VAL A 1 399 ? -10.689 7.868 16.868 1.00 78.19 399 VAL A C 1
ATOM 3032 O O . VAL A 1 399 ? -11.823 7.768 16.408 1.00 78.19 399 VAL A O 1
ATOM 3035 N N . SER A 1 400 ? -9.882 8.877 16.539 1.00 71.56 400 SER A N 1
ATOM 3036 C CA . SER A 1 400 ? -10.254 9.904 15.564 1.00 71.56 400 SER A CA 1
ATOM 3037 C C . SER A 1 400 ? -10.343 9.346 14.140 1.00 71.56 400 SER A C 1
ATOM 3039 O O . SER A 1 400 ? -11.216 9.773 13.385 1.00 71.56 400 SER A O 1
ATOM 3041 N N . SER A 1 401 ? -9.487 8.384 13.776 1.00 65.06 401 SER A N 1
ATOM 3042 C CA . SER A 1 401 ? -9.504 7.759 12.449 1.00 65.06 401 SER A CA 1
ATOM 3043 C C . SER A 1 401 ? -10.725 6.856 12.239 1.00 65.06 401 SER A C 1
ATOM 3045 O O . SER A 1 401 ? -11.304 6.878 11.157 1.00 65.06 401 SER A O 1
ATOM 3047 N N . ILE A 1 402 ? -11.188 6.143 13.274 1.00 64.81 402 ILE A N 1
ATOM 3048 C CA . ILE A 1 402 ? -12.425 5.338 13.209 1.00 64.81 402 ILE A CA 1
ATOM 3049 C C . ILE A 1 402 ? -13.694 6.172 13.463 1.00 64.81 402 ILE A C 1
ATOM 3051 O O . ILE A 1 402 ? -14.740 5.913 12.879 1.00 64.81 402 ILE A O 1
ATOM 3055 N N . GLY A 1 403 ? -13.627 7.217 14.295 1.00 52.09 403 GLY A N 1
ATOM 3056 C CA . GLY A 1 403 ? -14.770 8.081 14.619 1.00 52.09 403 GLY A CA 1
ATOM 3057 C C . GLY A 1 403 ? -15.239 8.946 13.443 1.00 52.09 403 GLY A C 1
ATOM 3058 O O . GLY A 1 403 ? -16.392 9.379 13.415 1.00 52.09 403 GLY A O 1
ATOM 3059 N N . GLY A 1 404 ? -14.369 9.155 12.448 1.00 45.31 404 GLY A N 1
ATOM 3060 C CA . GLY A 1 404 ? -14.697 9.789 11.169 1.00 45.31 404 GLY A CA 1
ATOM 3061 C C . GLY A 1 404 ? -15.577 8.938 10.243 1.00 45.31 404 GLY A C 1
ATOM 3062 O O . GLY A 1 404 ? -16.102 9.472 9.273 1.00 45.31 404 GLY A O 1
ATOM 3063 N N . GLN A 1 405 ? -15.797 7.654 10.553 1.00 45.25 405 GLN A N 1
ATOM 3064 C CA . GLN A 1 405 ? -16.561 6.708 9.724 1.00 45.25 405 GLN A CA 1
ATOM 3065 C C . GLN A 1 405 ? -18.089 6.802 9.890 1.00 45.25 405 GLN A C 1
ATOM 3067 O O . GLN A 1 405 ? -18.829 5.982 9.345 1.00 45.25 405 GLN A O 1
ATOM 3072 N N . LYS A 1 406 ? -18.615 7.805 10.611 1.00 36.62 406 LYS A N 1
ATOM 3073 C CA . LYS A 1 406 ? -20.060 8.080 10.575 1.00 36.62 406 LYS A CA 1
ATOM 3074 C C . LYS A 1 406 ? -20.452 8.527 9.159 1.00 36.62 406 LYS A C 1
ATOM 3076 O O . LYS A 1 406 ? -20.317 9.701 8.833 1.00 36.62 406 LYS A O 1
ATOM 3081 N N . ALA A 1 407 ? -21.034 7.587 8.409 1.00 35.28 407 ALA A N 1
ATOM 3082 C CA . ALA A 1 407 ? -21.789 7.746 7.159 1.00 35.28 407 ALA A CA 1
ATOM 3083 C C . ALA A 1 407 ? -21.046 7.532 5.823 1.00 35.28 407 ALA A C 1
ATOM 3085 O O . ALA A 1 407 ? -21.195 8.341 4.910 1.00 35.28 407 ALA A O 1
ATOM 3086 N N . THR A 1 408 ? -20.356 6.398 5.647 1.00 35.31 408 THR A N 1
ATOM 3087 C CA . THR A 1 408 ? -19.858 5.969 4.322 1.00 35.31 408 THR A CA 1
ATOM 3088 C C . THR A 1 408 ? -20.123 4.488 4.033 1.00 35.31 408 THR A C 1
ATOM 3090 O O . THR A 1 408 ? -19.207 3.691 3.935 1.00 35.31 408 THR A O 1
ATOM 3093 N N . GLY A 1 409 ? -21.398 4.108 3.883 1.00 35.50 409 GLY A N 1
ATOM 3094 C CA . GLY A 1 409 ? -21.849 2.993 3.023 1.00 35.50 409 GLY A CA 1
ATOM 3095 C C . GLY A 1 409 ? -21.400 1.544 3.303 1.00 35.50 409 GLY A C 1
ATOM 3096 O O . GLY A 1 409 ? -22.011 0.640 2.741 1.00 35.50 409 GLY A O 1
ATOM 3097 N N . ALA A 1 410 ? -20.410 1.293 4.159 1.00 41.09 410 ALA A N 1
ATOM 3098 C CA . ALA A 1 410 ? -19.969 -0.029 4.589 1.00 41.09 410 ALA A CA 1
ATOM 3099 C C . ALA A 1 410 ? -20.216 -0.169 6.101 1.00 41.09 410 ALA A C 1
ATOM 3101 O O . ALA A 1 410 ? -19.625 0.544 6.910 1.00 41.09 410 ALA A O 1
ATOM 3102 N N . GLY A 1 411 ? -21.141 -1.056 6.477 1.00 47.12 411 GLY A N 1
ATOM 3103 C CA . GLY A 1 411 ? -21.614 -1.262 7.850 1.00 47.12 411 GLY A CA 1
ATOM 3104 C C . GLY A 1 411 ? -20.603 -1.964 8.761 1.00 47.12 411 GLY A C 1
ATOM 3105 O O . GLY A 1 411 ? -20.820 -3.112 9.140 1.00 47.12 411 GLY A O 1
ATOM 3106 N N . LEU A 1 412 ? -19.495 -1.303 9.106 1.00 54.94 412 LEU A N 1
ATOM 3107 C CA . LEU A 1 412 ? -18.594 -1.736 10.179 1.00 54.94 412 LEU A CA 1
ATOM 3108 C C . LEU A 1 412 ? -18.704 -0.766 11.362 1.00 54.94 412 LEU A C 1
ATOM 3110 O O . LEU A 1 412 ? -18.160 0.337 11.332 1.00 54.94 412 LEU A O 1
ATOM 3114 N N . SER A 1 413 ? -19.401 -1.171 12.420 1.00 67.94 413 SER A N 1
ATOM 3115 C CA . SER A 1 413 ? -19.547 -0.377 13.643 1.00 67.94 413 SER A CA 1
ATOM 3116 C C . SER A 1 413 ? -18.516 -0.815 14.684 1.00 67.94 413 SER A C 1
ATOM 3118 O O . SER A 1 413 ? -18.651 -1.852 15.341 1.00 67.94 413 SER A O 1
ATOM 3120 N N . VAL A 1 414 ? -17.440 -0.036 14.835 1.00 76.12 414 VAL A N 1
ATOM 3121 C CA . VAL A 1 414 ? -16.400 -0.304 15.839 1.00 76.12 414 VAL A CA 1
ATOM 3122 C C . VAL A 1 414 ? -16.808 0.307 17.176 1.00 76.12 414 VAL A C 1
ATOM 3124 O O . VAL A 1 414 ? -16.950 1.523 17.311 1.00 76.12 414 VAL A O 1
ATOM 3127 N N . ARG A 1 415 ? -16.960 -0.542 18.191 1.00 86.81 415 ARG A N 1
ATOM 3128 C CA . ARG A 1 415 ? -17.196 -0.131 19.574 1.00 86.81 415 ARG A CA 1
ATOM 3129 C C . ARG A 1 415 ? -15.901 -0.264 20.354 1.00 86.81 415 ARG A C 1
ATOM 3131 O O . ARG A 1 415 ? -15.363 -1.363 20.472 1.00 86.81 415 ARG A O 1
ATOM 3138 N N . VAL A 1 416 ? -15.408 0.843 20.894 1.00 90.62 416 VAL A N 1
ATOM 3139 C CA . VAL A 1 416 ? -14.136 0.896 21.617 1.00 90.62 416 VAL A CA 1
ATOM 3140 C C . VAL A 1 416 ? -14.385 1.129 23.096 1.00 90.62 416 VAL A C 1
ATOM 3142 O O . VAL A 1 416 ? -15.058 2.076 23.494 1.00 90.62 416 VAL A O 1
ATOM 3145 N N . GLY A 1 417 ? -13.826 0.247 23.909 1.00 93.88 417 GLY A N 1
ATOM 3146 C CA . GLY A 1 417 ? -13.743 0.356 25.352 1.00 93.88 417 GLY A CA 1
ATOM 3147 C C . GLY A 1 417 ? -12.339 0.757 25.775 1.00 93.88 417 GLY A C 1
ATOM 3148 O O . GLY A 1 417 ? -11.360 0.516 25.068 1.00 93.88 417 GLY A O 1
ATOM 3149 N N . VAL A 1 418 ? -12.239 1.381 26.946 1.00 96.75 418 VAL A N 1
ATOM 3150 C CA . VAL A 1 418 ? -10.959 1.796 27.527 1.00 96.75 418 VAL A CA 1
ATOM 3151 C C . VAL A 1 418 ? -10.850 1.199 28.917 1.00 96.75 418 VAL A C 1
ATOM 3153 O O . VAL A 1 418 ? -11.663 1.506 29.792 1.00 96.75 418 VAL A O 1
ATOM 3156 N N . CYS A 1 419 ? -9.819 0.396 29.138 1.00 97.31 419 CYS A N 1
ATOM 3157 C CA . CYS A 1 419 ? -9.429 -0.130 30.437 1.00 97.31 419 CYS A CA 1
ATOM 3158 C C . CYS A 1 419 ? -8.048 0.412 30.811 1.00 97.31 419 CYS A C 1
ATOM 3160 O O . CYS A 1 419 ? -7.217 0.701 29.952 1.00 97.31 419 CYS A O 1
ATOM 3162 N N . SER A 1 420 ? -7.779 0.539 32.106 1.00 96.44 420 SER A N 1
ATOM 3163 C CA . SER A 1 420 ? -6.432 0.827 32.600 1.00 96.44 420 SER A CA 1
ATOM 3164 C C . SER A 1 420 ? -6.060 -0.068 33.765 1.00 96.44 420 SER A C 1
ATOM 3166 O O . SER A 1 420 ? -6.929 -0.479 34.538 1.00 96.44 420 SER A O 1
ATOM 3168 N N . PHE A 1 421 ? -4.768 -0.347 33.916 1.00 95.25 421 PHE A N 1
ATOM 3169 C CA . PHE A 1 421 ? -4.242 -1.105 35.039 1.00 95.25 421 PHE A CA 1
ATOM 3170 C C . PHE A 1 421 ? -2.968 -0.489 35.614 1.00 95.25 421 PHE A C 1
ATOM 3172 O O . PHE A 1 421 ? -2.129 0.048 34.903 1.00 95.25 421 PHE A O 1
ATOM 3179 N N . ALA A 1 422 ? -2.857 -0.582 36.933 1.00 91.62 422 ALA A N 1
ATOM 3180 C CA . ALA A 1 422 ? -1.643 -0.338 37.700 1.00 91.62 422 ALA A CA 1
ATOM 3181 C C . ALA A 1 422 ? -1.551 -1.438 38.766 1.00 91.62 422 ALA A C 1
ATOM 3183 O O . ALA A 1 422 ? -1.528 -2.611 38.419 1.00 91.62 422 ALA A O 1
ATOM 3184 N N . SER A 1 423 ? -1.623 -1.113 40.062 1.00 89.38 423 SER A N 1
ATOM 3185 C CA . SER A 1 423 ? -1.747 -2.118 41.135 1.00 89.38 423 SER A CA 1
ATOM 3186 C C . SER A 1 423 ? -3.039 -2.953 41.023 1.00 89.38 423 SER A C 1
ATOM 3188 O O . SER A 1 423 ? -3.105 -4.086 41.503 1.00 89.38 423 SER A O 1
ATOM 3190 N N . SER A 1 424 ? -4.068 -2.389 40.386 1.00 88.81 424 SER A N 1
ATOM 3191 C CA . SER A 1 424 ? -5.358 -3.005 40.058 1.00 88.81 424 SER A CA 1
ATOM 3192 C C . SER A 1 424 ? -5.821 -2.535 38.677 1.00 88.81 424 SER A C 1
ATOM 3194 O O . SER A 1 424 ? -5.358 -1.494 38.209 1.00 88.81 424 SER A O 1
ATOM 3196 N N . ALA A 1 425 ? -6.766 -3.244 38.059 1.00 94.38 425 ALA A N 1
ATOM 3197 C CA . ALA A 1 425 ? -7.393 -2.839 36.801 1.00 94.38 425 ALA A CA 1
ATOM 3198 C C . ALA A 1 425 ? -8.775 -2.204 37.005 1.00 94.38 425 ALA A C 1
ATOM 3200 O O . ALA A 1 425 ? -9.442 -2.451 38.013 1.00 94.38 425 ALA A O 1
ATOM 3201 N N . ARG A 1 426 ? -9.195 -1.377 36.046 1.00 95.69 426 ARG A N 1
ATOM 3202 C CA . ARG A 1 426 ? -10.527 -0.769 35.979 1.00 95.69 426 ARG A CA 1
ATOM 3203 C C . ARG A 1 426 ? -10.941 -0.529 34.528 1.00 95.69 426 ARG A C 1
ATOM 3205 O O . ARG A 1 426 ? -10.112 -0.159 33.697 1.00 95.69 426 ARG A O 1
ATOM 3212 N N . THR A 1 427 ? -12.242 -0.592 34.283 1.00 96.75 427 THR A N 1
ATOM 3213 C CA . THR A 1 427 ? -12.862 -0.103 33.050 1.00 96.75 427 THR A CA 1
ATOM 3214 C C . THR A 1 427 ? -13.120 1.398 33.178 1.00 96.75 427 THR A C 1
ATOM 3216 O O . THR A 1 427 ? -13.857 1.835 34.061 1.00 96.75 427 THR A O 1
ATOM 3219 N N . ASN A 1 428 ? -12.477 2.201 32.332 1.00 96.31 428 ASN A N 1
ATOM 3220 C CA . ASN A 1 428 ? -12.606 3.660 32.300 1.00 96.31 428 ASN A CA 1
ATOM 3221 C C . ASN A 1 428 ? -13.736 4.125 31.379 1.00 96.31 428 ASN A C 1
ATOM 3223 O O . ASN A 1 428 ? -14.417 5.094 31.697 1.00 96.31 428 ASN A O 1
ATOM 3227 N N . CYS A 1 429 ? -13.919 3.431 30.257 1.00 94.81 429 CYS A N 1
ATOM 3228 C CA . CYS A 1 429 ? -15.026 3.611 29.326 1.00 94.81 429 CYS A CA 1
ATOM 3229 C C . CYS A 1 429 ? -15.531 2.225 28.919 1.00 94.81 429 CYS A C 1
ATOM 3231 O O . CYS A 1 429 ? -14.717 1.351 28.601 1.00 94.81 429 CYS A O 1
ATOM 3233 N N . GLY A 1 430 ? -16.850 2.020 28.954 1.00 94.19 430 GLY A N 1
ATOM 3234 C CA . GLY A 1 430 ? -17.468 0.848 28.334 1.00 94.19 430 GLY A CA 1
ATOM 3235 C C . GLY A 1 430 ? -17.272 0.864 26.815 1.00 94.19 430 GLY A C 1
ATOM 3236 O O . GLY A 1 430 ? -16.756 1.830 26.266 1.00 94.19 430 GLY A O 1
ATOM 3237 N N . LEU A 1 431 ? -17.682 -0.200 26.128 1.00 90.50 431 LEU A N 1
ATOM 3238 C CA . LEU A 1 431 ? -17.686 -0.211 24.664 1.00 90.50 431 LEU A CA 1
ATOM 3239 C C . LEU A 1 431 ? -18.594 0.918 24.146 1.00 90.50 431 LEU A C 1
ATOM 3241 O O . LEU A 1 431 ? -19.804 0.884 24.366 1.00 90.50 431 LEU A O 1
ATOM 3245 N N . SER A 1 432 ? -18.006 1.909 23.476 1.00 87.50 432 SER A N 1
ATOM 3246 C CA . SER A 1 432 ? -18.699 3.095 22.963 1.00 87.50 432 SER A CA 1
ATOM 3247 C C . SER A 1 432 ? -18.374 3.323 21.488 1.00 87.50 432 SER A C 1
ATOM 3249 O O . SER A 1 432 ? -17.323 2.918 20.999 1.00 87.50 432 SER A O 1
ATOM 3251 N N . THR A 1 433 ? -19.287 3.971 20.770 1.00 82.31 433 THR A N 1
ATOM 3252 C CA . THR A 1 433 ? -19.064 4.496 19.411 1.00 82.31 433 THR A CA 1
ATOM 3253 C C . THR A 1 433 ? -18.842 6.012 19.419 1.00 82.31 433 THR A C 1
ATOM 3255 O O . THR A 1 433 ? -18.804 6.636 18.359 1.00 82.31 433 THR A O 1
ATOM 3258 N N . ASP A 1 434 ? -18.822 6.643 20.598 1.00 82.25 434 ASP A N 1
ATOM 3259 C CA . ASP A 1 434 ? -18.660 8.087 20.745 1.00 82.25 434 ASP A CA 1
ATOM 3260 C C . ASP A 1 434 ? -17.171 8.439 20.914 1.00 82.25 434 ASP A C 1
ATOM 3262 O O . ASP A 1 434 ? -16.598 8.197 21.984 1.00 82.25 434 ASP A O 1
ATOM 3266 N N . PRO A 1 435 ? -16.519 9.013 19.883 1.00 82.38 435 PRO A N 1
ATOM 3267 C CA . PRO A 1 435 ? -15.105 9.349 19.961 1.00 82.38 435 PRO A CA 1
ATOM 3268 C C . PRO A 1 435 ? -14.811 10.380 21.053 1.00 82.38 435 PRO A C 1
ATOM 3270 O O . PRO A 1 435 ? -13.717 10.344 21.611 1.00 82.38 435 PRO A O 1
ATOM 3273 N N . ASP A 1 436 ? -15.751 11.261 21.410 1.00 85.31 436 ASP A N 1
ATOM 3274 C CA . ASP A 1 436 ? -15.532 12.247 22.470 1.00 85.31 436 ASP A CA 1
ATOM 3275 C C . ASP A 1 436 ? -15.490 11.573 23.847 1.00 85.31 436 ASP A C 1
ATOM 3277 O O . ASP A 1 436 ? -14.623 11.887 24.667 1.00 85.31 436 ASP A O 1
ATOM 3281 N N . GLU A 1 437 ? -16.372 10.599 24.088 1.00 89.69 437 GLU A N 1
ATOM 3282 C CA . GLU A 1 437 ? -16.388 9.798 25.318 1.00 89.69 437 GLU A CA 1
ATOM 3283 C C . GLU A 1 437 ? -15.098 8.976 25.461 1.00 89.69 437 GLU A C 1
ATOM 3285 O O . GLU A 1 437 ? -14.431 9.006 26.504 1.00 89.69 437 GLU A O 1
ATOM 3290 N N . ILE A 1 438 ? -14.705 8.287 24.387 1.00 91.00 438 ILE A N 1
ATOM 3291 C CA . ILE A 1 438 ? -13.497 7.460 24.354 1.00 91.00 438 ILE A CA 1
ATOM 3292 C C . ILE A 1 438 ? -12.249 8.335 24.545 1.00 91.00 438 ILE A C 1
ATOM 3294 O O . ILE A 1 438 ? -11.423 8.057 25.421 1.00 91.00 438 ILE A O 1
ATOM 3298 N N . ASN A 1 439 ? -12.121 9.428 23.785 1.00 89.19 439 ASN A N 1
ATOM 3299 C CA . ASN A 1 439 ? -10.978 10.337 23.876 1.00 89.19 439 ASN A CA 1
ATOM 3300 C C . ASN A 1 439 ? -10.899 11.013 25.248 1.00 89.19 439 ASN A C 1
ATOM 3302 O O . ASN A 1 439 ? -9.803 11.167 25.792 1.00 89.19 439 ASN A O 1
ATOM 3306 N N . ALA A 1 440 ? -12.029 11.394 25.850 1.00 91.94 440 ALA A N 1
ATOM 3307 C CA . ALA A 1 440 ? -12.050 11.938 27.206 1.00 91.94 440 ALA A CA 1
ATOM 3308 C C . ALA A 1 440 ? -11.523 10.920 28.230 1.00 91.94 440 ALA A C 1
ATOM 3310 O O . ALA A 1 440 ? -10.715 11.276 29.094 1.00 91.94 440 ALA A O 1
ATOM 3311 N N . SER A 1 441 ? -11.922 9.652 28.099 1.00 96.31 441 SER A N 1
ATOM 3312 C CA . SER A 1 441 ? -11.453 8.553 28.946 1.00 96.31 441 SER A CA 1
ATOM 3313 C C . SER A 1 441 ? -9.941 8.324 28.823 1.00 96.31 441 SER A C 1
ATOM 3315 O O . SER A 1 441 ? -9.238 8.308 29.838 1.00 96.31 441 SER A O 1
ATOM 3317 N N . ILE A 1 442 ? -9.415 8.253 27.593 1.00 95.06 442 ILE A N 1
ATOM 3318 C CA . ILE A 1 442 ? -7.974 8.111 27.316 1.00 95.06 442 ILE A CA 1
ATOM 3319 C C . ILE A 1 442 ? -7.194 9.294 27.905 1.00 95.06 442 ILE A C 1
ATOM 3321 O O . ILE A 1 442 ? -6.211 9.119 28.633 1.00 95.06 442 ILE A O 1
ATOM 3325 N N . ASN A 1 443 ? -7.649 10.522 27.649 1.00 95.12 443 ASN A N 1
ATOM 3326 C CA . ASN A 1 443 ? -6.975 11.731 28.114 1.00 95.12 443 ASN A CA 1
ATOM 3327 C C . ASN A 1 443 ? -6.920 11.822 29.646 1.00 95.12 443 ASN A C 1
ATOM 3329 O O . ASN A 1 443 ? -5.928 12.319 30.193 1.00 95.12 443 ASN A O 1
ATOM 3333 N N . ALA A 1 444 ? -7.921 11.279 30.346 1.00 96.19 444 ALA A N 1
ATOM 3334 C CA . ALA A 1 444 ? -8.002 11.277 31.804 1.00 96.19 444 ALA A CA 1
ATOM 3335 C C . ALA A 1 444 ? -7.039 10.297 32.505 1.00 96.19 444 ALA A C 1
ATOM 3337 O O . ALA A 1 444 ? -6.832 10.431 33.715 1.00 96.19 444 ALA A O 1
ATOM 3338 N N . LEU A 1 445 ? -6.436 9.336 31.790 1.00 96.12 445 LEU A N 1
ATOM 3339 C CA . LEU A 1 445 ? -5.529 8.346 32.387 1.00 96.12 445 LEU A CA 1
ATOM 3340 C C . LEU A 1 445 ? -4.303 9.008 33.035 1.00 96.12 445 LEU A C 1
ATOM 3342 O O . LEU A 1 445 ? -3.802 10.027 32.563 1.00 96.12 445 LEU A O 1
ATOM 3346 N N . LYS A 1 446 ? -3.788 8.449 34.129 1.00 93.50 446 LYS A N 1
ATOM 3347 C CA . LYS A 1 446 ? -2.617 8.991 34.833 1.00 93.50 446 LYS A CA 1
ATOM 3348 C C . LYS A 1 446 ? -1.762 7.852 35.344 1.00 93.50 446 LYS A C 1
ATOM 3350 O O . LYS A 1 446 ? -2.319 6.924 35.922 1.00 93.50 446 LYS A O 1
ATOM 3355 N N . ALA A 1 447 ? -0.455 7.978 35.138 1.00 92.12 447 ALA A N 1
ATOM 3356 C CA . ALA A 1 447 ? 0.528 7.033 35.633 1.00 92.12 447 ALA A CA 1
ATOM 3357 C C . ALA A 1 447 ? 0.588 7.091 37.167 1.00 92.12 447 ALA A C 1
ATOM 3359 O O . ALA A 1 447 ? 0.777 8.171 37.730 1.00 92.12 447 ALA A O 1
ATOM 3360 N N . ASP A 1 448 ? 0.400 5.954 37.827 1.00 86.88 448 ASP A N 1
ATOM 3361 C CA . ASP A 1 448 ? 0.511 5.772 39.269 1.00 86.88 448 ASP A CA 1
ATOM 3362 C C . ASP A 1 448 ? 0.641 4.280 39.620 1.00 86.88 448 ASP A C 1
ATOM 3364 O O . ASP A 1 448 ? 0.205 3.412 38.874 1.00 86.88 448 ASP A O 1
ATOM 3368 N N . GLY A 1 449 ? 1.179 3.966 40.795 1.00 86.25 449 GLY A N 1
ATOM 3369 C CA . GLY A 1 449 ? 1.184 2.608 41.336 1.00 86.25 449 GLY A CA 1
ATOM 3370 C C . GLY A 1 449 ? 2.134 1.620 40.648 1.00 86.25 449 GLY A C 1
ATOM 3371 O O . GLY A 1 449 ? 3.064 1.987 39.932 1.00 86.25 449 GLY A O 1
ATOM 3372 N N . GLN A 1 450 ? 1.914 0.343 40.965 1.00 87.12 450 GLN A N 1
ATOM 3373 C CA . GLN A 1 450 ? 2.686 -0.808 40.486 1.00 87.12 450 GLN A CA 1
ATOM 3374 C C . GLN A 1 450 ? 2.118 -1.347 39.159 1.00 87.12 450 GLN A C 1
ATOM 3376 O O . GLN A 1 450 ? 1.182 -0.766 38.621 1.00 87.12 450 GLN A O 1
ATOM 3381 N N . THR A 1 451 ? 2.656 -2.450 38.641 1.00 86.44 451 THR A N 1
ATOM 3382 C CA . THR A 1 451 ? 2.311 -3.021 37.329 1.00 86.44 451 THR A CA 1
ATOM 3383 C C . THR A 1 451 ? 1.691 -4.409 37.509 1.00 86.44 451 THR A C 1
ATOM 3385 O O . THR A 1 451 ? 2.402 -5.357 37.842 1.00 86.44 451 THR A O 1
ATOM 3388 N N . ASN A 1 452 ? 0.369 -4.522 37.311 1.00 90.19 452 ASN A N 1
ATOM 3389 C CA . ASN A 1 452 ? -0.410 -5.763 37.432 1.00 90.19 452 ASN A CA 1
ATOM 3390 C C . ASN A 1 452 ? -1.016 -6.197 36.094 1.00 90.19 452 ASN A C 1
ATOM 3392 O O . ASN A 1 452 ? -2.199 -5.968 35.819 1.00 90.19 452 ASN A O 1
ATOM 3396 N N . MET A 1 453 ? -0.199 -6.846 35.264 1.00 90.31 453 MET A N 1
ATOM 3397 C CA . MET A 1 453 ? -0.615 -7.286 33.928 1.00 90.31 453 MET A CA 1
ATOM 3398 C C . MET A 1 453 ? -1.747 -8.315 33.971 1.00 90.31 453 MET A C 1
ATOM 3400 O O . MET A 1 453 ? -2.639 -8.269 33.126 1.00 90.31 453 MET A O 1
ATOM 3404 N N . TYR A 1 454 ? -1.756 -9.208 34.969 1.00 91.62 454 TYR A N 1
ATOM 3405 C CA . TYR A 1 454 ? -2.828 -10.192 35.131 1.00 91.62 454 TYR A CA 1
ATOM 3406 C C . TYR A 1 454 ? -4.190 -9.504 35.283 1.00 91.62 454 TYR A C 1
ATOM 3408 O O . TYR A 1 454 ? -5.148 -9.859 34.597 1.00 91.62 454 TYR A O 1
ATOM 3416 N N . ALA A 1 455 ? -4.279 -8.484 36.145 1.00 91.50 455 ALA A N 1
ATOM 3417 C CA . ALA A 1 455 ? -5.514 -7.728 36.327 1.00 91.50 455 ALA A CA 1
ATOM 3418 C C . ALA A 1 455 ? -5.918 -6.976 35.050 1.00 91.50 455 ALA A C 1
ATOM 3420 O O . ALA A 1 455 ? -7.101 -6.962 34.709 1.00 91.50 455 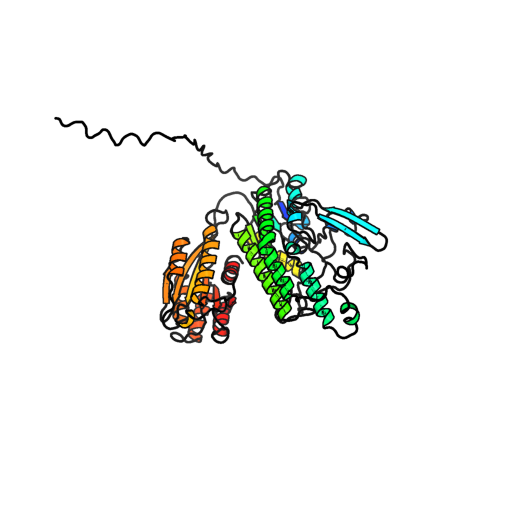ALA A O 1
ATOM 3421 N N . GLY A 1 456 ? -4.951 -6.375 34.346 1.00 94.00 456 GLY A N 1
ATOM 3422 C CA . GLY A 1 456 ? -5.189 -5.672 33.083 1.00 94.00 456 GLY A CA 1
ATOM 3423 C C . GLY A 1 456 ? -5.785 -6.583 32.011 1.00 94.00 456 GLY A C 1
ATOM 3424 O O . GLY A 1 456 ? -6.858 -6.290 31.485 1.00 94.00 456 GLY A O 1
ATOM 3425 N N . LEU A 1 457 ? -5.134 -7.720 31.743 1.00 94.12 457 LEU A N 1
ATOM 3426 C CA . LEU A 1 457 ? -5.604 -8.712 30.772 1.00 94.12 457 LEU A CA 1
ATOM 3427 C C . LEU A 1 457 ? -6.972 -9.269 31.154 1.00 94.12 457 LEU A C 1
ATOM 3429 O O . LEU A 1 457 ? -7.867 -9.326 30.315 1.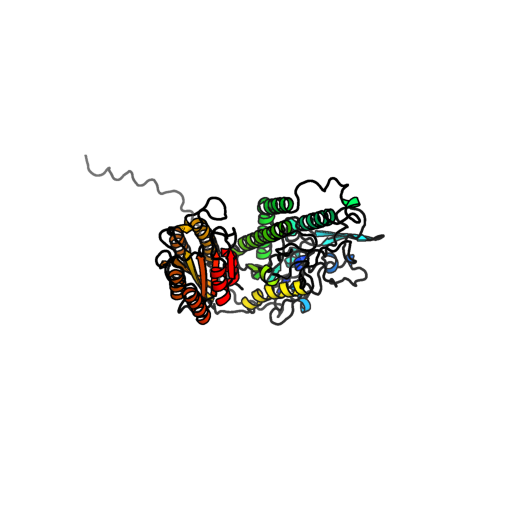00 94.12 457 LEU A O 1
ATOM 3433 N N . ALA A 1 458 ? -7.166 -9.643 32.422 1.00 95.38 458 ALA A N 1
ATOM 3434 C CA . ALA A 1 458 ? -8.439 -10.181 32.884 1.00 95.38 458 ALA A CA 1
ATOM 3435 C C . ALA A 1 458 ? -9.593 -9.189 32.666 1.00 95.38 458 ALA A C 1
ATOM 3437 O O . ALA A 1 458 ? -10.651 -9.592 32.186 1.00 95.38 458 ALA A O 1
ATOM 3438 N N . ASN A 1 459 ? -9.380 -7.904 32.969 1.00 96.31 459 ASN A N 1
ATOM 3439 C CA . ASN A 1 459 ? -10.407 -6.875 32.822 1.00 96.31 459 ASN A CA 1
ATOM 3440 C C . ASN A 1 459 ? -10.691 -6.523 31.353 1.00 96.31 459 ASN A C 1
ATOM 3442 O O . ASN A 1 459 ? -11.849 -6.345 30.986 1.00 96.31 459 ASN A O 1
ATOM 3446 N N . GLY A 1 460 ? -9.665 -6.478 30.497 1.00 94.88 460 GLY A N 1
ATOM 3447 C CA . GLY A 1 460 ? -9.862 -6.310 29.055 1.00 94.88 460 GLY A CA 1
ATOM 3448 C C . GLY A 1 460 ? -10.611 -7.488 28.424 1.00 94.88 460 GLY A C 1
ATOM 3449 O O . GLY A 1 460 ? -11.507 -7.282 27.610 1.00 94.88 460 GLY A O 1
ATOM 3450 N N . ILE A 1 461 ? -10.289 -8.727 28.826 1.00 95.12 461 ILE A N 1
ATOM 3451 C CA . ILE A 1 461 ? -10.993 -9.929 28.356 1.00 95.12 461 ILE A CA 1
ATOM 3452 C C . ILE A 1 461 ? -12.452 -9.842 28.787 1.00 95.12 461 ILE A C 1
ATOM 3454 O O . ILE A 1 461 ? -13.336 -10.016 27.959 1.00 95.12 461 ILE A O 1
ATOM 3458 N N . GLU A 1 462 ? -12.711 -9.539 30.060 1.00 95.38 462 GLU A N 1
ATOM 3459 C CA . GLU A 1 462 ? -14.065 -9.384 30.597 1.00 95.38 462 GLU A CA 1
ATOM 3460 C C . GLU A 1 462 ? -14.885 -8.342 29.827 1.00 95.38 462 GLU A C 1
ATOM 3462 O O . GLU A 1 462 ? -16.044 -8.607 29.525 1.00 95.38 462 GLU A O 1
ATOM 3467 N N . GLN A 1 463 ? -14.282 -7.213 29.438 1.00 94.25 463 GLN A N 1
ATOM 3468 C CA . GLN A 1 463 ? -14.952 -6.185 28.634 1.00 94.25 463 GLN A CA 1
ATOM 3469 C C . GLN A 1 463 ? -15.390 -6.682 27.243 1.00 94.25 463 GLN A C 1
ATOM 3471 O O . GLN A 1 463 ? -16.353 -6.158 26.693 1.00 94.25 463 GLN A O 1
ATOM 3476 N N . LEU A 1 464 ? -14.696 -7.671 26.676 1.00 92.88 464 LEU A N 1
ATOM 3477 C CA . LEU A 1 464 ? -14.977 -8.234 25.348 1.00 92.88 464 LEU A CA 1
ATOM 3478 C C . LEU A 1 464 ? -15.786 -9.537 25.399 1.00 92.88 464 LEU A C 1
ATOM 3480 O O . LEU A 1 464 ? -16.213 -10.058 24.366 1.00 92.88 464 LEU A O 1
ATOM 3484 N N . MET A 1 465 ? -15.966 -10.112 26.587 1.00 88.81 465 MET A N 1
ATOM 3485 C CA . MET A 1 465 ? -16.725 -11.343 26.762 1.00 88.81 465 MET A CA 1
ATOM 3486 C C . MET A 1 465 ? -18.213 -11.089 26.518 1.00 88.81 465 MET A C 1
ATOM 3488 O O . MET A 1 465 ? -18.814 -10.220 27.137 1.00 88.81 465 MET A O 1
ATOM 3492 N N . GLY A 1 466 ? -18.823 -11.918 25.670 1.00 80.94 466 GLY A N 1
ATOM 3493 C CA . GLY A 1 466 ? -20.252 -11.830 25.352 1.00 80.94 466 GLY A CA 1
ATOM 3494 C C . GLY A 1 466 ? -20.592 -10.891 24.197 1.00 80.94 466 GLY A C 1
ATOM 3495 O O . GLY A 1 466 ? -21.761 -10.811 23.841 1.00 80.94 466 GLY A O 1
ATOM 3496 N N . GLU A 1 467 ? -19.598 -10.232 23.598 1.00 85.88 467 GLU A N 1
ATOM 3497 C CA . GLU A 1 467 ? -19.786 -9.488 22.355 1.00 85.88 467 GLU A CA 1
ATOM 3498 C C . GLU A 1 467 ? -19.844 -10.431 21.147 1.00 85.88 467 GLU A C 1
ATOM 3500 O O . GLU A 1 467 ? -19.098 -11.413 21.066 1.00 85.88 467 GLU A O 1
ATOM 3505 N N . ASP A 1 468 ? -20.724 -10.112 20.202 1.00 78.00 468 ASP A N 1
ATOM 3506 C CA . ASP A 1 468 ? -20.810 -10.794 18.915 1.00 78.00 468 ASP A CA 1
ATOM 3507 C C . ASP A 1 468 ? -19.788 -10.206 17.925 1.00 78.00 468 ASP A C 1
ATOM 3509 O O . ASP A 1 468 ? -19.406 -9.038 18.013 1.00 78.00 468 ASP A O 1
ATOM 3513 N N . GLY A 1 469 ? -19.345 -11.016 16.961 1.00 78.25 469 GLY A N 1
ATOM 3514 C CA . GLY A 1 469 ? -18.400 -10.584 15.925 1.00 78.25 469 GLY A CA 1
ATOM 3515 C C . GLY A 1 469 ? -16.923 -10.570 16.360 1.00 78.25 469 GLY A C 1
ATOM 3516 O O . GLY A 1 469 ? -16.547 -11.200 17.362 1.00 78.25 469 GLY A O 1
ATOM 3517 N N . PRO A 1 470 ? -16.049 -9.919 15.565 1.00 82.12 470 PRO A N 1
ATOM 3518 C CA . PRO A 1 470 ? -14.625 -9.818 15.867 1.00 82.12 470 PRO A CA 1
ATOM 3519 C C . PRO A 1 470 ? -14.380 -9.080 17.187 1.00 82.12 470 PRO A C 1
ATOM 3521 O O . PRO A 1 470 ? -14.940 -8.011 17.438 1.00 82.12 470 PRO A O 1
ATOM 3524 N N . ARG A 1 471 ? -13.521 -9.658 18.034 1.00 89.19 471 ARG A N 1
ATOM 3525 C CA . ARG A 1 471 ? -13.185 -9.133 19.362 1.00 89.19 471 ARG A CA 1
ATOM 3526 C C . ARG A 1 471 ? -11.687 -8.999 19.514 1.00 89.19 471 ARG A C 1
ATOM 3528 O O . ARG A 1 471 ? -10.951 -9.973 19.344 1.00 89.19 471 ARG A O 1
ATOM 3535 N N . LEU A 1 472 ? -11.255 -7.788 19.835 1.00 90.44 472 LEU A N 1
ATOM 3536 C CA . LEU A 1 472 ? -9.856 -7.405 19.757 1.00 90.44 472 LEU A CA 1
ATOM 3537 C C . LEU A 1 472 ? -9.443 -6.647 21.007 1.00 90.44 472 LEU A C 1
ATOM 3539 O O . LEU A 1 472 ? -10.136 -5.747 21.474 1.00 90.44 472 LEU A O 1
ATOM 3543 N N . MET A 1 473 ? -8.280 -6.984 21.533 1.00 93.06 473 MET A N 1
ATOM 3544 C CA . MET A 1 473 ? -7.647 -6.233 22.601 1.00 93.06 473 MET A CA 1
ATOM 3545 C C . MET A 1 473 ? -6.360 -5.616 22.080 1.00 93.06 473 MET A C 1
ATOM 3547 O O . MET A 1 473 ? -5.551 -6.316 21.482 1.00 93.06 473 MET A O 1
ATOM 3551 N N . VAL A 1 474 ? -6.148 -4.334 22.364 1.00 91.25 474 VAL A N 1
ATOM 3552 C CA . VAL A 1 474 ? -4.834 -3.698 22.236 1.00 91.25 474 VAL A CA 1
ATOM 3553 C C . VAL A 1 474 ? -4.307 -3.477 23.645 1.00 91.25 474 VAL A C 1
ATOM 3555 O O . VAL A 1 474 ? -4.895 -2.728 24.424 1.00 91.25 474 VAL A O 1
ATOM 3558 N N . PHE A 1 475 ? -3.227 -4.163 23.989 1.00 92.69 475 PHE A N 1
ATOM 3559 C CA . PHE A 1 475 ? -2.619 -4.150 25.311 1.00 92.69 475 PHE A CA 1
ATOM 3560 C C . PHE A 1 475 ? -1.333 -3.318 25.280 1.00 92.69 475 PHE A C 1
ATOM 3562 O O . PHE A 1 475 ? -0.339 -3.721 24.676 1.00 92.69 475 PHE A O 1
ATOM 3569 N N . LEU A 1 476 ? -1.359 -2.140 25.906 1.00 90.44 476 LEU A N 1
ATOM 3570 C CA . LEU A 1 476 ? -0.294 -1.136 25.846 1.00 90.44 476 LEU A CA 1
ATOM 3571 C C . LEU A 1 476 ? 0.479 -1.130 27.166 1.00 90.44 476 LEU A C 1
ATOM 3573 O O . LEU A 1 476 ? -0.070 -0.684 28.171 1.00 90.44 476 LEU A O 1
ATOM 3577 N N . SER A 1 477 ? 1.720 -1.618 27.194 1.00 87.75 477 SER A N 1
ATOM 3578 C CA . SER A 1 477 ? 2.487 -1.775 28.442 1.00 87.75 477 SER A CA 1
ATOM 3579 C C . SER A 1 477 ? 3.993 -1.727 28.211 1.00 87.75 477 SER A C 1
ATOM 3581 O O . SER A 1 477 ? 4.461 -1.949 27.099 1.00 87.75 477 SER A O 1
ATOM 3583 N N . ASP A 1 478 ? 4.762 -1.467 29.267 1.00 76.62 478 ASP A N 1
ATOM 3584 C CA . ASP A 1 478 ? 6.203 -1.718 29.274 1.00 76.62 478 ASP A CA 1
ATOM 3585 C C . ASP A 1 478 ? 6.566 -3.140 29.768 1.00 76.62 478 ASP A C 1
ATOM 3587 O O . ASP A 1 478 ? 7.731 -3.503 29.852 1.00 76.62 478 ASP A O 1
ATOM 3591 N N . GLY A 1 479 ? 5.581 -4.005 30.036 1.00 64.38 479 GLY A N 1
ATOM 3592 C CA . GLY A 1 479 ? 5.747 -5.458 30.192 1.00 64.38 479 GLY A CA 1
ATOM 3593 C C . GLY A 1 479 ? 6.340 -5.937 31.523 1.00 64.38 479 GLY A C 1
ATOM 3594 O O . GLY A 1 479 ? 6.343 -7.135 31.796 1.00 64.38 479 GLY A O 1
ATOM 3595 N N . LEU A 1 480 ? 6.810 -5.042 32.393 1.00 74.25 480 LEU A N 1
ATOM 3596 C CA . LEU A 1 480 ? 7.465 -5.421 33.648 1.00 74.25 480 LEU A CA 1
ATOM 3597 C C . LEU A 1 480 ? 6.459 -5.592 34.798 1.00 74.25 480 LEU A C 1
ATOM 3599 O O . LEU A 1 480 ? 6.388 -4.770 35.715 1.00 74.25 480 LEU A O 1
ATOM 3603 N N . SER A 1 481 ? 5.692 -6.689 34.778 1.00 72.31 481 SER A N 1
ATOM 3604 C CA . SER A 1 481 ? 4.799 -7.033 35.895 1.00 72.31 481 SER A CA 1
ATOM 3605 C C . SER A 1 481 ? 5.594 -7.210 37.193 1.00 72.31 481 SER A C 1
ATOM 3607 O O . SER A 1 481 ? 6.545 -7.988 37.263 1.00 72.31 481 SER A O 1
ATOM 3609 N N . ASN A 1 482 ? 5.192 -6.502 38.246 1.00 74.56 482 ASN A N 1
ATOM 3610 C CA . ASN A 1 482 ? 5.847 -6.555 39.557 1.00 74.56 482 ASN A CA 1
ATOM 3611 C C . ASN A 1 482 ? 4.877 -6.920 40.692 1.00 74.56 482 ASN A C 1
ATOM 3613 O O . ASN A 1 482 ? 5.323 -7.239 41.796 1.00 74.56 482 ASN A O 1
ATOM 3617 N N . VAL A 1 483 ? 3.567 -6.949 40.419 1.00 74.31 483 VAL A N 1
ATOM 3618 C CA . VAL A 1 483 ? 2.534 -7.446 41.334 1.00 74.31 483 VAL A CA 1
ATOM 3619 C C . VAL A 1 483 ? 1.410 -8.134 40.571 1.00 74.31 483 VAL A C 1
ATOM 3621 O O . VAL A 1 483 ? 0.959 -7.640 39.554 1.00 74.31 483 VAL A O 1
ATOM 3624 N N . GLY A 1 484 ? 0.881 -9.227 41.119 1.00 57.81 484 GLY A N 1
ATOM 3625 C CA . GLY A 1 484 ? -0.300 -9.900 40.571 1.00 57.81 484 GLY A CA 1
ATOM 3626 C C . GLY A 1 484 ? -0.001 -10.818 39.382 1.00 57.81 484 GLY A C 1
ATOM 3627 O O . GLY A 1 484 ? 0.399 -10.370 38.313 1.00 57.81 484 GLY A O 1
ATOM 3628 N N . GLY A 1 485 ? -0.266 -12.111 39.589 1.00 73.00 485 GLY A N 1
ATOM 3629 C CA . GLY A 1 485 ? -0.093 -13.172 38.597 1.00 73.00 485 GLY A CA 1
ATOM 3630 C C . GLY A 1 485 ? 1.371 -13.480 38.267 1.00 73.00 485 GLY A C 1
ATOM 3631 O O . GLY A 1 485 ? 2.177 -12.605 37.974 1.00 73.00 485 GLY A O 1
ATOM 3632 N N . SER A 1 486 ? 1.724 -14.756 38.291 1.00 85.38 486 SER A N 1
ATOM 3633 C CA . SER A 1 486 ? 2.931 -15.273 37.649 1.00 85.38 486 SER A CA 1
ATOM 3634 C C . SER A 1 486 ? 2.820 -15.180 36.124 1.00 85.38 486 SER A C 1
ATOM 3636 O O . SER A 1 486 ? 1.718 -15.160 35.573 1.00 85.38 486 SER A O 1
ATOM 3638 N N . THR A 1 487 ? 3.953 -15.222 35.419 1.00 86.19 487 THR A N 1
ATOM 3639 C CA . THR A 1 487 ? 3.991 -15.330 33.949 1.00 86.19 487 THR A CA 1
ATOM 3640 C C . THR A 1 487 ? 3.092 -16.458 33.432 1.00 86.19 487 THR A C 1
ATOM 3642 O O . THR A 1 487 ? 2.326 -16.254 32.498 1.00 86.19 487 THR A O 1
ATOM 3645 N N . SER A 1 488 ? 3.085 -17.621 34.093 1.00 87.44 488 SER A N 1
ATOM 3646 C CA . SER A 1 488 ? 2.196 -18.732 33.733 1.00 87.44 488 SER A CA 1
ATOM 3647 C C . SER A 1 488 ? 0.707 -18.409 33.880 1.00 87.44 488 SER A C 1
ATOM 3649 O O . SER A 1 488 ? -0.093 -18.861 33.069 1.00 87.44 488 SER A O 1
ATOM 3651 N N . GLU A 1 489 ? 0.317 -17.628 34.889 1.00 89.50 489 GLU A N 1
ATOM 3652 C CA . GLU A 1 489 ? -1.082 -17.216 35.074 1.00 89.50 489 GLU A CA 1
ATOM 3653 C C . GLU A 1 489 ? -1.498 -16.155 34.047 1.00 89.50 489 GLU A C 1
ATOM 3655 O O . GLU A 1 489 ? -2.633 -16.171 33.575 1.00 89.50 489 GLU A O 1
ATOM 3660 N N . ILE A 1 490 ? -0.576 -15.268 33.660 1.00 91.25 490 ILE A N 1
ATOM 3661 C CA . ILE A 1 490 ? -0.778 -14.289 32.584 1.00 91.25 490 ILE A CA 1
ATOM 3662 C C . ILE A 1 490 ? -0.988 -15.001 31.241 1.00 91.25 490 ILE A C 1
ATOM 3664 O O . ILE A 1 490 ? -1.967 -14.735 30.546 1.00 91.25 490 ILE A O 1
ATOM 3668 N N . LEU A 1 491 ? -0.122 -15.957 30.901 1.00 91.31 491 LEU A N 1
ATOM 3669 C CA . LEU A 1 491 ? -0.245 -16.736 29.666 1.00 91.31 491 LEU A CA 1
ATOM 3670 C C . LEU A 1 491 ? -1.517 -17.599 29.652 1.00 91.31 491 LEU A C 1
ATOM 3672 O O . LEU A 1 491 ? -2.151 -17.734 28.610 1.00 91.31 491 LEU A O 1
ATOM 3676 N N . ALA A 1 492 ? -1.968 -18.096 30.809 1.00 89.75 492 ALA A N 1
ATOM 3677 C CA . ALA A 1 492 ? -3.250 -18.795 30.912 1.00 89.75 492 ALA A CA 1
ATOM 3678 C C . ALA A 1 492 ? -4.460 -17.886 30.600 1.00 89.75 492 ALA A C 1
ATOM 3680 O O . ALA A 1 492 ? -5.478 -18.368 30.098 1.00 89.75 492 ALA A O 1
ATOM 3681 N N . LEU A 1 493 ? -4.373 -16.572 30.860 1.00 94.19 493 LEU A N 1
ATOM 3682 C CA . LEU A 1 493 ? -5.395 -15.615 30.413 1.00 94.19 493 LEU A CA 1
ATOM 3683 C C . LEU A 1 493 ? -5.364 -15.414 28.896 1.00 94.19 493 LEU A C 1
ATOM 3685 O O . LEU A 1 493 ? -6.431 -15.321 28.294 1.00 94.19 493 LEU A O 1
ATOM 3689 N N . ALA A 1 494 ? -4.181 -15.392 28.276 1.00 91.50 494 ALA A N 1
ATOM 3690 C CA . ALA A 1 494 ? -4.060 -15.346 26.819 1.00 91.50 494 ALA A CA 1
ATOM 3691 C C . ALA A 1 494 ? -4.686 -16.600 26.177 1.00 91.50 494 ALA A C 1
ATOM 3693 O O . ALA A 1 494 ? -5.511 -16.481 25.274 1.00 91.50 494 ALA A O 1
ATOM 3694 N N . ASP A 1 495 ? -4.418 -17.792 26.719 1.00 86.94 495 ASP A N 1
ATOM 3695 C CA . ASP A 1 495 ? -5.043 -19.043 26.259 1.00 86.94 495 ASP A CA 1
ATOM 3696 C C . ASP A 1 495 ? -6.579 -19.007 26.414 1.00 86.94 495 ASP A C 1
ATOM 3698 O O . ASP A 1 495 ? -7.327 -19.481 25.549 1.00 86.94 495 ASP A O 1
ATOM 3702 N N . LYS A 1 496 ? -7.076 -18.393 27.498 1.00 90.38 496 LYS A N 1
ATOM 3703 C CA . LYS A 1 496 ? -8.512 -18.163 27.712 1.00 90.38 496 LYS A CA 1
ATOM 3704 C C . LYS A 1 496 ? -9.096 -17.191 26.682 1.00 90.38 496 LYS A C 1
ATOM 3706 O O . LYS A 1 496 ? -10.191 -17.446 26.184 1.00 90.38 496 LYS A O 1
ATOM 3711 N N . ALA A 1 497 ? -8.397 -16.102 26.365 1.00 91.44 497 ALA A N 1
ATOM 3712 C CA . ALA A 1 497 ? -8.809 -15.141 25.343 1.00 91.44 497 ALA A CA 1
ATOM 3713 C C . ALA A 1 497 ? -8.883 -15.801 23.959 1.00 91.44 497 ALA A C 1
ATOM 3715 O O . ALA A 1 497 ? -9.910 -15.707 23.289 1.00 91.44 497 ALA A O 1
ATOM 3716 N N . SER A 1 498 ? -7.851 -16.569 23.600 1.00 87.19 498 SER A N 1
ATOM 3717 C CA . SER A 1 498 ? -7.782 -17.361 22.368 1.00 87.19 498 SER A CA 1
ATOM 3718 C C . SER A 1 498 ? -8.956 -18.339 22.258 1.00 87.19 498 SER A C 1
ATOM 3720 O O . SER A 1 498 ? -9.692 -18.333 21.273 1.00 87.19 498 SER A O 1
ATOM 3722 N N . SER A 1 499 ? -9.236 -19.089 23.332 1.00 83.88 499 SER A N 1
ATOM 3723 C CA . SER A 1 499 ? -10.381 -20.012 23.403 1.00 83.88 499 SER A CA 1
ATOM 3724 C C . SER A 1 499 ? -11.735 -19.305 23.283 1.00 83.88 499 SER A C 1
ATOM 3726 O O . SER A 1 499 ? -12.709 -19.898 22.824 1.00 83.88 499 SER A O 1
ATOM 3728 N N . ALA A 1 500 ? -11.810 -18.043 23.707 1.00 83.44 500 ALA A N 1
ATOM 3729 C CA . ALA A 1 500 ? -12.991 -17.213 23.546 1.00 83.44 500 ALA A CA 1
ATOM 3730 C C . ALA A 1 500 ? -13.079 -16.573 22.152 1.00 83.44 500 ALA A C 1
ATOM 3732 O O . ALA A 1 500 ? -14.122 -16.009 21.846 1.00 83.44 500 ALA A O 1
ATOM 3733 N N . GLY A 1 501 ? -12.051 -16.655 21.302 1.00 84.00 501 GLY A N 1
ATOM 3734 C CA . GLY A 1 501 ? -11.989 -15.985 19.998 1.00 84.00 501 GLY A CA 1
ATOM 3735 C C . GLY A 1 501 ? -11.656 -14.491 20.085 1.00 84.00 501 GLY A C 1
ATOM 3736 O O . GLY A 1 501 ? -12.085 -13.724 19.228 1.00 84.00 501 GLY A O 1
ATOM 3737 N N . ILE A 1 502 ? -10.949 -14.076 21.139 1.00 90.19 502 ILE A N 1
ATOM 3738 C CA . ILE A 1 502 ? -10.439 -12.713 21.323 1.00 90.19 502 ILE A CA 1
ATOM 3739 C C . ILE A 1 502 ? -8.974 -12.696 20.883 1.00 90.19 502 ILE A C 1
ATOM 3741 O O . ILE A 1 502 ? -8.160 -13.413 21.469 1.00 90.19 502 ILE A O 1
ATOM 3745 N N . LYS A 1 503 ? -8.631 -11.863 19.894 1.00 90.44 503 LYS A N 1
ATOM 3746 C CA . LYS A 1 503 ? -7.228 -11.627 19.517 1.00 90.44 503 LYS A CA 1
ATOM 3747 C C . LYS A 1 503 ? -6.643 -10.504 20.368 1.00 90.44 503 LYS A C 1
ATOM 3749 O O . LYS A 1 503 ? -7.309 -9.493 20.595 1.00 90.44 503 LYS A O 1
ATOM 3754 N N . ILE A 1 504 ? -5.408 -10.663 20.827 1.00 91.44 504 ILE A N 1
ATOM 3755 C CA . ILE A 1 504 ? -4.692 -9.674 21.632 1.00 91.44 504 ILE A CA 1
ATOM 3756 C C . ILE A 1 504 ? -3.478 -9.190 20.843 1.00 91.44 504 ILE A C 1
ATOM 3758 O O . ILE A 1 504 ? -2.591 -9.966 20.511 1.00 91.44 504 ILE A O 1
ATOM 3762 N N . TYR A 1 505 ? -3.435 -7.892 20.582 1.00 88.31 505 TYR A N 1
ATOM 3763 C CA . TYR A 1 505 ? -2.276 -7.181 20.061 1.00 88.31 505 TYR A CA 1
ATOM 3764 C C . TYR A 1 505 ? -1.563 -6.527 21.231 1.00 88.31 505 TYR A C 1
ATOM 3766 O O . TYR A 1 505 ? -2.206 -5.907 22.081 1.00 88.31 505 TYR A O 1
ATOM 3774 N N . THR A 1 506 ? -0.246 -6.656 21.297 1.00 90.38 506 THR A N 1
ATOM 3775 C CA . THR A 1 506 ? 0.552 -6.077 22.381 1.00 90.38 506 THR A CA 1
ATOM 3776 C C . THR A 1 506 ? 1.463 -4.990 21.830 1.00 90.38 506 THR A C 1
ATOM 3778 O O . THR A 1 506 ? 2.071 -5.146 20.773 1.00 90.38 506 THR A O 1
ATOM 3781 N N . ILE A 1 507 ? 1.547 -3.862 22.537 1.00 86.06 507 ILE A N 1
ATOM 3782 C CA . ILE A 1 507 ? 2.422 -2.746 22.176 1.00 86.06 507 ILE A CA 1
ATOM 3783 C C . ILE A 1 507 ? 3.342 -2.446 23.355 1.00 86.06 507 ILE A C 1
ATOM 3785 O O . ILE A 1 507 ? 2.878 -2.027 24.418 1.00 86.06 507 ILE A O 1
ATOM 3789 N N . GLY A 1 508 ? 4.638 -2.683 23.149 1.00 85.75 508 GLY A N 1
ATOM 3790 C CA . GLY A 1 508 ? 5.696 -2.426 24.120 1.00 85.75 508 GLY A CA 1
ATOM 3791 C C . GLY A 1 508 ? 6.132 -0.962 24.133 1.00 85.75 508 GLY A C 1
ATOM 3792 O O . GLY A 1 508 ? 6.504 -0.444 23.085 1.00 85.75 508 GLY A O 1
ATOM 3793 N N . PHE A 1 509 ? 6.135 -0.296 25.291 1.00 81.44 509 PHE A N 1
ATOM 3794 C CA . PHE A 1 509 ? 6.592 1.098 25.431 1.00 81.44 509 PHE A CA 1
ATOM 3795 C C . PHE A 1 509 ? 7.901 1.214 26.227 1.00 81.44 509 PHE A C 1
ATOM 3797 O O . PHE A 1 509 ? 8.021 0.677 27.324 1.00 81.44 509 PHE A O 1
ATOM 3804 N N . GLY A 1 510 ? 8.859 2.007 25.733 1.00 72.94 510 GLY A N 1
ATOM 3805 C CA . GLY A 1 510 ? 10.172 2.199 26.371 1.00 72.94 510 GLY A CA 1
ATOM 3806 C C . GLY A 1 510 ? 11.269 1.250 25.883 1.00 72.94 510 GLY A C 1
ATOM 3807 O O . GLY A 1 510 ? 10.990 0.283 25.197 1.00 72.94 510 GLY A O 1
ATOM 3808 N N . ALA A 1 511 ? 12.529 1.537 26.240 1.00 66.38 511 ALA A N 1
ATOM 3809 C CA . ALA A 1 511 ? 13.713 0.823 25.744 1.00 66.38 511 ALA A CA 1
ATOM 3810 C C . ALA A 1 511 ? 13.651 -0.700 25.973 1.00 66.38 511 ALA A C 1
ATOM 3812 O O . ALA A 1 511 ? 13.136 -1.148 26.997 1.00 66.38 511 ALA A O 1
ATOM 3813 N N . SER A 1 512 ? 14.279 -1.495 25.096 1.00 62.97 512 SER A N 1
ATOM 3814 C CA . SER A 1 512 ? 14.309 -2.968 25.204 1.00 62.97 512 SER A CA 1
ATOM 3815 C C . SER A 1 512 ? 14.884 -3.478 26.534 1.00 62.97 512 SER A C 1
ATOM 3817 O O . SER A 1 512 ? 14.552 -4.567 26.979 1.00 62.97 512 SER A O 1
ATOM 3819 N N . SER A 1 513 ? 15.732 -2.691 27.209 1.00 64.25 513 SER A N 1
ATOM 3820 C CA . SER A 1 513 ? 16.262 -3.005 28.548 1.00 64.25 513 SER A CA 1
ATOM 3821 C C . SER A 1 513 ? 15.267 -2.791 29.696 1.00 64.25 513 SER A C 1
ATOM 3823 O O . SER A 1 513 ? 15.548 -3.182 30.826 1.00 64.25 513 SER A O 1
ATOM 3825 N N . SER A 1 514 ? 14.154 -2.110 29.433 1.00 64.56 514 SER A N 1
ATOM 3826 C CA . SER A 1 514 ? 13.071 -1.812 30.376 1.00 64.56 514 SER A CA 1
ATOM 3827 C C . SER A 1 514 ? 11.750 -2.459 29.954 1.00 64.56 514 SER A C 1
ATOM 3829 O O . SER A 1 514 ? 10.702 -1.998 30.392 1.00 64.56 514 SER A O 1
ATOM 3831 N N . LEU A 1 515 ? 11.810 -3.489 29.100 1.00 75.38 515 LEU A N 1
ATOM 3832 C CA . LEU A 1 515 ? 10.648 -4.167 28.539 1.00 75.38 515 LEU A CA 1
ATOM 3833 C C . LEU A 1 515 ? 10.750 -5.692 28.679 1.00 75.38 515 LEU A C 1
ATOM 3835 O O . LEU A 1 515 ? 11.786 -6.266 28.345 1.00 75.38 515 LEU A O 1
ATOM 3839 N N . ASP A 1 516 ? 9.672 -6.364 29.091 1.00 79.75 516 ASP A N 1
ATOM 3840 C CA . ASP A 1 516 ? 9.540 -7.819 28.895 1.00 79.75 516 ASP A CA 1
ATOM 3841 C C . ASP A 1 516 ? 8.945 -8.116 27.508 1.00 79.75 516 ASP A C 1
ATOM 3843 O O . ASP A 1 516 ? 7.770 -8.458 27.349 1.00 79.75 516 ASP A O 1
ATOM 3847 N N . GLU A 1 517 ? 9.769 -7.927 26.473 1.00 82.75 517 GLU A N 1
ATOM 3848 C CA . GLU A 1 517 ? 9.380 -8.182 25.081 1.00 82.75 517 GLU A CA 1
ATOM 3849 C C . GLU A 1 517 ? 8.911 -9.625 24.867 1.00 82.75 517 GLU A C 1
ATOM 3851 O O . GLU A 1 517 ? 7.957 -9.866 24.128 1.00 82.75 517 GLU A O 1
ATOM 3856 N N . GLY A 1 518 ? 9.580 -10.581 25.519 1.00 85.06 518 GLY A N 1
ATOM 3857 C CA . GLY A 1 518 ? 9.273 -12.001 25.390 1.00 85.06 518 GLY A CA 1
ATOM 3858 C C . GLY A 1 518 ? 7.852 -12.306 25.845 1.00 85.06 518 GLY A C 1
ATOM 3859 O O . GLY A 1 518 ? 7.096 -12.935 25.107 1.00 85.06 518 GLY A O 1
ATOM 3860 N N . LEU A 1 519 ? 7.462 -11.796 27.016 1.00 88.25 519 LEU A N 1
ATOM 3861 C CA . LEU A 1 519 ? 6.111 -11.975 27.536 1.00 88.25 519 LEU A CA 1
ATOM 3862 C C . LEU A 1 519 ? 5.050 -11.315 26.646 1.00 88.25 519 LEU A C 1
ATOM 3864 O O . LEU A 1 519 ? 4.034 -11.939 26.339 1.00 88.25 519 LEU A O 1
ATOM 3868 N N . LEU A 1 520 ? 5.268 -10.065 26.222 1.00 88.94 520 LEU A N 1
ATOM 3869 C CA . LEU A 1 520 ? 4.312 -9.344 25.372 1.00 88.94 520 LEU A CA 1
ATOM 3870 C C . LEU A 1 520 ? 4.116 -10.039 24.019 1.00 88.94 520 LEU A C 1
ATOM 3872 O O . LEU A 1 520 ? 2.983 -10.154 23.547 1.00 88.94 520 LEU A O 1
ATOM 3876 N N . ARG A 1 521 ? 5.199 -10.539 23.422 1.00 88.25 521 ARG A N 1
ATOM 3877 C CA . ARG A 1 521 ? 5.160 -11.311 22.179 1.00 88.25 521 ARG A CA 1
ATOM 3878 C C . ARG A 1 521 ? 4.406 -12.624 22.344 1.00 88.25 521 ARG A C 1
ATOM 3880 O O . ARG A 1 521 ? 3.508 -12.905 21.556 1.00 88.25 521 ARG A O 1
ATOM 3887 N N . GLU A 1 522 ? 4.697 -13.376 23.403 1.00 90.38 522 GLU A N 1
ATOM 3888 C CA . GLU A 1 522 ? 4.045 -14.664 23.645 1.00 90.38 522 GLU A CA 1
ATOM 3889 C C . GLU A 1 522 ? 2.530 -14.517 23.891 1.00 90.38 522 GLU A C 1
ATOM 3891 O O . GLU A 1 522 ? 1.743 -15.343 23.424 1.00 90.38 522 GLU A O 1
ATOM 3896 N N . ILE A 1 523 ? 2.091 -13.447 24.569 1.00 90.81 523 ILE A N 1
ATOM 3897 C CA . ILE A 1 523 ? 0.660 -13.132 24.737 1.00 90.81 523 ILE A CA 1
ATOM 3898 C C . ILE A 1 523 ? -0.022 -12.939 23.376 1.00 90.81 523 ILE A C 1
ATOM 3900 O O . ILE A 1 523 ? -1.096 -13.500 23.148 1.00 90.81 523 ILE A O 1
ATOM 3904 N N . ALA A 1 524 ? 0.585 -12.150 22.486 1.00 86.69 524 ALA A N 1
ATOM 3905 C CA . ALA A 1 524 ? -0.002 -11.850 21.186 1.00 86.69 524 ALA A CA 1
ATOM 3906 C C . ALA A 1 524 ? -0.099 -13.107 20.310 1.00 86.69 524 ALA A C 1
ATOM 3908 O O . ALA A 1 524 ? -1.191 -13.469 19.859 1.00 86.69 524 ALA A O 1
ATOM 3909 N N . GLU A 1 525 ? 1.008 -13.843 20.178 1.00 85.44 525 GLU A N 1
ATOM 3910 C CA . GLU A 1 525 ? 1.104 -15.049 19.347 1.00 85.44 525 GLU A CA 1
ATOM 3911 C C . GLU A 1 525 ? 0.091 -16.131 19.759 1.00 85.44 525 GLU A C 1
ATOM 3913 O O . GLU A 1 525 ? -0.573 -16.719 18.904 1.00 85.44 525 GLU A O 1
ATOM 3918 N N . ARG A 1 526 ? -0.119 -16.352 21.067 1.00 86.25 526 ARG A N 1
ATOM 3919 C CA . ARG A 1 526 ? -1.100 -17.334 21.585 1.00 86.25 526 ARG A CA 1
ATOM 3920 C C . ARG A 1 526 ? -2.545 -17.046 21.177 1.00 86.25 526 ARG A C 1
ATOM 3922 O O . ARG A 1 526 ? -3.384 -17.950 21.170 1.00 86.25 526 ARG A O 1
ATOM 3929 N N . THR A 1 527 ? -2.848 -15.794 20.857 1.00 85.94 527 THR A N 1
ATOM 3930 C CA . THR A 1 527 ? -4.195 -15.341 20.488 1.00 85.94 527 THR A CA 1
ATOM 3931 C C . THR A 1 527 ? -4.345 -15.060 18.994 1.00 85.94 527 THR A C 1
ATOM 3933 O O . THR A 1 527 ? -5.423 -14.661 18.558 1.00 85.94 527 THR A O 1
ATOM 3936 N N . GLY A 1 528 ? -3.288 -15.280 18.203 1.00 78.38 528 GLY A N 1
ATOM 3937 C CA . GLY A 1 528 ? -3.257 -14.938 16.780 1.00 78.38 528 GLY A CA 1
ATOM 3938 C C . GLY A 1 528 ? -3.239 -13.430 16.510 1.00 78.38 528 GLY A C 1
ATOM 3939 O O . GLY A 1 528 ? -3.689 -13.008 15.445 1.00 78.38 528 GLY A O 1
ATOM 3940 N N . GLY A 1 529 ? -2.798 -12.628 17.484 1.00 77.94 529 GLY A N 1
ATOM 3941 C CA . GLY A 1 529 ? -2.471 -11.215 17.303 1.00 77.94 529 GLY A CA 1
ATOM 3942 C C . GLY A 1 529 ? -0.967 -11.007 17.112 1.00 77.94 529 GLY A C 1
ATOM 3943 O O . GLY A 1 529 ? -0.192 -11.962 17.078 1.00 77.94 529 GLY A O 1
ATOM 3944 N N . GLU A 1 530 ? -0.551 -9.746 17.011 1.00 81.50 530 GLU A N 1
ATOM 3945 C CA . GLU A 1 530 ? 0.847 -9.375 16.771 1.00 81.50 530 GLU A CA 1
ATOM 3946 C C . GLU A 1 530 ? 1.402 -8.475 17.878 1.00 81.50 530 GLU A C 1
ATOM 3948 O O . GLU A 1 530 ? 0.685 -7.668 18.477 1.00 81.50 530 GLU A O 1
ATOM 3953 N N . TYR A 1 531 ? 2.703 -8.615 18.134 1.00 81.62 531 TYR A N 1
ATOM 3954 C CA . TYR A 1 531 ? 3.453 -7.713 19.000 1.00 81.62 531 TYR A CA 1
ATOM 3955 C C . TYR A 1 531 ? 4.124 -6.614 18.181 1.00 81.62 531 TYR A C 1
ATOM 3957 O O . TYR A 1 531 ? 4.789 -6.886 17.182 1.00 81.62 531 TYR A O 1
ATOM 3965 N N . SER A 1 532 ? 4.007 -5.380 18.661 1.00 77.88 532 SER A N 1
ATOM 3966 C CA . SER A 1 532 ? 4.705 -4.207 18.140 1.00 77.88 532 SER A CA 1
ATOM 3967 C C . SER A 1 532 ? 5.483 -3.506 19.255 1.00 77.88 532 SER A C 1
ATOM 3969 O O . SER A 1 532 ? 5.087 -3.513 20.418 1.00 77.88 532 SER A O 1
ATOM 3971 N N . TYR A 1 533 ? 6.589 -2.862 18.904 1.00 77.25 533 TYR A N 1
ATOM 3972 C CA . TYR A 1 533 ? 7.359 -2.010 19.814 1.00 77.25 533 TYR A CA 1
ATOM 3973 C C . TYR A 1 533 ? 7.050 -0.542 19.521 1.00 77.25 533 TYR A C 1
ATOM 3975 O O . TYR A 1 533 ? 6.815 -0.215 18.374 1.00 77.25 533 TYR A O 1
ATOM 3983 N N . GLU A 1 534 ? 7.037 0.359 20.498 1.00 68.75 534 GLU A N 1
ATOM 3984 C CA . GLU A 1 534 ? 6.689 1.772 20.301 1.00 68.75 534 GLU A CA 1
ATOM 3985 C C . GLU A 1 534 ? 7.471 2.444 19.143 1.00 68.75 534 GLU A C 1
ATOM 3987 O O . GLU A 1 534 ? 8.665 2.726 19.254 1.00 68.75 534 GLU A O 1
ATOM 3992 N N . ASP A 1 535 ? 6.754 2.775 18.059 1.00 59.25 535 ASP A N 1
ATOM 3993 C CA . ASP A 1 535 ? 7.159 3.715 17.008 1.00 59.25 535 ASP A CA 1
ATOM 3994 C C . ASP A 1 535 ? 6.005 4.688 16.675 1.00 59.25 535 ASP A C 1
ATOM 3996 O O . ASP A 1 535 ? 4.915 4.615 17.246 1.00 59.25 535 ASP A O 1
ATOM 4000 N N . SER A 1 536 ? 6.244 5.652 15.782 1.00 45.62 536 SER A N 1
ATOM 4001 C CA . SER A 1 536 ? 5.290 6.717 15.440 1.00 45.62 536 SER A CA 1
ATOM 4002 C C . SER A 1 536 ? 4.015 6.266 14.696 1.00 45.62 536 SER A C 1
ATOM 4004 O O . SER A 1 536 ? 3.216 7.129 14.327 1.00 45.62 536 SER A O 1
ATOM 4006 N N . SER A 1 537 ? 3.808 4.964 14.460 1.00 47.81 537 SER A N 1
ATOM 4007 C CA . SER A 1 537 ? 2.775 4.405 13.571 1.00 47.81 537 SER A CA 1
ATOM 4008 C C . SER A 1 537 ? 1.988 3.188 14.102 1.00 47.81 537 SER A C 1
ATOM 4010 O O . SER A 1 537 ? 1.062 2.745 13.421 1.00 47.81 537 SER A O 1
ATOM 4012 N N . ASN A 1 538 ? 2.268 2.659 15.298 1.00 53.94 538 ASN A N 1
ATOM 4013 C CA . ASN A 1 538 ? 1.918 1.260 15.624 1.00 53.94 538 ASN A CA 1
ATOM 4014 C C . ASN A 1 538 ? 0.511 0.937 16.137 1.00 53.94 538 ASN A C 1
ATOM 4016 O O . ASN A 1 538 ? 0.085 -0.209 16.034 1.00 53.94 538 ASN A O 1
ATOM 4020 N N . ILE A 1 539 ? -0.286 1.898 16.608 1.00 53.28 539 ILE A N 1
ATOM 4021 C CA . ILE A 1 539 ? -1.716 1.594 16.834 1.00 53.28 539 ILE A CA 1
ATOM 4022 C C . ILE A 1 539 ? -2.456 1.434 15.495 1.00 53.28 539 ILE A C 1
ATOM 4024 O O . ILE A 1 539 ? -3.431 0.688 15.409 1.00 53.28 539 ILE A O 1
ATOM 4028 N N . SER A 1 540 ? -1.943 2.034 14.415 1.00 47.25 540 SER A N 1
ATOM 4029 C CA . SER A 1 540 ? -2.507 1.871 13.075 1.00 47.25 540 SER A CA 1
ATOM 4030 C C . SER A 1 540 ? -2.269 0.475 12.488 1.00 47.25 540 SER A C 1
ATOM 4032 O O . SER A 1 540 ? -3.109 0.022 11.725 1.00 47.25 540 SER A O 1
ATOM 4034 N N . SER A 1 541 ? -1.192 -0.240 12.836 1.00 43.28 541 SER A N 1
ATOM 4035 C CA . SER A 1 541 ? -0.969 -1.627 12.379 1.00 43.28 541 SER A CA 1
ATOM 4036 C C . SER A 1 541 ? -1.866 -2.632 13.111 1.00 43.28 541 SER A C 1
ATOM 4038 O O . SER A 1 541 ? -2.449 -3.506 12.475 1.00 43.28 541 SER A O 1
ATOM 4040 N N . ALA A 1 542 ? -2.104 -2.449 14.417 1.00 43.03 542 ALA A N 1
ATOM 4041 C CA . ALA A 1 542 ? -3.157 -3.185 15.127 1.00 43.03 542 ALA A CA 1
ATOM 4042 C C . ALA A 1 542 ? -4.548 -2.899 14.525 1.00 43.03 542 ALA A C 1
ATOM 4044 O O . ALA A 1 542 ? -5.382 -3.800 14.443 1.00 43.03 542 ALA A O 1
ATOM 4045 N N . ALA A 1 543 ? -4.772 -1.671 14.035 1.00 44.41 543 ALA A N 1
ATOM 4046 C CA . ALA A 1 543 ? -5.958 -1.314 13.262 1.00 44.41 543 ALA A CA 1
ATOM 4047 C C . ALA A 1 543 ? -6.015 -2.001 11.888 1.00 44.41 543 ALA A C 1
ATOM 4049 O O . ALA A 1 543 ? -7.096 -2.392 11.479 1.00 44.41 543 ALA A O 1
ATOM 4050 N N . VAL A 1 544 ? -4.892 -2.237 11.198 1.00 39.03 544 VAL A N 1
ATOM 4051 C CA . VAL A 1 544 ? -4.866 -3.059 9.967 1.00 39.03 544 VAL A CA 1
ATOM 4052 C C . VAL A 1 544 ? -5.370 -4.481 10.252 1.00 39.03 544 VAL A C 1
ATOM 4054 O O . VAL A 1 544 ? -6.125 -5.027 9.454 1.00 39.03 544 VAL A O 1
ATOM 4057 N N . GLY A 1 545 ? -5.082 -5.034 11.436 1.00 38.38 545 GLY A N 1
ATOM 4058 C CA . GLY A 1 545 ? -5.647 -6.306 11.902 1.00 38.38 545 GLY A CA 1
ATOM 4059 C C . GLY A 1 545 ? -7.171 -6.317 12.128 1.00 38.38 545 GLY A C 1
ATOM 4060 O O . GLY A 1 545 ? -7.756 -7.397 12.157 1.00 38.38 545 GLY A O 1
ATOM 4061 N N . LEU A 1 546 ? -7.835 -5.154 12.254 1.00 41.47 546 LEU A N 1
ATOM 4062 C CA . LEU A 1 546 ? -9.311 -5.063 12.240 1.00 41.47 546 LEU A CA 1
ATOM 4063 C C . LEU A 1 546 ? -9.897 -5.337 10.858 1.00 41.47 546 LEU A C 1
ATOM 4065 O O . LEU A 1 546 ? -11.069 -5.693 10.749 1.00 41.47 546 LEU A O 1
ATOM 4069 N N . PHE A 1 547 ? -9.094 -5.102 9.825 1.00 39.47 547 PHE A N 1
ATOM 4070 C CA . PHE A 1 547 ? -9.506 -5.057 8.432 1.00 39.47 547 PHE A CA 1
ATOM 4071 C C . PHE A 1 547 ? -8.966 -6.248 7.616 1.00 39.47 547 PHE A C 1
ATOM 4073 O O . PHE A 1 547 ? -9.395 -6.413 6.472 1.00 39.47 547 PHE A O 1
ATOM 4080 N N . ALA A 1 548 ? -8.064 -7.055 8.188 1.00 32.28 548 ALA A N 1
ATOM 4081 C CA . ALA A 1 548 ? -7.412 -8.210 7.563 1.00 32.28 548 ALA A CA 1
ATOM 4082 C C . ALA A 1 548 ? -8.149 -9.541 7.780 1.00 32.28 548 ALA A C 1
ATOM 4084 O O . ALA A 1 548 ? -8.706 -9.759 8.885 1.00 32.28 548 ALA A O 1
#

Secondary structure (DSSP, 8-state):
--S--SSSSSSSS--S--------------PPP---TTSS--EEEEESHHHHTTT-SPBTTTT-TTGGG-HHHHTT-BTT-HHHH-EETTEEGGGGBTTTEEE---TT--THHHHT--EEEEEE-SS-EEEEEEPPGGGHHHHTSTTPPP-EEEEE--TTTTTHHHHHHHHHHHHHHTS-TTSHHHHTT-GGG-S-HHHHHHHHHHHHIIIIIHHHHHHHHHHHHHH-TTSEEEEE-----S-TT-BTTB-HHHHHHHHHHHHHHHHHHHHHHHTSTTEEEE--HHHHTT-STTSTT-SB----BS--TT-SB--S-STTTTSB-TTTTSB-HHHHHHHHHHHHHHHHHH-----S-----EEEEEEEEEE-SGGGGSBPSSTTSBHHHHHHHHHHHHHHHHHTTTTSSS-EEEEEEEEEESSSEEEEEEEES-HHHHHHHHHH----S---HHHHHHHHHHHHTT--S-EEEEEEE-----SSS-HHHHHHHHHHHHHHTEEEEEEE-S-GGG--HHHHHHHHHHTT--EEE--TTHHHHHHHHHH-

Sequence (548 aa):
MDGKQRRLAALCASMAVCAVIAFTFTFYTPQPAYATAHGHPVVVSMGDSYSSGEGNEPFYGQEDSNKYKNTDWLAHRSTIGWPGQLVVDGTKLSDLKGDGWYFVASSGAEAVHITEQSQNKSWKKMFDGGSEDLDKQIDIFDKQVIGATVDYVTLTIGGNDLGFGDIVTAAAVNGLNRAPDVWGKAIRDRDYLRVGGVGLVMEEALAKFEKETKKKLSEVYDAIRQKAPNATIIVAGYPHLAPKDGGGIFNEVEAESINKGIDTFNSEIGKLIVAKDNFEFVDVRPAFNGHEAYTDDSYIKGVIFGPQDQDLNQVFGDEAKNWVSAYSMHPNEKGQAAYAEAVQAVINRLGPVAANDAEVDSTVAMSLVFDVSGSMNENSAIGGMSKLASAKKQSTDFVSSIGGQKATGAGLSVRVGVCSFASSARTNCGLSTDPDEINASINALKADGQTNMYAGLANGIEQLMGEDGPRLMVFLSDGLSNVGGSTSEILALADKASSAGIKIYTIGFGASSSLDEGLLREIAERTGGEYSYEDSSNISSAAVGLFA

Radius of gyration: 27.77 Å; chains: 1; bounding box: 86×84×76 Å

pLDDT: mean 77.77, std 20.34, range [25.02, 98.69]

Foldseek 3Di:
DDDDPPPPDDPPPPDDDPDDPPPPPPPPDPDFDDDWPQVAAAEEEEEACQQQVPPEDDFVQNPPPPSVPPLRLLQSRHLLFLQQQAAAPNRRLSVCDLNRYDYQYGYLDALCLQPPDWDKRWFDDPPDIDIDTHHRSVCCLVPRVDPGQHAAYEYEHQCSLLVVVVLLLLLQLQLQCPDPDPRNPVSVPDPVNDDDGSLVSLVSSVVSCVPPSLVSLLVSVVSVCVSNVNYQYEYEADEQAAACCGADSGHNVNSVSRRVSSVVVLLSNLVSQLLDFNYHYFYLHVLCHQQHEHHPNHQFDAWDFAEDPSQRYRDPPDPRPGGTYSSHGHGYSSNSVSSNVRRNLLSVVVPHPDTDDDQPQQEEEEEEQEEQAQQQCCDWPDDDHGNLVLSLVLVLVVLVSQLSPPDRDHRYQYFYWYKYDALAIDTQGARHSDSVSVSVSSVPRHRYHHTALLRRLVVRLVSQPPDPHAAEYEHEEQADHDDYDDLVSNLVSLLVCLVRLYAYEYEHTHDPVSHPQVSRQSSRVSNVHGYYYDDPRPVVVSVVVVVD